Protein AF-0000000087580970 (afdb_homodimer)

Nearest PDB structures (foldseek):
  4c4a-assembly1_A  TM=7.274E-01  e=1.533E-03  Mus musculus
  6ogn-assembly1_A  TM=7.976E-01  e=8.532E-03  Mus musculus
  8g2g-assembly1_A  TM=7.296E-01  e=7.144E-03  Homo sapiens
  6sq4-assembly1_B  TM=6.264E-01  e=2.320E-03  Mus musculus
  3wst-assembly14_Q  TM=4.813E-01  e=7.100E-04  Caenorhabditis elegans

Radius of gyration: 36.09 Å; Cα contacts (8 Å, |Δi|>4): 1342; chains: 2; bounding box: 98×129×129 Å

Structure (mmCIF, N/CA/C/O backbone):
data_AF-0000000087580970-model_v1
#
loop_
_entity.id
_entity.type
_entity.pdbx_description
1 polymer 'Methyltransferase FkbM domain-containing protein'
#
loop_
_atom_site.group_PDB
_atom_site.id
_atom_site.type_symbol
_atom_site.label_atom_id
_atom_site.label_alt_id
_atom_site.label_comp_id
_atom_site.label_asym_id
_atom_site.label_entity_id
_atom_site.label_seq_id
_atom_site.pdbx_PDB_ins_code
_atom_site.Cartn_x
_atom_site.Cartn_y
_atom_site.Cartn_z
_atom_site.occupancy
_atom_site.B_iso_or_equiv
_atom_site.auth_seq_id
_atom_site.auth_comp_id
_atom_site.auth_asym_id
_atom_site.auth_atom_id
_atom_site.pdbx_PDB_model_num
ATOM 1 N N . MET A 1 1 ? 56.75 -85.625 38.75 1 17.84 1 MET A N 1
ATOM 2 C CA . MET A 1 1 ? 58.031 -84.938 38.781 1 17.84 1 MET A CA 1
ATOM 3 C C . MET A 1 1 ? 58.094 -83.875 37.719 1 17.84 1 MET A C 1
ATOM 5 O O . MET A 1 1 ? 57.156 -83.688 36.906 1 17.84 1 MET A O 1
ATOM 9 N N . ASN A 1 2 ? 59.094 -84 36.75 1 17 2 ASN A N 1
ATOM 10 C CA . ASN A 1 2 ? 60.094 -82.938 36.469 1 17 2 ASN A CA 1
ATOM 11 C C . ASN A 1 2 ? 59.562 -81.875 35.562 1 17 2 ASN A C 1
ATOM 13 O O . ASN A 1 2 ? 58.469 -82 35 1 17 2 ASN A O 1
ATOM 17 N N . SER A 1 3 ? 60.375 -81.562 34.5 1 17.58 3 SER A N 1
ATOM 18 C CA . SER A 1 3 ? 61.281 -80.5 34.094 1 17.58 3 SER A CA 1
ATOM 19 C C . SER A 1 3 ? 60.719 -79.75 32.875 1 17.58 3 SER A C 1
ATOM 21 O O . SER A 1 3 ? 61.469 -79.438 31.938 1 17.58 3 SER A O 1
ATOM 23 N N . ALA A 1 4 ? 59.469 -79.688 32.656 1 20.66 4 ALA A N 1
ATOM 24 C CA . ALA A 1 4 ? 59 -79.562 31.281 1 20.66 4 ALA A CA 1
ATOM 25 C C . ALA A 1 4 ? 59.375 -78.188 30.734 1 20.66 4 ALA A C 1
ATOM 27 O O . ALA A 1 4 ? 58.969 -77.188 31.281 1 20.66 4 ALA A O 1
ATOM 28 N N . PRO A 1 5 ? 60.438 -78.188 30 1 18.45 5 PRO A N 1
ATOM 29 C CA . PRO A 1 5 ? 61.344 -77.062 29.734 1 18.45 5 PRO A CA 1
ATOM 30 C C . PRO A 1 5 ? 60.656 -75.812 29.156 1 18.45 5 PRO A C 1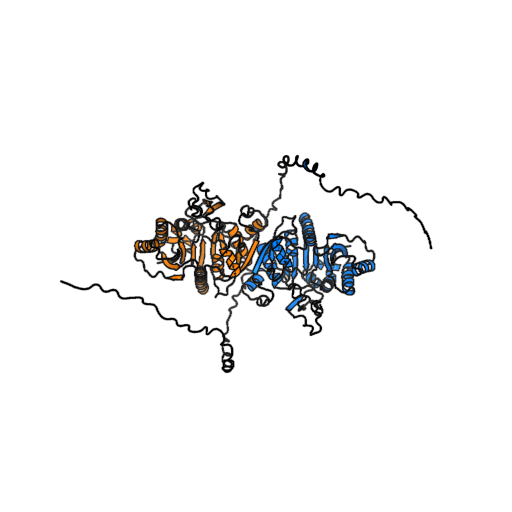
ATOM 32 O O . PRO A 1 5 ? 59.469 -75.875 28.859 1 18.45 5 PRO A O 1
ATOM 35 N N . MET A 1 6 ? 61.375 -75.062 28.234 1 17.38 6 MET A N 1
ATOM 36 C CA . MET A 1 6 ? 62.094 -73.812 28.109 1 17.38 6 MET A CA 1
ATOM 37 C C . MET A 1 6 ? 61.438 -72.938 27.062 1 17.38 6 MET A C 1
ATOM 39 O O . MET A 1 6 ? 61.812 -71.75 26.922 1 17.38 6 MET A O 1
ATOM 43 N N . HIS A 1 7 ? 60.5 -73.562 26.172 1 18.2 7 HIS A N 1
ATOM 44 C CA . HIS A 1 7 ? 60.812 -73.125 24.812 1 18.2 7 HIS A CA 1
ATOM 45 C C . HIS A 1 7 ? 60.5 -71.625 24.656 1 18.2 7 HIS A C 1
ATOM 47 O O . HIS A 1 7 ? 59.594 -71.062 25.281 1 18.2 7 HIS A O 1
ATOM 53 N N . ASN A 1 8 ? 61.406 -70.812 24.094 1 17.53 8 ASN A N 1
ATOM 54 C CA . ASN A 1 8 ? 62.031 -69.5 23.875 1 17.53 8 ASN A CA 1
ATOM 55 C C . ASN A 1 8 ? 61.188 -68.625 23 1 17.53 8 ASN A C 1
ATOM 57 O O . ASN A 1 8 ? 61.625 -67.562 22.594 1 17.53 8 ASN A O 1
ATOM 61 N N . GLY A 1 9 ? 59.875 -69.062 22.641 1 18.45 9 GLY A N 1
ATOM 62 C CA . GLY A 1 9 ? 59.531 -68.625 21.297 1 18.45 9 GLY A CA 1
ATOM 63 C C . GLY A 1 9 ? 59.5 -67.125 21.141 1 18.45 9 GLY A C 1
ATOM 64 O O . GLY A 1 9 ? 59.156 -66.375 22.078 1 18.45 9 GLY A O 1
ATOM 65 N N . PRO A 1 10 ? 60.219 -66.625 20.219 1 19.31 10 PRO A N 1
ATOM 66 C CA . PRO A 1 10 ? 60.812 -65.312 19.938 1 19.31 10 PRO A CA 1
ATOM 67 C C . PRO A 1 10 ? 59.781 -64.188 19.844 1 19.31 10 PRO A C 1
ATOM 69 O O . PRO A 1 10 ? 58.594 -64.438 19.703 1 19.31 10 PRO A O 1
ATOM 72 N N . ALA A 1 11 ? 60.156 -62.938 20.234 1 19.59 11 ALA A N 1
ATOM 73 C CA . ALA A 1 11 ? 59.875 -61.562 20.641 1 19.59 11 ALA A CA 1
ATOM 74 C C . ALA A 1 11 ? 59.281 -60.75 19.484 1 19.59 11 ALA A C 1
ATOM 76 O O . ALA A 1 11 ? 60 -60.469 18.5 1 19.59 11 ALA A O 1
ATOM 77 N N . ASP A 1 12 ? 58.031 -61.281 18.891 1 16.98 12 ASP A N 1
ATOM 78 C CA . ASP A 1 12 ? 57.406 -60.812 17.656 1 16.98 12 ASP A CA 1
ATOM 79 C C . ASP A 1 12 ? 57.375 -59.281 17.594 1 16.98 12 ASP A C 1
ATOM 81 O O . ASP A 1 12 ? 56.844 -58.625 18.5 1 16.98 12 ASP A O 1
ATOM 85 N N . GLN A 1 13 ? 58.25 -58.656 16.906 1 18.7 13 GLN A N 1
ATOM 86 C CA . GLN A 1 13 ? 58.844 -57.344 16.656 1 18.7 13 GLN A CA 1
ATOM 87 C C . GLN A 1 13 ? 57.781 -56.375 16.094 1 18.7 13 GLN A C 1
ATOM 89 O O . GLN A 1 13 ? 57.938 -55.875 14.984 1 18.7 13 GLN A O 1
ATOM 94 N N . ARG A 1 14 ? 56.469 -56.75 16.266 1 17.53 14 ARG A N 1
ATOM 95 C CA . ARG A 1 14 ? 55.531 -56.281 15.242 1 17.53 14 ARG A CA 1
ATOM 96 C C . ARG A 1 14 ? 55.688 -54.75 15.039 1 17.53 14 ARG A C 1
ATOM 98 O O . ARG A 1 14 ? 56.344 -54.094 15.82 1 17.53 14 ARG A O 1
ATOM 105 N N . CYS A 1 15 ? 54.469 -54.094 14.758 1 17.78 15 CYS A N 1
ATOM 106 C CA . CYS A 1 15 ? 53.969 -53.25 13.672 1 17.78 15 CYS A CA 1
ATOM 107 C C . CYS A 1 15 ? 54.25 -51.781 13.961 1 17.78 15 CYS A C 1
ATOM 109 O O . CYS A 1 15 ? 53.906 -51.312 15.047 1 17.78 15 CYS A O 1
ATOM 111 N N . PRO A 1 16 ? 55.156 -51.219 13.297 1 18.72 16 PRO A N 1
ATOM 112 C CA . PRO A 1 16 ? 55.844 -49.906 13.445 1 18.72 16 PRO A CA 1
ATOM 113 C C . PRO A 1 16 ? 54.844 -48.75 13.578 1 18.72 16 PRO A C 1
ATOM 115 O O . PRO A 1 16 ? 53.719 -48.844 13.086 1 18.72 16 PRO A O 1
ATOM 118 N N . ARG A 1 17 ? 54.844 -48.031 14.711 1 19.11 17 ARG A N 1
ATOM 119 C CA . ARG A 1 17 ? 54.188 -46.875 1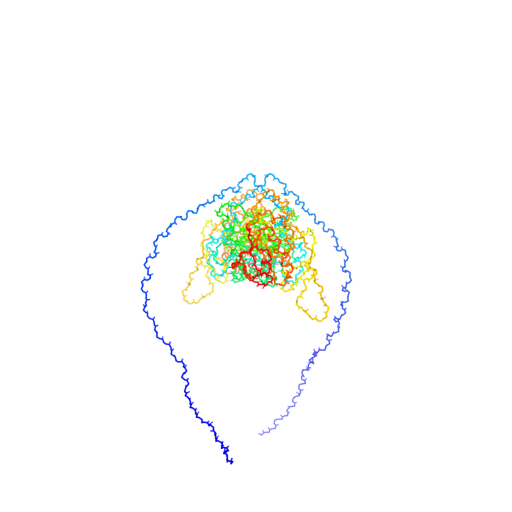5.344 1 19.11 17 ARG A CA 1
ATOM 120 C C . ARG A 1 17 ? 54.219 -45.656 14.414 1 19.11 17 ARG A C 1
ATOM 122 O O . ARG A 1 17 ? 55.25 -45.062 14.219 1 19.11 17 ARG A O 1
ATOM 129 N N . SER A 1 18 ? 53.688 -45.969 13.055 1 18.28 18 SER A N 1
ATOM 130 C CA . SER A 1 18 ? 53.875 -44.906 12.094 1 18.28 18 SER A CA 1
ATOM 131 C C . SER A 1 18 ? 53.5 -43.562 12.688 1 18.28 18 SER A C 1
ATOM 133 O O . SER A 1 18 ? 52.5 -43.438 13.375 1 18.28 18 SER A O 1
ATOM 135 N N . PRO A 1 19 ? 54.438 -42.656 12.719 1 20.12 19 PRO A N 1
ATOM 136 C CA . PRO A 1 19 ? 54.688 -41.375 13.375 1 20.12 19 PRO A CA 1
ATOM 137 C C . PRO A 1 19 ? 53.625 -40.312 13.055 1 20.12 19 PRO A C 1
ATOM 139 O O . PRO A 1 19 ? 53.031 -40.375 11.977 1 20.12 19 PRO A O 1
ATOM 142 N N . PRO A 1 20 ? 52.844 -39.875 14.133 1 21.39 20 PRO A N 1
ATOM 143 C CA . PRO A 1 20 ? 51.719 -38.969 14.148 1 21.39 20 PRO A CA 1
ATOM 144 C C . PRO A 1 20 ? 52 -37.656 13.406 1 21.39 20 PRO A C 1
ATOM 146 O O . PRO A 1 20 ? 52.75 -36.812 13.906 1 21.39 20 PRO A O 1
ATOM 149 N N . ARG A 1 21 ? 52.625 -37.875 12.117 1 19.56 21 ARG A N 1
ATOM 150 C CA . ARG A 1 21 ? 53.156 -36.719 11.367 1 19.56 21 ARG A CA 1
ATOM 151 C C . ARG A 1 21 ? 52.125 -35.594 11.359 1 19.56 21 ARG A C 1
ATOM 153 O O . ARG A 1 21 ? 51.094 -35.656 10.695 1 19.56 21 ARG A O 1
ATOM 160 N N . ALA A 1 22 ? 51.875 -35.031 12.625 1 19.3 22 ALA A N 1
ATOM 161 C CA . ALA A 1 22 ? 50.938 -33.969 13.016 1 19.3 22 ALA A CA 1
ATOM 162 C C . ALA A 1 22 ? 50.969 -32.844 11.992 1 19.3 22 ALA A C 1
ATOM 164 O O . ALA A 1 22 ? 49.938 -32.406 11.492 1 19.3 22 ALA A O 1
ATOM 165 N N . ARG A 1 23 ? 51.875 -31.891 12.367 1 18.88 23 ARG A N 1
ATOM 166 C CA . ARG A 1 23 ? 51.625 -30.484 12.672 1 18.88 23 ARG A CA 1
ATOM 167 C C . ARG A 1 23 ? 51.688 -29.641 11.406 1 18.88 23 ARG A C 1
ATOM 169 O O . ARG A 1 23 ? 50.844 -28.734 11.234 1 18.88 23 ARG A O 1
ATOM 176 N N . VAL A 1 24 ? 52.906 -29.641 10.875 1 18.94 24 VAL A N 1
ATOM 177 C CA . VAL A 1 24 ? 53.625 -28.391 10.602 1 18.94 24 VAL A CA 1
ATOM 178 C C . VAL A 1 24 ? 53.094 -27.781 9.305 1 18.94 24 VAL A C 1
ATOM 180 O O . VAL A 1 24 ? 52.875 -26.562 9.219 1 18.94 24 VAL A O 1
ATOM 183 N N . LEU A 1 25 ? 53.281 -28.594 8.273 1 18.66 25 LEU A N 1
ATOM 184 C CA . LEU A 1 25 ? 53.969 -27.953 7.164 1 18.66 25 LEU A CA 1
ATOM 185 C C . LEU A 1 25 ? 53.031 -27.031 6.402 1 18.66 25 LEU A C 1
ATOM 187 O O . LEU A 1 25 ? 53.469 -26.172 5.645 1 18.66 25 LEU A O 1
ATOM 191 N N . LEU A 1 26 ? 51.781 -27.547 6.23 1 20.33 26 LEU A N 1
ATOM 192 C CA . LEU A 1 26 ? 51.344 -27.156 4.895 1 20.33 26 LEU A CA 1
ATOM 193 C C . LEU A 1 26 ? 51.062 -25.656 4.824 1 20.33 26 LEU A C 1
ATOM 195 O O . LEU A 1 26 ? 50.062 -25.172 5.32 1 20.33 26 LEU A O 1
ATOM 199 N N . PHE A 1 27 ? 52.031 -24.797 5.375 1 21.58 27 PHE A N 1
ATOM 200 C CA . PHE A 1 27 ? 52.281 -23.359 5.504 1 21.58 27 PHE A CA 1
ATOM 201 C C . PHE A 1 27 ? 52.094 -22.656 4.168 1 21.58 27 PHE A C 1
ATOM 203 O O . PHE A 1 27 ? 51.625 -21.531 4.117 1 21.58 27 PHE A O 1
ATOM 210 N N . ALA A 1 28 ? 53.031 -23.109 3.293 1 20.25 28 ALA A N 1
ATOM 211 C CA . ALA A 1 28 ? 53.75 -22.188 2.41 1 20.25 28 ALA A CA 1
ATOM 212 C C . ALA A 1 28 ? 52.781 -21.562 1.401 1 20.25 28 ALA A C 1
ATOM 214 O O . ALA A 1 28 ? 52.875 -20.359 1.124 1 20.25 28 ALA A O 1
ATOM 215 N N . LEU A 1 29 ? 52.375 -22.438 0.47 1 21.42 29 LEU A N 1
ATOM 216 C CA . LEU A 1 29 ? 52.281 -22 -0.917 1 21.42 29 LEU A CA 1
ATOM 217 C C . LEU A 1 29 ? 51.062 -21.078 -1.104 1 21.42 29 LEU A C 1
ATOM 219 O O . LEU A 1 29 ? 50.688 -20.75 -2.234 1 21.42 29 LEU A O 1
ATOM 223 N N . LEU A 1 30 ? 50.312 -20.969 -0.071 1 21.59 30 LEU A N 1
ATOM 224 C CA . LEU A 1 30 ? 48.969 -20.406 -0.309 1 21.59 30 LEU A CA 1
ATOM 225 C C . LEU A 1 30 ? 49.062 -18.922 -0.661 1 21.59 30 LEU A C 1
ATOM 227 O O . LEU A 1 30 ? 48.062 -18.234 -0.717 1 21.59 30 LEU A O 1
ATOM 231 N N . VAL A 1 31 ? 50.312 -18.406 -0.508 1 23.22 31 VAL A N 1
ATOM 232 C CA . VAL A 1 31 ? 50.562 -16.969 -0.443 1 23.22 31 VAL A CA 1
ATOM 233 C C . VAL A 1 31 ? 50.219 -16.328 -1.792 1 23.22 31 VAL A C 1
ATOM 235 O O . VAL A 1 31 ? 49.875 -15.156 -1.86 1 23.22 31 VAL A O 1
ATOM 238 N N . THR A 1 32 ? 50.812 -16.969 -2.816 1 21.12 32 THR A N 1
ATOM 239 C CA . THR A 1 32 ? 51.219 -16.203 -3.982 1 21.12 32 THR A CA 1
ATOM 240 C C . THR A 1 32 ? 50.031 -15.57 -4.66 1 21.12 32 THR A C 1
ATOM 242 O O . THR A 1 32 ? 50.094 -14.438 -5.152 1 21.12 32 THR A O 1
ATOM 245 N N . THR A 1 33 ? 49.062 -16.438 -5.039 1 21.64 33 THR A N 1
ATOM 246 C CA . THR A 1 33 ? 48.344 -15.984 -6.215 1 21.64 33 THR A CA 1
ATOM 247 C C . THR A 1 33 ? 47.469 -14.766 -5.887 1 21.64 33 THR A C 1
ATOM 249 O O . THR A 1 33 ? 46.531 -14.477 -6.594 1 21.64 33 THR A O 1
ATOM 252 N N . LEU A 1 34 ? 47.781 -14.07 -4.891 1 24.5 34 LEU A N 1
ATOM 253 C CA . LEU A 1 34 ? 47.062 -12.938 -4.316 1 24.5 34 LEU A CA 1
ATOM 254 C C . LEU A 1 34 ? 47.031 -11.773 -5.297 1 24.5 34 LEU A C 1
ATOM 256 O O . LEU A 1 34 ? 46.406 -10.742 -5.016 1 24.5 34 LEU A O 1
ATOM 260 N N . ALA A 1 35 ? 48.094 -11.672 -6.09 1 22.09 35 ALA A N 1
ATOM 261 C CA . ALA A 1 35 ? 48.594 -10.43 -6.688 1 22.09 35 ALA A CA 1
ATOM 262 C C . ALA A 1 35 ? 47.531 -9.812 -7.609 1 22.09 35 ALA A C 1
ATOM 264 O O . ALA A 1 35 ? 47.344 -8.594 -7.609 1 22.09 35 ALA A O 1
ATOM 265 N N . ILE A 1 36 ? 47.375 -10.43 -8.797 1 23.11 36 ILE A N 1
ATOM 266 C CA . ILE A 1 36 ? 47.031 -9.711 -10.016 1 23.11 36 ILE A CA 1
ATOM 267 C C . ILE A 1 36 ? 45.594 -9.234 -9.945 1 23.11 36 ILE A C 1
ATOM 269 O O . ILE A 1 36 ? 44.656 -9.977 -10.305 1 23.11 36 ILE A O 1
ATOM 273 N N . ILE A 1 37 ? 45.062 -8.891 -8.781 1 23.23 37 ILE A N 1
ATOM 274 C CA . ILE A 1 37 ? 43.688 -8.539 -8.398 1 23.23 37 ILE A CA 1
ATOM 275 C C . ILE A 1 37 ? 43.281 -7.246 -9.086 1 23.23 37 ILE A C 1
ATOM 277 O O . ILE A 1 37 ? 42.125 -7.086 -9.477 1 23.23 37 ILE A O 1
ATOM 281 N N . ASN A 1 38 ? 44.062 -6.203 -8.961 1 22.39 38 ASN A N 1
ATOM 282 C CA . ASN A 1 38 ? 43.625 -4.832 -8.75 1 22.39 38 ASN A CA 1
ATOM 283 C C . ASN A 1 38 ? 43.094 -4.207 -10.031 1 22.39 38 ASN A C 1
ATOM 285 O O . ASN A 1 38 ? 42.312 -3.24 -9.992 1 22.39 38 ASN A O 1
ATOM 289 N N . ILE A 1 39 ? 43.906 -4.254 -11.039 1 22.98 39 ILE A N 1
ATOM 290 C CA . ILE A 1 39 ? 44.031 -3.148 -11.984 1 22.98 39 ILE A CA 1
ATOM 291 C C . ILE A 1 39 ? 42.781 -3.086 -12.867 1 22.98 39 ILE A C 1
ATOM 293 O O . ILE A 1 39 ? 42.25 -2.006 -13.109 1 22.98 39 ILE A O 1
ATOM 297 N N . ILE A 1 40 ? 42.656 -4.07 -13.742 1 23.64 40 ILE A N 1
ATOM 298 C CA . ILE A 1 40 ? 42.125 -3.791 -15.078 1 23.64 40 ILE A CA 1
ATOM 299 C C . ILE A 1 40 ? 40.625 -3.607 -15.008 1 23.64 40 ILE A C 1
ATOM 301 O O . ILE A 1 40 ? 39.844 -4.57 -15.156 1 23.64 40 ILE A O 1
ATOM 305 N N . ARG A 1 41 ? 40.094 -3.252 -13.852 1 22.62 41 ARG A N 1
ATOM 306 C CA . ARG A 1 41 ? 38.688 -3.268 -13.508 1 22.62 41 ARG A CA 1
ATOM 307 C C . ARG A 1 41 ? 37.906 -2.312 -14.398 1 22.62 41 ARG A C 1
ATOM 309 O O . ARG A 1 41 ? 36.656 -2.305 -14.375 1 22.62 41 ARG A O 1
ATOM 316 N N . SER A 1 42 ? 38.375 -1.124 -14.719 1 24.31 42 SER A N 1
ATOM 317 C CA . SER A 1 42 ? 37.656 0.126 -14.812 1 24.31 42 SER A CA 1
ATOM 318 C C . SER A 1 42 ? 36.875 0.219 -16.125 1 24.31 42 SER A C 1
ATOM 320 O O . SER A 1 42 ? 35.969 1.039 -16.266 1 24.31 42 SER A O 1
ATOM 322 N N . SER A 1 43 ? 37.469 -0.172 -17.156 1 22.3 43 SER A N 1
ATOM 323 C CA . SER A 1 43 ? 37.25 0.609 -18.375 1 22.3 43 SER A CA 1
ATOM 324 C C . SER A 1 43 ? 35.844 0.413 -18.906 1 22.3 43 SER A C 1
ATOM 326 O O . SER A 1 43 ? 35.156 1.386 -19.203 1 22.3 43 SER A O 1
ATOM 328 N N . GLU A 1 44 ? 35.688 -0.564 -19.812 1 23.34 44 GLU A N 1
ATOM 329 C CA . GLU A 1 44 ? 34.906 -0.502 -21.047 1 23.34 44 GLU A CA 1
ATOM 330 C C . GLU A 1 44 ? 33.438 -0.789 -20.797 1 23.34 44 GLU A C 1
ATOM 332 O O . GLU A 1 44 ? 32.656 -0.942 -21.734 1 23.34 44 GLU A O 1
ATOM 337 N N . TRP A 1 45 ? 33.125 -0.999 -19.594 1 21.28 45 TRP A N 1
ATOM 338 C CA . TRP A 1 45 ? 31.797 -1.579 -19.484 1 21.28 45 TRP A CA 1
ATOM 339 C C . TRP A 1 45 ? 30.734 -0.58 -19.938 1 21.28 45 TRP A C 1
ATOM 341 O O . TRP A 1 45 ? 29.547 -0.778 -19.703 1 21.28 45 TRP A O 1
ATOM 351 N N . LYS A 1 46 ? 31.109 0.596 -20.234 1 23.66 46 LYS A N 1
ATOM 352 C CA . LYS A 1 46 ? 30.062 1.615 -20.344 1 23.66 46 LYS A CA 1
ATOM 353 C C . LYS A 1 46 ? 29.141 1.33 -21.516 1 23.66 46 LYS A C 1
ATOM 355 O O . LYS A 1 46 ? 28.984 2.168 -22.406 1 23.66 46 LYS A O 1
ATOM 360 N N . SER A 1 47 ? 29.297 0.15 -22.078 1 20.88 47 SER A N 1
ATOM 361 C CA . SER A 1 47 ? 28.5 0.183 -23.312 1 20.88 47 SER A CA 1
ATOM 362 C C . SER A 1 47 ? 27.078 0.674 -23.047 1 20.88 47 SER A C 1
ATOM 364 O O . SER A 1 47 ? 26.578 0.542 -21.922 1 20.88 47 SER A O 1
ATOM 366 N N . LYS A 1 48 ? 26.391 1.337 -24.156 1 24.64 48 LYS A N 1
ATOM 367 C CA . LYS A 1 48 ? 25.188 2.096 -24.453 1 24.64 48 LYS A CA 1
ATOM 368 C C . LYS A 1 48 ? 23.938 1.294 -24.109 1 24.64 48 LYS A C 1
ATOM 370 O O . LYS A 1 48 ? 23.562 0.376 -24.844 1 24.64 48 LYS A O 1
ATOM 375 N N . CYS A 1 49 ? 23.828 0.766 -22.922 1 21.33 49 CYS A N 1
ATOM 376 C CA . CYS A 1 49 ? 22.5 0.242 -22.609 1 21.33 49 CYS A CA 1
ATOM 377 C C . CYS A 1 49 ? 21.406 1.151 -23.156 1 21.33 49 CYS A C 1
ATOM 379 O O . CYS A 1 49 ? 21.172 2.244 -22.641 1 21.33 49 CYS A O 1
ATOM 381 N N . GLN A 1 50 ? 21.328 1.141 -24.469 1 22.83 50 GLN A N 1
ATOM 382 C CA . GLN A 1 50 ? 20.234 1.748 -25.219 1 22.83 50 GLN A CA 1
ATOM 383 C C . GLN A 1 50 ? 18.875 1.295 -24.688 1 22.83 50 GLN A C 1
ATOM 385 O O . GLN A 1 50 ? 18.438 0.173 -24.953 1 22.83 50 GLN A O 1
ATOM 390 N N . HIS A 1 51 ? 18.703 1.194 -23.453 1 22.17 51 HIS A N 1
ATOM 391 C CA . HIS A 1 51 ? 17.312 0.92 -23.109 1 22.17 51 HIS A CA 1
ATOM 392 C C . HIS A 1 51 ? 16.359 1.858 -23.844 1 22.17 51 HIS A C 1
ATOM 394 O O . HIS A 1 51 ? 16.438 3.078 -23.672 1 22.17 51 HIS A O 1
ATOM 400 N N . LYS A 1 52 ? 16.109 1.594 -25.125 1 24.22 52 LYS A N 1
ATOM 401 C CA . LYS A 1 52 ? 14.969 2.256 -25.75 1 24.22 52 LYS A CA 1
ATOM 402 C C . LYS A 1 52 ? 13.82 2.418 -24.766 1 24.22 52 LYS A C 1
ATOM 404 O O . LYS A 1 52 ? 13.289 1.431 -24.25 1 24.22 52 LYS A O 1
ATOM 409 N N . ALA A 1 53 ? 13.859 3.457 -24 1 26.08 53 ALA A N 1
ATOM 410 C CA . ALA A 1 53 ? 12.695 4.027 -23.328 1 26.08 53 ALA A CA 1
ATOM 411 C C . ALA A 1 53 ? 11.43 3.801 -24.156 1 26.08 53 ALA A C 1
ATOM 413 O O . ALA A 1 53 ? 11.336 4.266 -25.297 1 26.08 53 ALA A O 1
ATOM 414 N N . ILE A 1 54 ? 10.906 2.625 -24.172 1 26.08 54 ILE A N 1
ATOM 415 C CA . ILE A 1 54 ? 9.578 2.514 -24.766 1 26.08 54 ILE A CA 1
ATOM 416 C C . ILE A 1 54 ? 8.773 3.779 -24.484 1 26.08 54 ILE A C 1
ATOM 418 O O . ILE A 1 54 ? 8.648 4.191 -23.328 1 26.08 54 ILE A O 1
ATOM 422 N N . ALA A 1 55 ? 8.727 4.586 -25.469 1 24.95 55 ALA A N 1
ATOM 423 C CA . ALA A 1 55 ? 7.918 5.797 -25.547 1 24.95 55 ALA A CA 1
ATOM 424 C C . ALA A 1 55 ? 6.57 5.602 -24.859 1 24.95 55 ALA A C 1
ATOM 426 O O . ALA A 1 55 ? 5.734 4.82 -25.328 1 24.95 55 ALA A O 1
ATOM 427 N N . HIS A 1 56 ? 6.605 5.566 -23.594 1 26.62 56 HIS A N 1
ATOM 428 C CA . HIS A 1 56 ? 5.363 5.73 -22.844 1 26.62 56 HIS A CA 1
ATOM 429 C C . HIS A 1 56 ? 4.602 6.969 -23.297 1 26.62 56 HIS A C 1
ATOM 431 O O . HIS A 1 56 ? 4.434 7.918 -22.516 1 26.62 56 HIS A O 1
ATOM 437 N N . ASP A 1 57 ? 5.07 7.461 -24.5 1 27.05 57 ASP A N 1
ATOM 438 C CA . ASP A 1 57 ? 4.355 8.648 -24.953 1 27.05 57 ASP A CA 1
ATOM 439 C C . ASP A 1 57 ? 2.848 8.484 -24.781 1 27.05 57 ASP A C 1
ATOM 441 O O . ASP A 1 57 ? 2.143 9.453 -24.484 1 27.05 57 ASP A O 1
ATOM 445 N N . SER A 1 58 ? 2.43 7.289 -25.359 1 27.03 58 SER A N 1
ATOM 446 C CA . SER A 1 58 ? 1.068 7.336 -25.891 1 27.03 58 SER A CA 1
ATOM 447 C C . SER A 1 58 ? 0.046 7.484 -24.766 1 27.03 58 SER A C 1
ATOM 449 O O . SER A 1 58 ? -1.158 7.551 -25.016 1 27.03 58 SER A O 1
ATOM 451 N N . LEU A 1 59 ? 0.444 7.105 -23.594 1 26.59 59 LEU A N 1
ATOM 452 C CA . LEU A 1 59 ? -0.754 6.809 -22.812 1 26.59 59 LEU A CA 1
ATOM 453 C C . LEU A 1 59 ? -1.477 8.094 -22.422 1 26.59 59 LEU A C 1
ATOM 455 O O . LEU A 1 59 ? -2.475 8.055 -21.703 1 26.59 59 LEU A O 1
ATOM 459 N N . LEU A 1 60 ? -0.83 9.18 -22.516 1 26.8 60 LEU A N 1
ATOM 460 C CA . LEU A 1 60 ? -1.488 10.352 -21.938 1 26.8 60 LEU A CA 1
ATOM 461 C C . LEU A 1 60 ? -2.629 10.828 -22.828 1 26.8 60 LEU A C 1
ATOM 463 O O . LEU A 1 60 ? -3.279 11.828 -22.531 1 26.8 60 LEU A O 1
ATOM 467 N N . SER A 1 61 ? -2.496 10.781 -24.141 1 24.84 61 SER A N 1
ATOM 468 C CA . SER A 1 61 ? -3.391 11.797 -24.688 1 24.84 61 SER A CA 1
ATOM 469 C C . SER A 1 61 ? -4.793 11.672 -24.109 1 24.84 61 SER A C 1
ATOM 471 O O . SER A 1 61 ? -5.383 12.672 -23.688 1 24.84 61 SER A O 1
ATOM 473 N N . ARG A 1 62 ? -5.941 10.531 -24.531 1 26.12 62 ARG A N 1
ATOM 474 C CA . ARG A 1 62 ? -7.043 10.484 -25.484 1 26.12 62 ARG A CA 1
ATOM 475 C C . ARG A 1 62 ? -8.391 10.508 -24.766 1 26.12 62 ARG A C 1
ATOM 477 O O . ARG A 1 62 ? -8.508 10.023 -23.641 1 26.12 62 ARG A O 1
ATOM 484 N N . PRO A 1 63 ? -9.719 11.039 -25.297 1 31.48 63 PRO A N 1
ATOM 485 C CA . PRO A 1 63 ? -11.133 11.203 -24.953 1 31.48 63 PRO A CA 1
ATOM 486 C C . PRO A 1 63 ? -11.734 9.938 -24.344 1 31.48 63 PRO A C 1
ATOM 488 O O . PRO A 1 63 ? -12.742 10 -23.641 1 31.48 63 PRO A O 1
ATOM 491 N N . GLY A 1 64 ? -11.258 8.617 -24.672 1 27.39 64 GLY A N 1
ATOM 492 C CA . GLY A 1 64 ? -11.789 7.273 -24.5 1 27.39 64 GLY A CA 1
ATOM 493 C C . GLY A 1 64 ? -11.109 6.512 -23.375 1 27.39 64 GLY A C 1
ATOM 494 O O . GLY A 1 64 ? -10.469 5.484 -23.609 1 27.39 64 GLY A O 1
ATOM 495 N N . ALA A 1 65 ? -10.539 6.977 -22.516 1 30.89 65 ALA A N 1
ATOM 496 C CA . ALA A 1 65 ? -10.008 6.051 -21.531 1 30.89 65 ALA A CA 1
ATOM 497 C C . ALA A 1 65 ? -11.023 4.965 -21.188 1 30.89 65 ALA A C 1
ATOM 499 O O . ALA A 1 65 ? -12.094 5.25 -20.641 1 30.89 65 ALA A O 1
ATOM 500 N N . VAL A 1 66 ? -11.031 3.902 -21.922 1 29.09 66 VAL A N 1
ATOM 501 C CA . VAL A 1 66 ? -11.82 2.699 -21.672 1 29.09 66 VAL A CA 1
ATOM 502 C C . VAL A 1 66 ? -11.656 2.254 -20.219 1 29.09 66 VAL A C 1
ATOM 504 O O . VAL A 1 66 ? -10.539 2.043 -19.75 1 29.09 66 VAL A O 1
ATOM 507 N N . LYS A 1 67 ? -12.406 2.689 -19.266 1 32.16 67 LYS A N 1
ATOM 508 C CA . LYS A 1 67 ? -12.523 1.924 -18.016 1 32.16 67 LYS A CA 1
ATOM 509 C C . LYS A 1 67 ? -12.172 0.456 -18.25 1 32.16 67 LYS A C 1
ATOM 511 O O . LYS A 1 67 ? -12.766 -0.203 -19.109 1 32.16 67 LYS A O 1
ATOM 516 N N . ALA A 1 68 ? -10.914 0.096 -17.891 1 36.06 68 ALA A N 1
ATOM 517 C CA . ALA A 1 68 ? -10.672 -1.343 -17.984 1 36.06 68 ALA A CA 1
ATOM 518 C C . ALA A 1 68 ? -11.945 -2.129 -17.672 1 36.06 68 ALA A C 1
ATOM 520 O O . ALA A 1 68 ? -12.633 -1.835 -16.688 1 36.06 68 ALA A O 1
ATOM 521 N N . THR A 1 69 ? -12.648 -2.469 -18.562 1 39.72 69 THR A N 1
ATOM 522 C CA . THR A 1 69 ? -13.711 -3.451 -18.359 1 39.72 69 THR A CA 1
ATOM 523 C C . THR A 1 69 ? -13.266 -4.551 -17.406 1 39.72 69 THR A C 1
ATOM 525 O O . THR A 1 69 ? -12.375 -5.336 -17.719 1 39.72 69 THR A O 1
ATOM 528 N N . PHE A 1 70 ? -13.148 -4.141 -16.062 1 48.22 70 PHE A N 1
ATOM 529 C CA . PHE A 1 70 ? -12.859 -5.152 -15.055 1 48.22 70 PHE A CA 1
ATOM 530 C C . PHE A 1 70 ? -13.734 -6.387 -15.258 1 48.22 70 PHE A C 1
ATOM 532 O O . PHE A 1 70 ? -14.867 -6.281 -15.734 1 48.22 70 PHE A O 1
ATOM 539 N N . ASP A 1 71 ? -12.984 -7.453 -15.461 1 57.94 71 ASP A N 1
ATOM 540 C CA . ASP A 1 71 ? -13.633 -8.758 -15.383 1 57.94 71 ASP A CA 1
ATOM 541 C C . ASP A 1 71 ? -14.633 -8.797 -14.227 1 57.94 71 ASP A C 1
ATOM 543 O O . ASP A 1 71 ? -14.281 -8.5 -13.086 1 57.94 71 ASP A O 1
ATOM 547 N N . ASP A 1 72 ? -15.82 -8.844 -14.602 1 71.31 72 ASP A N 1
ATOM 548 C CA . ASP A 1 72 ? -16.922 -8.844 -13.641 1 71.31 72 ASP A CA 1
ATOM 549 C C . ASP A 1 72 ? -16.672 -9.836 -12.508 1 71.31 72 ASP A C 1
ATOM 551 O O . ASP A 1 72 ? -17.25 -9.719 -11.43 1 71.31 72 ASP A O 1
ATOM 555 N N . GLU A 1 73 ? -15.695 -10.727 -12.773 1 86.75 73 GLU A N 1
ATOM 556 C CA . GLU A 1 73 ? -15.453 -11.734 -11.742 1 86.75 73 GLU A CA 1
ATOM 557 C C . GLU A 1 73 ? -14.266 -11.359 -10.867 1 86.75 73 GLU A C 1
ATOM 559 O O . GLU A 1 73 ? -14.062 -11.938 -9.797 1 86.75 73 GLU A O 1
ATOM 564 N N . ALA A 1 74 ? -13.531 -10.406 -11.352 1 92.62 74 ALA A N 1
ATOM 565 C CA . ALA A 1 74 ? -12.328 -10.023 -10.617 1 92.62 74 ALA A CA 1
ATOM 566 C C . ALA A 1 74 ? -12.68 -9.188 -9.391 1 92.62 74 ALA A C 1
ATOM 568 O O . ALA A 1 74 ? -13.609 -8.383 -9.422 1 92.62 74 ALA A O 1
ATOM 569 N N . THR A 1 75 ? -11.984 -9.422 -8.336 1 94.25 75 THR A N 1
ATOM 570 C CA . THR A 1 75 ? -12.125 -8.625 -7.121 1 94.25 75 THR A CA 1
ATOM 571 C C . THR A 1 75 ? -11.695 -7.184 -7.363 1 94.25 75 THR A C 1
ATOM 573 O O . THR A 1 75 ? -10.641 -6.934 -7.953 1 94.25 75 THR A O 1
ATOM 576 N N . ASP A 1 76 ? -12.586 -6.25 -7.035 1 94.5 76 ASP A N 1
ATOM 577 C CA . ASP A 1 76 ? -12.188 -4.848 -6.996 1 94.5 76 ASP A CA 1
ATOM 578 C C . ASP A 1 76 ? -11.336 -4.555 -5.766 1 94.5 76 ASP A C 1
ATOM 580 O O . ASP A 1 76 ? -11.859 -4.391 -4.664 1 94.5 76 ASP A O 1
ATOM 584 N N . CYS A 1 77 ? -10.086 -4.43 -6.016 1 96.25 77 CYS A N 1
ATOM 585 C CA . CYS A 1 77 ? -9.156 -4.289 -4.902 1 96.25 77 CYS A CA 1
ATOM 586 C C . CYS A 1 77 ? -9.375 -2.973 -4.168 1 96.25 77 CYS A C 1
ATOM 588 O O . CYS A 1 77 ? -9.211 -2.904 -2.949 1 96.25 77 CYS A O 1
ATOM 590 N N . THR A 1 78 ? -9.664 -1.904 -4.875 1 93.81 78 THR A N 1
ATOM 591 C CA . 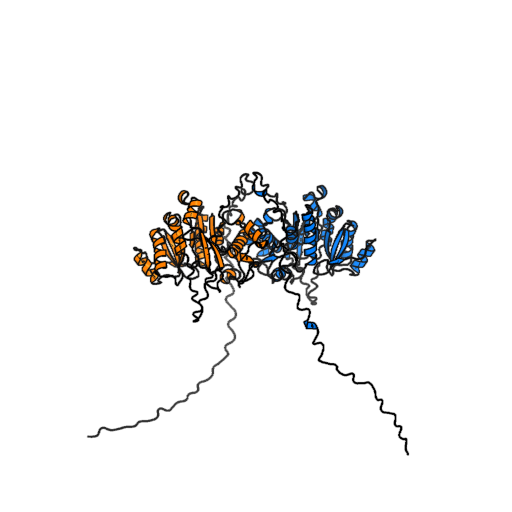THR A 1 78 ? -9.938 -0.628 -4.223 1 93.81 78 THR A CA 1
ATOM 592 C C . THR A 1 78 ? -11.125 -0.753 -3.27 1 93.81 78 THR A C 1
ATOM 594 O O . THR A 1 78 ? -11.055 -0.312 -2.121 1 93.81 78 THR A O 1
ATOM 597 N N . ASP A 1 79 ? -12.156 -1.394 -3.732 1 94.38 79 ASP A N 1
ATOM 598 C CA . ASP A 1 79 ? -13.344 -1.6 -2.912 1 94.38 79 ASP A CA 1
ATOM 599 C C . ASP A 1 79 ? -13.039 -2.521 -1.732 1 94.38 79 ASP A C 1
ATOM 601 O O . ASP A 1 79 ? -13.492 -2.271 -0.612 1 94.38 79 ASP A O 1
ATOM 605 N N . LEU A 1 80 ? -12.375 -3.584 -1.986 1 95.56 80 LEU A N 1
ATOM 606 C CA . LEU A 1 80 ? -12.055 -4.539 -0.93 1 95.56 80 LEU A CA 1
ATOM 607 C C . LEU A 1 80 ? -11.25 -3.869 0.182 1 95.56 80 LEU A C 1
ATOM 609 O O . LEU A 1 80 ? -11.547 -4.059 1.364 1 95.56 80 LEU A O 1
ATOM 613 N N . LEU A 1 81 ? -10.25 -3.105 -0.162 1 96.62 81 LEU A N 1
ATOM 614 C CA . LEU A 1 81 ? -9.422 -2.439 0.835 1 96.62 81 LEU A CA 1
ATOM 615 C C . LEU A 1 81 ? -10.219 -1.393 1.599 1 96.62 81 LEU A C 1
ATOM 617 O O . LEU A 1 81 ? -9.984 -1.172 2.789 1 96.62 81 LEU A O 1
ATOM 621 N N . ASP A 1 82 ? -11.094 -0.709 0.931 1 94.81 82 ASP A N 1
ATOM 622 C CA . ASP A 1 82 ? -11.977 0.241 1.594 1 94.81 82 ASP A CA 1
ATOM 623 C C . ASP A 1 82 ? -12.852 -0.457 2.635 1 94.81 82 ASP A C 1
ATOM 625 O O . ASP A 1 82 ? -12.977 0.016 3.768 1 94.81 82 ASP A O 1
ATOM 629 N N . LYS A 1 83 ? -13.43 -1.614 2.244 1 94.38 83 LYS A N 1
ATOM 630 C CA . LYS A 1 83 ? -14.258 -2.385 3.17 1 94.38 83 LYS A CA 1
ATOM 631 C C . LYS A 1 83 ? -13.43 -2.924 4.328 1 94.38 83 LYS A C 1
ATOM 633 O O . LYS A 1 83 ? -13.906 -2.984 5.465 1 94.38 83 LYS A O 1
ATOM 638 N N . PHE A 1 84 ? -12.242 -3.293 4.023 1 94.31 84 PHE A N 1
ATOM 639 C CA . PHE A 1 84 ? -11.344 -3.803 5.055 1 94.31 84 PHE A CA 1
ATOM 640 C C . PHE A 1 84 ? -11.031 -2.719 6.078 1 94.31 84 PHE A C 1
ATOM 642 O O . PHE A 1 84 ? -11.141 -2.945 7.285 1 94.31 84 PHE A O 1
ATOM 649 N N . ARG A 1 85 ? -10.656 -1.538 5.637 1 92.19 85 ARG A N 1
ATOM 650 C CA . ARG A 1 85 ? -10.312 -0.461 6.559 1 92.19 85 ARG A CA 1
ATOM 651 C C . ARG A 1 85 ? -11.531 -0.003 7.348 1 92.19 85 ARG A C 1
ATOM 653 O O . ARG A 1 85 ? -11.398 0.536 8.453 1 92.19 85 ARG A O 1
ATOM 660 N N . GLY A 1 86 ? -12.695 -0.2 6.781 1 89.94 86 GLY A N 1
ATOM 661 C CA . GLY A 1 86 ? -13.93 0.138 7.473 1 89.94 86 GLY A CA 1
ATOM 662 C C . GLY A 1 86 ? -14.398 -0.949 8.422 1 89.94 86 GLY A C 1
ATOM 663 O O . GLY A 1 86 ? -15.469 -0.833 9.023 1 89.94 86 GLY A O 1
ATOM 664 N N . TYR A 1 87 ? -13.672 -2.074 8.5 1 87.81 87 TYR A N 1
ATOM 665 C CA . TYR A 1 87 ? -13.984 -3.223 9.352 1 87.81 87 TYR A CA 1
ATOM 666 C C . TYR A 1 87 ? -15.32 -3.844 8.953 1 87.81 87 TYR A C 1
ATOM 668 O O . TYR A 1 87 ? -16.109 -4.238 9.82 1 87.81 87 TYR A O 1
ATOM 676 N N . GLU A 1 88 ? -15.555 -3.891 7.707 1 89.25 88 GLU A N 1
ATOM 677 C CA . GLU A 1 88 ? -16.828 -4.398 7.191 1 89.25 88 GLU A CA 1
ATOM 678 C C . GLU A 1 88 ? -16.703 -5.859 6.77 1 89.25 88 GLU A C 1
ATOM 680 O O . GLU A 1 88 ? -17.672 -6.453 6.281 1 89.25 88 GLU A O 1
ATOM 685 N N . ILE A 1 89 ? -15.523 -6.449 6.887 1 87.56 89 ILE A N 1
ATOM 686 C CA . ILE A 1 89 ? -15.281 -7.832 6.488 1 87.56 89 ILE A CA 1
ATOM 687 C C . ILE A 1 89 ? -15.25 -8.727 7.727 1 87.56 89 ILE A C 1
ATOM 689 O O . ILE A 1 89 ? -14.266 -8.734 8.469 1 87.56 89 ILE A O 1
ATOM 693 N N . ASP A 1 90 ? -16.172 -9.492 7.945 1 78.31 90 ASP A N 1
ATOM 694 C CA . ASP A 1 90 ? -16.375 -10.258 9.164 1 78.31 90 ASP A CA 1
ATOM 695 C C . ASP A 1 90 ? -15.234 -11.242 9.398 1 78.31 90 ASP A C 1
ATOM 697 O O . ASP A 1 90 ? -14.781 -11.422 10.531 1 78.31 90 ASP A O 1
ATOM 701 N N . GLU A 1 91 ? -14.766 -11.781 8.367 1 72.62 91 GLU A N 1
ATOM 702 C CA . GLU A 1 91 ? -13.734 -12.812 8.453 1 72.62 91 GLU A CA 1
ATOM 703 C C . GLU A 1 91 ? -12.438 -12.242 9.023 1 72.62 91 GLU A C 1
ATOM 705 O O . GLU A 1 91 ? -11.562 -12.992 9.461 1 72.62 91 GLU A O 1
ATOM 710 N N . THR A 1 92 ? -12.352 -10.938 9.016 1 70.62 92 THR A N 1
ATOM 711 C CA . THR A 1 92 ? -11.117 -10.305 9.469 1 70.62 92 THR A CA 1
ATOM 712 C C . THR A 1 92 ? -11.25 -9.836 10.914 1 70.62 92 THR A C 1
ATOM 714 O O . THR A 1 92 ? -10.266 -9.406 11.523 1 70.62 92 THR A O 1
ATOM 717 N N . LYS A 1 93 ? -12.453 -9.789 11.445 1 62.28 93 LYS A N 1
ATOM 718 C CA . LYS A 1 93 ? -12.703 -9.273 12.789 1 62.28 93 LYS A CA 1
ATOM 719 C C . LYS A 1 93 ? -12.164 -10.227 13.852 1 62.28 93 LYS A C 1
ATOM 721 O O . LYS A 1 93 ? -11.734 -9.797 14.922 1 62.28 93 LYS A O 1
ATOM 726 N N . HIS A 1 94 ? -12.359 -11.555 13.648 1 56.56 94 HIS A N 1
ATOM 727 C CA . HIS A 1 94 ? -12.039 -12.531 14.68 1 56.56 94 HIS A CA 1
ATOM 728 C C . HIS A 1 94 ? -10.906 -13.445 14.242 1 56.56 94 HIS A C 1
ATOM 730 O O . HIS A 1 94 ? -10.93 -13.992 13.133 1 56.56 94 HIS A O 1
ATOM 736 N N . ASN A 1 95 ? -9.68 -13.023 14.391 1 56.03 95 ASN A N 1
ATOM 737 C CA . ASN A 1 95 ? -8.719 -14.023 13.945 1 56.03 95 ASN A CA 1
ATOM 738 C C . ASN A 1 95 ? -7.91 -14.594 15.102 1 56.03 95 ASN A C 1
ATOM 740 O O . ASN A 1 95 ? -7.18 -13.859 15.773 1 56.03 95 ASN A O 1
ATOM 744 N N . LYS A 1 96 ? -8.242 -15.688 15.602 1 57.53 96 LYS A N 1
ATOM 745 C CA . LYS A 1 96 ? -7.449 -16.375 16.609 1 57.53 96 LYS A CA 1
ATOM 746 C C . LYS A 1 96 ? -5.969 -16.375 16.25 1 57.53 96 LYS A C 1
ATOM 748 O O . LYS A 1 96 ? -5.105 -16.469 17.125 1 57.53 96 LYS A O 1
ATOM 753 N N . LYS A 1 97 ? -5.684 -16.188 14.938 1 59.97 97 LYS A N 1
ATOM 754 C CA . LYS A 1 97 ? -4.324 -16.391 14.445 1 59.97 97 LYS A CA 1
ATOM 755 C C . LYS A 1 97 ? -3.5 -15.109 14.578 1 59.97 97 LYS A C 1
ATOM 757 O O . LYS A 1 97 ? -2.27 -15.148 14.508 1 59.97 97 LYS A O 1
ATOM 762 N N . GLY A 1 98 ? -4.195 -14.016 14.812 1 74.06 98 GLY A N 1
ATOM 763 C CA . GLY A 1 98 ? -3.408 -12.805 14.906 1 74.06 98 GLY A CA 1
ATOM 764 C C . GLY A 1 98 ? -4.117 -11.586 14.336 1 74.06 98 GLY A C 1
ATOM 765 O O . GLY A 1 98 ? -5.309 -11.648 14.023 1 74.06 98 GLY A O 1
ATOM 766 N N . ASP A 1 99 ? -3.359 -10.547 14.328 1 81.5 99 ASP A N 1
ATOM 767 C CA . ASP A 1 99 ? -3.875 -9.25 13.898 1 81.5 99 ASP A CA 1
ATOM 768 C C . ASP A 1 99 ? -3.703 -9.062 12.398 1 81.5 99 ASP A C 1
ATOM 770 O O . ASP A 1 99 ? -2.596 -8.812 11.922 1 81.5 99 ASP A O 1
ATOM 774 N N . PHE A 1 100 ? -4.785 -9.102 11.625 1 86.12 100 PHE A N 1
ATOM 775 C CA . PHE A 1 100 ? -4.734 -9.023 10.172 1 86.12 100 PHE A CA 1
ATOM 776 C C . PHE A 1 100 ? -4.66 -7.578 9.703 1 86.12 100 PHE A C 1
ATOM 778 O O . PHE A 1 100 ? -4.441 -7.309 8.523 1 86.12 100 PHE A O 1
ATOM 785 N N . THR A 1 101 ? -4.801 -6.68 10.68 1 87.69 101 THR A N 1
ATOM 786 C CA . THR A 1 101 ? -4.77 -5.273 10.297 1 87.69 101 THR A CA 1
ATOM 787 C C . THR A 1 101 ? -3.328 -4.77 10.203 1 87.69 101 THR A C 1
ATOM 789 O O . THR A 1 101 ? -3.088 -3.627 9.812 1 87.69 101 THR A O 1
ATOM 792 N N . ARG A 1 102 ? -2.445 -5.668 10.547 1 89.62 102 ARG A N 1
ATOM 793 C CA . ARG A 1 102 ? -1.017 -5.379 10.453 1 89.62 102 ARG A CA 1
ATOM 794 C C . ARG A 1 102 ? -0.373 -6.18 9.328 1 89.62 102 ARG A C 1
ATOM 796 O O . ARG A 1 102 ? -0.687 -7.359 9.133 1 89.62 102 ARG A O 1
ATOM 803 N N . ALA A 1 103 ? 0.454 -5.516 8.602 1 93.38 103 ALA A N 1
ATOM 804 C CA . ALA A 1 103 ? 1.185 -6.199 7.539 1 93.38 103 ALA A CA 1
ATOM 805 C C . ALA A 1 103 ? 2.576 -5.598 7.359 1 93.38 103 ALA A C 1
ATOM 807 O O . ALA A 1 103 ? 2.881 -4.539 7.914 1 93.38 103 ALA A O 1
ATOM 808 N N . HIS A 1 104 ? 3.404 -6.348 6.75 1 93.31 104 HIS A N 1
ATOM 809 C CA . HIS A 1 104 ? 4.711 -5.879 6.301 1 93.31 104 HIS A CA 1
ATOM 810 C C . HIS A 1 104 ? 4.754 -5.742 4.781 1 93.31 104 HIS A C 1
ATOM 812 O O . HIS A 1 104 ? 4.176 -6.559 4.062 1 93.31 104 HIS A O 1
ATOM 818 N N . ILE A 1 105 ? 5.355 -4.707 4.363 1 96 105 ILE A N 1
ATOM 819 C CA . ILE A 1 105 ? 5.582 -4.562 2.928 1 96 105 ILE A CA 1
ATOM 820 C C . ILE A 1 105 ? 7.078 -4.473 2.648 1 96 105 ILE A C 1
ATOM 822 O O . ILE A 1 105 ? 7.828 -3.883 3.434 1 96 105 ILE A O 1
ATOM 826 N N . ILE A 1 106 ? 7.496 -5.016 1.547 1 95.12 106 ILE A N 1
ATOM 827 C CA . ILE A 1 106 ? 8.906 -5.016 1.183 1 95.12 106 ILE A CA 1
ATOM 828 C C . ILE A 1 106 ? 9.047 -5.094 -0.336 1 95.12 106 ILE A C 1
ATOM 830 O O . ILE A 1 106 ? 8.125 -5.527 -1.03 1 95.12 106 ILE A O 1
ATOM 834 N N . LEU A 1 107 ? 10.148 -4.57 -0.856 1 95.69 107 LEU A N 1
ATOM 835 C CA . LEU A 1 107 ? 10.531 -4.824 -2.24 1 95.69 107 LEU A CA 1
ATOM 836 C C . LEU A 1 107 ? 11.25 -6.164 -2.371 1 95.69 107 LEU A C 1
ATOM 838 O O . LEU A 1 107 ? 12.219 -6.426 -1.662 1 95.69 107 LEU A O 1
ATOM 842 N N . ALA A 1 108 ? 10.703 -6.996 -3.213 1 96.62 108 ALA A N 1
ATOM 843 C CA . ALA A 1 108 ? 11.258 -8.328 -3.436 1 96.62 108 ALA A CA 1
ATOM 844 C C . ALA A 1 108 ? 11.508 -8.578 -4.922 1 96.62 108 ALA A C 1
ATOM 846 O O . ALA A 1 108 ? 11.031 -7.82 -5.77 1 96.62 108 ALA A O 1
ATOM 847 N N . THR A 1 109 ? 12.328 -9.57 -5.184 1 97.19 109 THR A N 1
ATOM 848 C CA . THR A 1 109 ? 12.609 -10.023 -6.539 1 97.19 109 THR A CA 1
ATOM 849 C C . THR A 1 109 ? 12.32 -11.516 -6.684 1 97.19 109 THR A C 1
ATOM 851 O O . THR A 1 109 ? 12.211 -12.227 -5.684 1 97.19 109 THR A O 1
ATOM 854 N N . ALA A 1 110 ? 12.133 -11.953 -7.922 1 96.62 110 ALA A N 1
ATOM 855 C CA . ALA A 1 110 ? 11.82 -13.359 -8.172 1 96.62 110 ALA A CA 1
ATOM 856 C C . ALA A 1 110 ? 12.891 -14.273 -7.582 1 96.62 110 ALA A C 1
ATOM 858 O O . ALA A 1 110 ? 12.578 -15.336 -7.035 1 96.62 110 ALA A O 1
ATOM 859 N N . ASP A 1 111 ? 14.039 -13.891 -7.727 1 91.38 111 ASP A N 1
ATOM 860 C CA . ASP A 1 111 ? 15.164 -14.586 -7.109 1 91.38 111 ASP A CA 1
ATOM 861 C C . ASP A 1 111 ? 16.297 -13.617 -6.789 1 91.38 111 ASP A C 1
ATOM 863 O O . ASP A 1 111 ? 16.219 -12.438 -7.125 1 91.38 111 ASP A O 1
ATOM 867 N N . GLN A 1 112 ? 17.344 -14.086 -6.125 1 89.19 112 GLN A N 1
ATOM 868 C CA . GLN A 1 112 ? 18.391 -13.234 -5.562 1 89.19 112 GLN A CA 1
ATOM 869 C C . GLN A 1 112 ? 19.25 -12.625 -6.664 1 89.19 112 GLN A C 1
ATOM 871 O O . GLN A 1 112 ? 19.938 -11.625 -6.438 1 89.19 112 GLN A O 1
ATOM 876 N N . ASN A 1 113 ? 19.188 -13.203 -7.852 1 90.69 113 ASN A N 1
ATOM 877 C CA . ASN A 1 113 ? 20.047 -12.742 -8.938 1 90.69 113 ASN A CA 1
ATOM 878 C C . ASN A 1 113 ? 19.297 -11.781 -9.859 1 90.69 113 ASN A C 1
ATOM 880 O O . ASN A 1 113 ? 19.844 -11.328 -10.867 1 90.69 113 ASN A O 1
ATOM 884 N N . ARG A 1 114 ? 18.125 -11.508 -9.539 1 93.38 114 ARG A N 1
ATOM 885 C CA . ARG A 1 114 ? 17.312 -10.625 -10.375 1 93.38 114 ARG A CA 1
ATOM 886 C C . ARG A 1 114 ? 17.172 -9.25 -9.734 1 93.38 114 ARG A C 1
ATOM 888 O O . ARG A 1 114 ? 17.359 -9.094 -8.523 1 93.38 114 ARG A O 1
ATOM 895 N N . THR A 1 115 ? 16.828 -8.188 -10.578 1 92.62 115 THR A N 1
ATOM 896 C CA . THR A 1 115 ? 16.75 -6.824 -10.07 1 92.62 115 THR A CA 1
ATOM 897 C C . THR A 1 115 ? 15.336 -6.273 -10.219 1 92.62 115 THR A C 1
ATOM 899 O O . THR A 1 115 ? 15.023 -5.215 -9.672 1 92.62 115 THR A O 1
ATOM 902 N N . GLU A 1 116 ? 14.5 -6.984 -11.008 1 96.12 116 GLU A N 1
ATOM 903 C CA . GLU A 1 116 ? 13.125 -6.523 -11.188 1 96.12 116 GLU A CA 1
ATOM 904 C C . GLU A 1 116 ? 12.328 -6.637 -9.883 1 96.12 116 GLU A C 1
ATOM 906 O O . GLU A 1 116 ? 11.727 -7.676 -9.617 1 96.12 116 GLU A O 1
ATOM 911 N N . ALA A 1 117 ? 12.336 -5.566 -9.18 1 96.44 117 ALA A N 1
ATOM 912 C CA . ALA A 1 117 ? 11.719 -5.609 -7.855 1 96.44 117 ALA A CA 1
ATOM 913 C C . ALA A 1 117 ? 10.242 -5.223 -7.93 1 96.44 117 ALA A C 1
ATOM 915 O O . ALA A 1 117 ? 9.82 -4.535 -8.859 1 96.44 117 ALA A O 1
ATOM 916 N N . PHE A 1 118 ? 9.445 -5.703 -7.039 1 97.75 118 PHE A N 1
ATOM 917 C CA . PHE A 1 118 ? 8.039 -5.344 -6.859 1 97.75 118 PHE A CA 1
ATOM 918 C C . PHE A 1 118 ? 7.672 -5.328 -5.379 1 97.75 118 PHE A C 1
ATOM 920 O O . PHE A 1 118 ? 8.344 -5.957 -4.562 1 97.75 118 PHE A O 1
ATOM 927 N N . TYR A 1 119 ? 6.613 -4.547 -5.023 1 97.81 119 TYR A N 1
ATOM 928 C CA . TYR A 1 119 ? 6.066 -4.523 -3.672 1 97.81 119 TYR A CA 1
ATOM 929 C C . TYR A 1 119 ? 5.312 -5.812 -3.361 1 97.81 119 TYR A C 1
ATOM 931 O O . TYR A 1 119 ? 4.566 -6.316 -4.203 1 97.81 119 TYR A O 1
ATOM 939 N N . ILE A 1 120 ? 5.551 -6.336 -2.176 1 98.06 120 ILE A N 1
ATOM 940 C CA . ILE A 1 120 ? 4.723 -7.43 -1.688 1 98.06 120 ILE A CA 1
ATOM 941 C C . ILE A 1 120 ? 4.34 -7.176 -0.23 1 98.06 120 ILE A C 1
ATOM 943 O O . ILE A 1 120 ? 5.164 -6.719 0.564 1 98.06 120 ILE A O 1
ATOM 947 N N . SER A 1 121 ? 3.109 -7.371 0.08 1 97.88 121 SER A N 1
ATOM 948 C CA . SER A 1 121 ? 2.568 -7.312 1.434 1 97.88 121 SER A CA 1
ATOM 949 C C . SER A 1 121 ? 2.432 -8.703 2.037 1 97.88 121 SER A C 1
ATOM 951 O O . SER A 1 121 ? 1.941 -9.625 1.38 1 97.88 121 SER A O 1
ATOM 953 N N . THR A 1 122 ? 2.889 -8.906 3.268 1 96.44 122 THR A N 1
ATOM 954 C CA . THR A 1 122 ? 2.811 -10.203 3.934 1 96.44 122 THR A CA 1
ATOM 955 C C . THR A 1 122 ? 2.096 -10.078 5.277 1 96.44 122 THR A C 1
ATOM 957 O O . THR A 1 122 ? 2.078 -9 5.879 1 96.44 122 THR A O 1
ATOM 960 N N . HIS A 1 123 ? 1.549 -11.195 5.656 1 92.75 123 HIS A N 1
ATOM 961 C CA . HIS A 1 123 ? 1.086 -11.297 7.035 1 92.75 123 HIS A CA 1
ATOM 962 C C . HIS A 1 123 ? 2.256 -11.281 8.016 1 92.75 123 HIS A C 1
ATOM 964 O O . HIS A 1 123 ? 3.408 -11.461 7.613 1 92.75 123 HIS A O 1
ATOM 970 N N . GLU A 1 124 ? 1.895 -11.016 9.258 1 89 124 GLU A N 1
ATOM 971 C CA . GLU A 1 124 ? 2.896 -11.172 10.312 1 89 124 GLU A CA 1
ATOM 972 C C . GLU A 1 124 ? 3.365 -12.617 10.414 1 89 124 GLU A C 1
ATOM 974 O O . GLU A 1 124 ? 2.631 -13.547 10.062 1 89 124 GLU A O 1
ATOM 979 N N . LYS A 1 125 ? 4.516 -12.805 10.984 1 88.19 125 LYS A N 1
ATOM 980 C CA . LYS A 1 125 ? 5.133 -14.117 11.102 1 88.19 125 LYS A CA 1
ATOM 981 C C . LYS A 1 125 ? 4.254 -15.07 11.914 1 88.19 125 LYS A C 1
ATOM 983 O O . LYS A 1 125 ? 4.215 -16.266 11.633 1 88.19 125 LYS A O 1
ATOM 988 N N . THR A 1 126 ? 3.568 -14.531 12.891 1 85.62 126 THR A N 1
ATOM 989 C CA . THR A 1 126 ? 2.729 -15.352 13.758 1 85.62 126 THR A CA 1
ATOM 990 C C . THR A 1 126 ? 1.541 -15.914 12.977 1 85.62 126 THR A C 1
ATOM 992 O O . THR A 1 126 ? 0.957 -16.922 13.375 1 85.62 126 THR A O 1
ATOM 995 N N . ILE A 1 127 ? 1.174 -15.242 11.883 1 85.31 127 ILE A N 1
ATOM 996 C CA . ILE A 1 127 ? 0.032 -15.656 11.07 1 85.31 127 ILE A CA 1
ATOM 997 C C . ILE A 1 127 ? 0.503 -16.562 9.938 1 85.31 127 ILE A C 1
ATOM 999 O O . ILE A 1 127 ? -0.114 -17.594 9.664 1 85.31 127 ILE A O 1
ATOM 1003 N N . ASP A 1 128 ? 1.53 -16.25 9.336 1 88.12 128 ASP A N 1
ATOM 1004 C CA . ASP A 1 128 ? 2.043 -16.953 8.156 1 88.12 128 ASP A CA 1
ATOM 1005 C C . ASP A 1 128 ? 3.564 -16.844 8.078 1 88.12 128 ASP A C 1
ATOM 1007 O O . ASP A 1 128 ? 4.102 -15.992 7.371 1 88.12 128 ASP A O 1
ATOM 1011 N N . SER A 1 129 ? 4.203 -17.734 8.688 1 87.31 129 SER A N 1
ATOM 1012 C CA . SER A 1 129 ? 5.656 -17.672 8.836 1 87.31 129 SER A CA 1
ATOM 1013 C C . SER A 1 129 ? 6.359 -17.875 7.504 1 87.31 129 SER A C 1
ATOM 1015 O O . SER A 1 129 ? 7.281 -17.125 7.164 1 87.31 129 SER A O 1
ATOM 1017 N N . PRO A 1 130 ? 5.934 -18.875 6.672 1 86.44 130 PRO A N 1
ATOM 1018 C CA . PRO A 1 130 ? 6.648 -19.094 5.414 1 86.44 130 PRO A CA 1
ATOM 1019 C C . PRO A 1 130 ? 6.66 -17.859 4.516 1 86.44 130 PRO A C 1
ATOM 1021 O O . PRO A 1 130 ? 7.703 -17.5 3.961 1 86.44 130 PRO A O 1
ATOM 1024 N N . ARG A 1 131 ? 5.531 -17.219 4.414 1 90.12 131 ARG A N 1
ATOM 1025 C CA . ARG A 1 131 ? 5.496 -16.062 3.529 1 90.12 131 ARG A CA 1
ATOM 1026 C C . ARG A 1 131 ? 6.125 -14.844 4.199 1 90.12 131 ARG A C 1
ATOM 1028 O O . ARG A 1 131 ? 6.742 -14.016 3.529 1 90.12 131 ARG A O 1
ATOM 1035 N N . ALA A 1 132 ? 5.984 -14.781 5.555 1 90.94 132 ALA A N 1
ATOM 1036 C CA . ALA A 1 132 ? 6.598 -13.664 6.281 1 90.94 132 ALA A CA 1
ATOM 1037 C C . ALA A 1 132 ? 8.117 -13.672 6.113 1 90.94 132 ALA A C 1
ATOM 1039 O O . ALA A 1 132 ? 8.766 -12.633 6.25 1 90.94 132 ALA A O 1
ATOM 1040 N N . ALA A 1 133 ? 8.656 -14.836 5.766 1 91.5 133 ALA A N 1
ATOM 1041 C CA . ALA A 1 133 ? 10.102 -14.961 5.594 1 91.5 133 ALA A CA 1
ATOM 1042 C C . ALA A 1 133 ? 10.594 -14.133 4.41 1 91.5 133 ALA A C 1
ATOM 1044 O O . ALA A 1 133 ? 11.781 -13.836 4.301 1 91.5 133 ALA A O 1
ATOM 1045 N N . ILE A 1 134 ? 9.711 -13.805 3.547 1 91.94 134 ILE A N 1
ATOM 1046 C CA . ILE A 1 134 ? 10.047 -12.93 2.43 1 91.94 134 ILE A CA 1
ATOM 1047 C C . ILE A 1 134 ? 10.641 -11.625 2.957 1 91.94 134 ILE A C 1
ATOM 1049 O O . ILE A 1 134 ? 11.539 -11.055 2.34 1 91.94 134 ILE A O 1
ATOM 1053 N N . MET A 1 135 ? 10.203 -11.164 4.102 1 88.94 135 MET A N 1
ATOM 1054 C CA . MET A 1 135 ? 10.672 -9.922 4.707 1 88.94 135 MET A CA 1
ATOM 1055 C C . MET A 1 135 ? 12.164 -10.008 5.039 1 88.94 135 MET A C 1
ATOM 1057 O O . MET A 1 135 ? 12.867 -8.992 5.016 1 88.94 135 MET A O 1
ATOM 1061 N N . ASP A 1 136 ? 12.609 -11.195 5.289 1 88.44 136 ASP A N 1
ATOM 1062 C CA . ASP A 1 136 ? 13.992 -11.391 5.691 1 88.44 136 ASP A CA 1
ATOM 1063 C C . ASP A 1 136 ? 14.898 -11.586 4.477 1 88.44 136 ASP A C 1
ATOM 1065 O O . ASP A 1 136 ? 16.016 -11.086 4.445 1 88.44 136 ASP A O 1
ATOM 1069 N N . TYR A 1 137 ? 14.367 -12.188 3.42 1 91.12 137 TYR A N 1
ATOM 1070 C CA . TYR A 1 137 ? 15.242 -12.641 2.346 1 91.12 137 TYR A CA 1
ATOM 1071 C C . TYR A 1 137 ? 14.961 -11.875 1.057 1 91.12 137 TYR A C 1
ATOM 1073 O O . TYR A 1 137 ? 15.742 -11.945 0.107 1 91.12 137 TYR A O 1
ATOM 1081 N N . ARG A 1 138 ? 13.812 -11.242 0.946 1 93.06 138 ARG A N 1
ATOM 1082 C CA . ARG A 1 138 ? 13.391 -10.453 -0.207 1 93.06 138 ARG A CA 1
ATOM 1083 C C . ARG A 1 138 ? 13.117 -11.344 -1.412 1 93.06 138 ARG A C 1
ATOM 1085 O O . ARG A 1 138 ? 13.125 -10.883 -2.553 1 93.06 138 ARG A O 1
ATOM 1092 N N . VAL A 1 139 ? 13.094 -12.625 -1.112 1 95.5 139 VAL A N 1
ATOM 1093 C CA . VAL A 1 139 ? 12.68 -13.648 -2.068 1 95.5 139 VAL A CA 1
ATOM 1094 C C . VAL A 1 139 ? 11.789 -14.68 -1.373 1 95.5 139 VAL A C 1
ATOM 1096 O O . VAL A 1 139 ? 11.758 -14.75 -0.142 1 95.5 139 VAL A O 1
ATOM 1099 N N . TYR A 1 140 ? 11.078 -15.352 -2.191 1 95.62 140 TYR A N 1
ATOM 1100 C CA . TYR A 1 140 ? 10.273 -16.453 -1.681 1 95.62 140 TYR A CA 1
ATOM 1101 C C . TYR A 1 140 ? 11.086 -17.734 -1.615 1 95.62 140 TYR A C 1
ATOM 1103 O O . TYR A 1 140 ? 12.086 -17.891 -2.328 1 95.62 140 TYR A O 1
ATOM 1111 N N . TYR A 1 141 ? 10.75 -18.625 -0.745 1 94 141 TYR A N 1
ATOM 1112 C CA . TYR A 1 141 ? 11.539 -19.844 -0.546 1 94 141 TYR A CA 1
ATOM 1113 C C . TYR A 1 141 ? 11.469 -20.75 -1.769 1 94 141 TYR A C 1
ATOM 1115 O O . TYR A 1 141 ? 12.398 -21.5 -2.043 1 94 141 TYR A O 1
ATOM 1123 N N . GLU A 1 142 ? 10.367 -20.672 -2.51 1 96 142 GLU A N 1
ATOM 1124 C CA . GLU A 1 142 ? 10.25 -21.453 -3.736 1 96 142 GLU A CA 1
ATOM 1125 C C . GLU A 1 142 ? 10.969 -20.781 -4.898 1 96 142 GLU A C 1
ATOM 1127 O O . GLU A 1 142 ? 10.344 -20.453 -5.91 1 96 142 GLU A O 1
ATOM 1132 N N . GLN A 1 143 ? 12.227 -20.766 -4.844 1 95.94 143 GLN A N 1
ATOM 1133 C CA . GLN A 1 143 ? 13.047 -19.969 -5.742 1 95.94 143 GLN A CA 1
ATOM 1134 C C . GLN A 1 143 ? 13.078 -20.562 -7.145 1 95.94 143 GLN A C 1
ATOM 1136 O O . GLN A 1 143 ? 13.062 -19.828 -8.141 1 95.94 143 GLN A O 1
ATOM 1141 N N . ASP A 1 144 ? 13.133 -21.891 -7.219 1 97.19 144 ASP A N 1
ATOM 1142 C CA . ASP A 1 144 ? 13.203 -22.531 -8.531 1 97.19 144 ASP A CA 1
ATOM 1143 C C . ASP A 1 144 ? 11.906 -22.312 -9.312 1 97.19 144 ASP A C 1
ATOM 1145 O O . ASP A 1 144 ? 11.945 -22.031 -10.516 1 97.19 144 ASP A O 1
ATOM 1149 N N . LEU A 1 145 ? 10.797 -22.453 -8.641 1 98.06 145 LEU A N 1
ATOM 1150 C CA . LEU A 1 145 ? 9.523 -22.203 -9.305 1 98.06 145 LEU A CA 1
ATOM 1151 C C . LEU A 1 145 ? 9.398 -20.719 -9.68 1 98.06 145 LEU A C 1
ATOM 1153 O O . LEU A 1 145 ? 8.922 -20.391 -10.766 1 98.06 145 LEU A O 1
ATOM 1157 N N . SER A 1 146 ? 9.812 -19.844 -8.773 1 98.44 146 SER A N 1
ATOM 1158 C CA . SER A 1 146 ? 9.789 -18.406 -9.055 1 98.44 146 SER A CA 1
ATOM 1159 C C . SER A 1 146 ? 10.586 -18.078 -10.305 1 98.44 146 SER A C 1
ATOM 1161 O O . SER A 1 146 ? 10.133 -17.312 -11.156 1 98.44 146 SER A O 1
ATOM 1163 N N . ASN A 1 147 ? 11.711 -18.688 -10.406 1 97.81 147 ASN A N 1
ATOM 1164 C CA . ASN A 1 147 ? 12.578 -18.453 -11.562 1 97.81 147 ASN A CA 1
ATOM 1165 C C . ASN A 1 147 ? 11.945 -18.969 -12.852 1 97.81 147 ASN A C 1
ATOM 1167 O O . ASN A 1 147 ? 12.07 -18.359 -13.906 1 97.81 147 ASN A O 1
ATOM 1171 N N . LEU A 1 148 ? 11.336 -20.109 -12.773 1 98.06 148 LEU A N 1
ATOM 1172 C CA . LEU A 1 148 ? 10.664 -20.688 -13.938 1 98.06 148 LEU A CA 1
ATOM 1173 C C . LEU A 1 148 ? 9.562 -19.75 -14.438 1 98.06 148 LEU A C 1
ATOM 1175 O O . LEU A 1 148 ? 9.453 -19.5 -15.641 1 98.06 148 LEU A O 1
ATOM 1179 N N . VAL A 1 149 ? 8.773 -19.25 -13.5 1 98.75 149 VAL A N 1
ATOM 1180 C CA . VAL A 1 149 ? 7.699 -18.344 -13.859 1 98.75 149 VAL A CA 1
ATOM 1181 C C . VAL A 1 149 ? 8.289 -17.062 -14.469 1 98.75 149 VAL A C 1
ATOM 1183 O O . VAL A 1 149 ? 7.871 -16.641 -15.547 1 98.75 149 VAL A O 1
ATOM 1186 N N . ALA A 1 150 ? 9.266 -16.484 -13.82 1 98.69 150 ALA A N 1
ATOM 1187 C CA . ALA A 1 150 ? 9.898 -15.258 -14.312 1 98.69 150 ALA A CA 1
ATOM 1188 C C . ALA A 1 150 ? 10.461 -15.453 -15.711 1 98.69 150 ALA A C 1
ATOM 1190 O O . ALA A 1 150 ? 10.18 -14.664 -16.609 1 98.69 150 ALA A O 1
ATOM 1191 N N . ARG A 1 151 ? 11.195 -16.516 -15.922 1 98.25 151 ARG A N 1
ATOM 1192 C CA . ARG A 1 151 ? 11.852 -16.781 -17.203 1 98.25 151 ARG A CA 1
ATOM 1193 C C . ARG A 1 151 ? 10.828 -16.969 -18.312 1 98.25 151 ARG A C 1
ATOM 1195 O O . ARG A 1 151 ? 11.031 -16.5 -19.438 1 98.25 151 ARG A O 1
ATOM 1202 N N . THR A 1 152 ? 9.797 -17.672 -18 1 98.5 152 THR A N 1
ATOM 1203 C CA . THR A 1 152 ? 8.742 -17.906 -19 1 98.5 152 THR A CA 1
ATOM 1204 C C . THR A 1 152 ? 8.219 -16.578 -19.547 1 98.5 152 THR A C 1
ATOM 1206 O O . THR A 1 152 ? 8.148 -16.391 -20.75 1 98.5 152 THR A O 1
ATOM 1209 N N . PHE A 1 153 ? 7.984 -15.664 -18.688 1 98.69 153 PHE A N 1
ATOM 1210 C CA . PHE A 1 153 ? 7.328 -14.438 -19.125 1 98.69 153 PHE A CA 1
ATOM 1211 C C . PHE A 1 153 ? 8.352 -13.414 -19.609 1 98.69 153 PHE A C 1
ATOM 1213 O O . PHE A 1 153 ? 8.047 -12.562 -20.453 1 98.69 153 PHE A O 1
ATOM 1220 N N . ASP A 1 154 ? 9.609 -13.523 -19.156 1 98.44 154 ASP A N 1
ATOM 1221 C CA . ASP A 1 154 ? 10.672 -12.75 -19.781 1 98.44 154 ASP A CA 1
ATOM 1222 C C . ASP A 1 154 ? 10.773 -13.062 -21.266 1 98.44 154 ASP A C 1
ATOM 1224 O O . ASP A 1 154 ? 10.891 -12.148 -22.094 1 98.44 154 ASP A O 1
ATOM 1228 N N . ILE A 1 155 ? 10.75 -14.32 -21.547 1 98.38 155 ILE A N 1
ATOM 1229 C CA . ILE A 1 155 ? 10.906 -14.773 -22.922 1 98.38 155 ILE A CA 1
ATOM 1230 C C . ILE A 1 155 ? 9.719 -14.312 -23.766 1 98.38 155 ILE A C 1
ATOM 1232 O O . ILE A 1 155 ? 9.891 -13.805 -24.875 1 98.38 155 ILE A O 1
ATOM 1236 N N . LYS A 1 156 ? 8.516 -14.484 -23.219 1 98.38 156 LYS A N 1
ATOM 1237 C CA . LYS A 1 156 ? 7.324 -14.031 -23.922 1 98.38 156 LYS A CA 1
ATOM 1238 C C . LYS A 1 156 ? 7.383 -12.531 -24.203 1 98.38 156 LYS A C 1
ATOM 1240 O O . LYS A 1 156 ? 7.078 -12.086 -25.312 1 98.38 156 LYS A O 1
ATOM 1245 N N . ALA A 1 157 ? 7.758 -11.797 -23.172 1 97.81 157 ALA A N 1
ATOM 1246 C CA . ALA A 1 157 ? 7.848 -10.344 -23.297 1 97.81 157 ALA A CA 1
ATOM 1247 C C . ALA A 1 157 ? 8.891 -9.953 -24.344 1 97.81 157 ALA A C 1
ATOM 1249 O O . ALA A 1 157 ? 8.656 -9.055 -25.156 1 97.81 157 ALA A O 1
ATOM 1250 N N . ALA A 1 158 ? 10.016 -10.594 -24.312 1 97.75 158 ALA A N 1
ATOM 1251 C CA . ALA A 1 158 ? 11.094 -10.297 -25.266 1 97.75 158 ALA A CA 1
ATOM 1252 C C . ALA A 1 158 ? 10.641 -10.555 -26.703 1 97.75 158 ALA A C 1
ATOM 1254 O O . ALA A 1 158 ? 11.078 -9.859 -27.625 1 97.75 158 ALA A O 1
ATOM 1255 N N . LYS A 1 159 ? 9.703 -11.445 -26.859 1 97.88 159 LYS A N 1
ATOM 1256 C CA . LYS A 1 159 ? 9.211 -11.797 -28.188 1 97.88 159 LYS A CA 1
ATOM 1257 C C . LYS A 1 159 ? 7.992 -10.953 -28.562 1 97.88 159 LYS A C 1
ATOM 1259 O O . LYS A 1 159 ? 7.441 -11.102 -29.656 1 97.88 159 LYS A O 1
ATOM 1264 N N . GLY A 1 160 ? 7.539 -10.172 -27.641 1 97.31 160 GLY A N 1
ATOM 1265 C CA . GLY A 1 160 ? 6.359 -9.352 -27.891 1 97.31 160 GLY A CA 1
ATOM 1266 C C . GLY A 1 160 ? 5.074 -10.156 -27.906 1 97.31 160 GLY A C 1
ATOM 1267 O O . GLY A 1 160 ? 4.098 -9.766 -28.547 1 97.31 160 GLY A O 1
ATOM 1268 N N . GLU A 1 161 ? 5.062 -11.281 -27.219 1 97.62 161 GLU A N 1
ATOM 1269 C CA . GLU A 1 161 ? 3.902 -12.172 -27.203 1 97.62 161 GLU A CA 1
ATOM 1270 C C . GLU A 1 161 ? 3.021 -11.906 -25.984 1 97.62 161 GLU A C 1
ATOM 1272 O O . GLU A 1 161 ? 3.523 -11.758 -24.875 1 97.62 161 GLU A O 1
ATOM 1277 N N . SER A 1 162 ? 1.795 -11.828 -26.266 1 98 162 SER A N 1
ATOM 1278 C CA . SER A 1 162 ? 0.852 -11.828 -25.156 1 98 162 SER A CA 1
ATOM 1279 C C . SER A 1 162 ? 0.711 -13.219 -24.547 1 98 162 SER A C 1
ATOM 1281 O O . SER A 1 162 ? 0.633 -14.211 -25.266 1 98 162 SER A O 1
ATOM 1283 N N . SER A 1 163 ? 0.714 -13.25 -23.234 1 98.62 163 SER A N 1
ATOM 1284 C CA . SER A 1 163 ? 0.614 -14.547 -22.562 1 98.62 163 SER A CA 1
ATOM 1285 C C . SER A 1 163 ? 0.013 -14.406 -21.172 1 98.62 163 SER A C 1
ATOM 1287 O O . SER A 1 163 ? 0.317 -13.453 -20.453 1 98.62 163 SER A O 1
ATOM 1289 N N . ILE A 1 164 ? -0.794 -15.422 -20.828 1 98.69 164 ILE A N 1
ATOM 1290 C CA . ILE A 1 164 ? -1.551 -15.414 -19.578 1 98.69 164 ILE A CA 1
ATOM 1291 C C . ILE A 1 164 ? -0.831 -16.266 -18.547 1 98.69 164 ILE A C 1
ATOM 1293 O O . ILE A 1 164 ? -0.271 -17.312 -18.859 1 98.69 164 ILE A O 1
ATOM 1297 N N . PHE A 1 165 ? -0.799 -15.758 -17.312 1 98.88 165 PHE A N 1
ATOM 1298 C CA . PHE A 1 165 ? -0.456 -16.578 -16.156 1 98.88 165 PHE A CA 1
ATOM 1299 C C . PHE A 1 165 ? -1.707 -16.969 -15.375 1 98.88 165 PHE A C 1
ATOM 1301 O O . PHE A 1 165 ? -2.482 -16.109 -14.961 1 98.88 165 PHE A O 1
ATOM 1308 N N . LEU A 1 166 ? -1.916 -18.219 -15.203 1 98.75 166 LEU A N 1
ATOM 1309 C CA . LEU A 1 166 ? -3.008 -18.766 -14.398 1 98.75 166 LEU A CA 1
ATOM 1310 C C . LEU A 1 166 ? -2.494 -19.281 -13.062 1 98.75 166 LEU A C 1
ATOM 1312 O O . LEU A 1 166 ? -1.788 -20.281 -13.008 1 98.75 166 LEU A O 1
ATOM 1316 N N . ASP A 1 167 ? -2.889 -18.562 -11.977 1 98.69 167 ASP A N 1
ATOM 1317 C CA . ASP A 1 167 ? -2.398 -18.828 -10.625 1 98.69 167 ASP A CA 1
ATOM 1318 C C . ASP A 1 167 ? -3.514 -19.375 -9.734 1 98.69 167 ASP A C 1
ATOM 1320 O O . ASP A 1 167 ? -4.25 -18.594 -9.117 1 98.69 167 ASP A O 1
ATOM 1324 N N . VAL A 1 168 ? -3.633 -20.719 -9.609 1 98.06 168 VAL A N 1
ATOM 1325 C CA . VAL A 1 168 ? -4.668 -21.344 -8.797 1 98.06 168 VAL A CA 1
ATOM 1326 C C . VAL A 1 168 ? -4.105 -21.688 -7.418 1 98.06 168 VAL A C 1
ATOM 1328 O O . VAL A 1 168 ? -3.227 -22.547 -7.293 1 98.06 168 VAL A O 1
ATOM 1331 N N . GLY A 1 169 ? -4.66 -21.094 -6.414 1 95.94 169 GLY A N 1
ATOM 1332 C CA . GLY A 1 169 ? -4.055 -21.078 -5.094 1 95.94 169 GLY A CA 1
ATOM 1333 C C . GLY A 1 169 ? -2.992 -20.016 -4.938 1 95.94 169 GLY A C 1
ATOM 1334 O O . GLY A 1 169 ? -1.866 -20.297 -4.527 1 95.94 169 GLY A O 1
ATOM 1335 N N . SER A 1 170 ? -3.41 -18.75 -5.207 1 97.31 170 SER A N 1
ATOM 1336 C CA . SER A 1 170 ? -2.441 -17.656 -5.332 1 97.31 170 SER A CA 1
ATOM 1337 C C . SER A 1 170 ? -1.979 -17.172 -3.961 1 97.31 170 SER A C 1
ATOM 1339 O O . SER A 1 170 ? -0.98 -16.453 -3.855 1 97.31 170 SER A O 1
ATOM 1341 N N . ASN A 1 171 ? -2.717 -17.547 -2.877 1 95.31 171 ASN A N 1
ATOM 1342 C CA . ASN A 1 171 ? -2.365 -17.094 -1.533 1 95.31 171 ASN A CA 1
ATOM 1343 C C . ASN A 1 171 ? -2.215 -15.586 -1.466 1 95.31 171 ASN A C 1
ATOM 1345 O O . ASN A 1 171 ? -3.137 -14.844 -1.82 1 95.31 171 ASN A O 1
ATOM 1349 N N . ILE A 1 172 ? -1.023 -15.07 -1.206 1 97.31 172 ILE A N 1
ATOM 1350 C CA . ILE A 1 172 ? -0.848 -13.633 -1.094 1 97.31 172 ILE A CA 1
ATOM 1351 C C . ILE A 1 172 ? -0.361 -13.062 -2.426 1 97.31 172 ILE A C 1
ATOM 1353 O O . ILE A 1 172 ? 0.055 -11.906 -2.5 1 97.31 172 ILE A O 1
ATOM 1357 N N . GLY A 1 173 ? -0.296 -13.805 -3.48 1 98.44 173 GLY A N 1
ATOM 1358 C CA . GLY A 1 173 ? -0.117 -13.312 -4.836 1 98.44 173 GLY A CA 1
ATOM 1359 C C . GLY A 1 173 ? 1.335 -13.289 -5.273 1 98.44 173 GLY A C 1
ATOM 1360 O O . GLY A 1 173 ? 1.684 -12.625 -6.25 1 98.44 173 GLY A O 1
ATOM 1361 N N . TRP A 1 174 ? 2.26 -14.031 -4.594 1 98.44 174 TRP A N 1
ATOM 1362 C CA . TRP A 1 174 ? 3.686 -14 -4.906 1 98.44 174 TRP A CA 1
ATOM 1363 C C . TRP A 1 174 ? 3.926 -14.281 -6.387 1 98.44 174 TRP A C 1
ATOM 1365 O O . TRP A 1 174 ? 4.496 -13.461 -7.102 1 98.44 174 TRP A O 1
ATOM 1375 N N . PHE A 1 175 ? 3.455 -15.398 -6.875 1 98.75 175 PHE A N 1
ATOM 1376 C CA . PHE A 1 175 ? 3.766 -15.812 -8.234 1 98.75 175 PHE A CA 1
ATOM 1377 C C . PHE A 1 175 ? 3.043 -14.938 -9.25 1 98.75 175 PHE A C 1
ATOM 1379 O O . PHE A 1 175 ? 3.561 -14.688 -10.344 1 98.75 175 PHE A O 1
ATOM 1386 N N . SER A 1 176 ? 1.874 -14.523 -8.883 1 98.88 176 SER A N 1
ATOM 1387 C CA . SER A 1 176 ? 1.146 -13.586 -9.727 1 98.88 176 SER A CA 1
ATOM 1388 C C . SER A 1 176 ? 1.946 -12.305 -9.945 1 98.88 176 SER A C 1
ATOM 1390 O O . SER A 1 176 ? 2.035 -11.812 -11.07 1 98.88 176 SER A O 1
ATOM 1392 N N . LEU A 1 177 ? 2.508 -11.812 -8.867 1 98.69 177 LEU A N 1
ATOM 1393 C CA . LEU A 1 177 ? 3.312 -10.594 -8.945 1 98.69 177 LEU A CA 1
ATOM 1394 C C . LEU A 1 177 ? 4.582 -10.836 -9.758 1 98.69 177 LEU A C 1
ATOM 1396 O O . LEU A 1 177 ? 4.988 -9.984 -10.547 1 98.69 177 LEU A O 1
ATOM 1400 N N . VAL A 1 178 ? 5.219 -11.984 -9.562 1 98.75 178 VAL A N 1
ATOM 1401 C CA . VAL A 1 178 ? 6.398 -12.344 -10.344 1 98.75 178 VAL A CA 1
ATOM 1402 C C . VAL A 1 178 ? 6.051 -12.359 -11.828 1 98.75 178 VAL A C 1
ATOM 1404 O O . VAL A 1 178 ? 6.754 -11.75 -12.641 1 98.75 178 VAL A O 1
ATOM 1407 N N . ALA A 1 179 ? 4.98 -13.016 -12.164 1 98.88 179 ALA A N 1
ATOM 1408 C CA . ALA A 1 179 ? 4.594 -13.133 -13.57 1 98.88 179 ALA A CA 1
ATOM 1409 C C . ALA A 1 179 ? 4.344 -11.766 -14.188 1 98.88 179 ALA A C 1
ATOM 1411 O O . ALA A 1 179 ? 4.848 -11.461 -15.273 1 98.88 179 ALA A O 1
ATOM 1412 N N . ARG A 1 180 ? 3.586 -10.945 -13.477 1 98.62 180 ARG A N 1
ATOM 1413 C CA . ARG A 1 180 ? 3.271 -9.617 -13.984 1 98.62 180 ARG A CA 1
ATOM 1414 C C . ARG A 1 180 ? 4.539 -8.789 -14.172 1 98.62 180 ARG A C 1
ATOM 1416 O O . ARG A 1 180 ? 4.699 -8.102 -15.18 1 98.62 180 ARG A O 1
ATOM 1423 N N . ARG A 1 181 ? 5.391 -8.805 -13.195 1 98.19 181 ARG A N 1
ATOM 1424 C CA . ARG A 1 181 ? 6.605 -7.996 -13.219 1 98.19 181 ARG A CA 1
ATOM 1425 C C . ARG A 1 181 ? 7.508 -8.398 -14.383 1 98.19 181 ARG A C 1
ATOM 1427 O O . ARG A 1 181 ? 8.242 -7.574 -14.914 1 98.19 181 ARG A O 1
ATOM 1434 N N . HIS A 1 182 ? 7.41 -9.633 -14.828 1 98.44 182 HIS A N 1
ATOM 1435 C CA . HIS A 1 182 ? 8.32 -10.148 -15.836 1 98.44 182 HIS A CA 1
ATOM 1436 C C . HIS A 1 182 ? 7.641 -10.242 -17.203 1 98.44 182 HIS A C 1
ATOM 1438 O O . HIS A 1 182 ? 8.203 -10.797 -18.141 1 98.44 182 HIS A O 1
ATOM 1444 N N . GLY A 1 183 ? 6.383 -9.812 -17.281 1 98 183 GLY A N 1
ATOM 1445 C CA . GLY A 1 183 ? 5.906 -9.57 -18.625 1 98 183 GLY A CA 1
ATOM 1446 C C . GLY A 1 183 ? 4.594 -10.273 -18.938 1 98 183 GLY A C 1
ATOM 1447 O O . GLY A 1 183 ? 4.074 -10.164 -20.047 1 98 183 GLY A O 1
ATOM 1448 N N . ALA A 1 184 ? 4.039 -11 -17.984 1 98.69 184 ALA A N 1
ATOM 1449 C CA . ALA A 1 184 ? 2.707 -11.547 -18.25 1 98.69 184 ALA A CA 1
ATOM 1450 C C . ALA A 1 184 ? 1.724 -10.438 -18.609 1 98.69 184 ALA A C 1
ATOM 1452 O O . ALA A 1 184 ? 1.678 -9.398 -17.953 1 98.69 184 ALA A O 1
ATOM 1453 N N . THR A 1 185 ? 0.961 -10.656 -19.672 1 98.12 185 THR A N 1
ATOM 1454 C CA . THR A 1 185 ? 0.049 -9.625 -20.156 1 98.12 185 THR A CA 1
ATOM 1455 C C . THR A 1 185 ? -1.264 -9.664 -19.375 1 98.12 185 THR A C 1
ATOM 1457 O O . THR A 1 185 ? -1.956 -8.648 -19.266 1 98.12 185 THR A O 1
ATOM 1460 N N . GLU A 1 186 ? -1.646 -10.852 -18.938 1 98 186 GLU A N 1
ATOM 1461 C CA . GLU A 1 186 ? -2.791 -11.047 -18.047 1 98 186 GLU A CA 1
ATOM 1462 C C . GLU A 1 186 ? -2.498 -12.102 -16.984 1 98 186 GLU A C 1
ATOM 1464 O O . GLU A 1 186 ? -1.853 -13.109 -17.266 1 98 186 GLU A O 1
ATOM 1469 N N . VAL A 1 187 ? -2.932 -11.781 -15.797 1 98.62 187 VAL A N 1
ATOM 1470 C CA . VAL A 1 187 ? -2.752 -12.711 -14.68 1 98.62 187 VAL A CA 1
ATOM 1471 C C . VAL A 1 187 ? -4.094 -12.953 -13.992 1 98.62 187 VAL A C 1
ATOM 1473 O O . VAL A 1 187 ? -4.758 -12.008 -13.562 1 98.62 187 VAL A O 1
ATOM 1476 N N . TYR A 1 188 ? -4.555 -14.172 -13.969 1 98.5 188 TYR A N 1
ATOM 1477 C CA . TYR A 1 188 ? -5.727 -14.578 -13.211 1 98.5 188 TYR A CA 1
ATOM 1478 C C . TYR A 1 188 ? -5.324 -15.367 -11.969 1 98.5 188 TYR A C 1
ATOM 1480 O O . TYR A 1 188 ? -4.707 -16.422 -12.07 1 98.5 188 TYR A O 1
ATOM 1488 N N . SER A 1 189 ? -5.641 -14.852 -10.805 1 98.5 189 SER A N 1
ATOM 1489 C CA . SER A 1 189 ? -5.199 -15.414 -9.531 1 98.5 189 SER A CA 1
ATOM 1490 C C . SER A 1 189 ? -6.387 -15.867 -8.695 1 98.5 189 SER A C 1
ATOM 1492 O O . SER A 1 189 ? -7.137 -15.047 -8.172 1 98.5 189 SER A O 1
ATOM 1494 N N . PHE A 1 190 ? -6.508 -17.141 -8.477 1 97.25 190 PHE A N 1
ATOM 1495 C CA . PHE A 1 190 ? -7.617 -17.719 -7.73 1 97.25 190 PHE A CA 1
ATOM 1496 C C . PHE A 1 190 ? -7.215 -17.984 -6.285 1 97.25 190 PHE A C 1
ATOM 1498 O O . PHE A 1 190 ? -6.273 -18.734 -6.023 1 97.25 190 PHE A O 1
ATOM 1505 N N . GLU A 1 191 ? -7.859 -17.391 -5.336 1 94.62 191 GLU A N 1
ATOM 1506 C CA . GLU A 1 191 ? -7.66 -17.547 -3.898 1 94.62 191 GLU A CA 1
ATOM 1507 C C . GLU A 1 191 ? -8.945 -17.266 -3.131 1 94.62 191 GLU A C 1
ATOM 1509 O O . GLU A 1 191 ? -9.43 -16.125 -3.113 1 94.62 191 GLU A O 1
ATOM 1514 N N . PRO A 1 192 ? -9.477 -18.234 -2.471 1 90.25 192 PRO A N 1
ATOM 1515 C CA . PRO A 1 192 ? -10.766 -18.031 -1.813 1 90.25 192 PRO A CA 1
ATOM 1516 C C . PRO A 1 192 ? -10.641 -17.312 -0.469 1 90.25 192 PRO A C 1
ATOM 1518 O O . PRO A 1 192 ? -11.633 -16.797 0.058 1 90.25 192 PRO A O 1
ATOM 1521 N N . ASN A 1 193 ? -9.516 -17.344 0.199 1 87.62 193 ASN A N 1
ATOM 1522 C CA . ASN A 1 193 ? -9.328 -16.703 1.501 1 87.62 193 ASN A CA 1
ATOM 1523 C C . ASN A 1 193 ? -9.242 -15.188 1.381 1 87.62 193 ASN A C 1
ATOM 1525 O O . ASN A 1 193 ? -8.297 -14.656 0.808 1 87.62 193 ASN A O 1
ATOM 1529 N N . VAL A 1 194 ? -10.172 -14.516 1.994 1 90.25 194 VAL A N 1
ATOM 1530 C CA . VAL A 1 194 ? -10.281 -13.062 1.86 1 90.25 194 VAL A CA 1
ATOM 1531 C C . VAL A 1 194 ? -9.07 -12.391 2.502 1 90.25 194 VAL A C 1
ATOM 1533 O O . VAL A 1 194 ? -8.602 -11.359 2.025 1 90.25 194 VAL A O 1
ATOM 1536 N N . GLN A 1 195 ? -8.508 -12.945 3.574 1 90.25 195 GLN A N 1
ATOM 1537 C CA . GLN A 1 195 ? -7.352 -12.359 4.25 1 90.25 195 GLN A CA 1
ATOM 1538 C C . GLN A 1 195 ? -6.125 -12.352 3.342 1 90.25 195 GLN A C 1
ATOM 1540 O O . GLN A 1 195 ? -5.379 -11.375 3.307 1 90.25 195 GLN A O 1
ATOM 1545 N N . ASN A 1 196 ? -5.949 -13.43 2.584 1 93.25 196 ASN A N 1
ATOM 1546 C CA . ASN A 1 196 ? -4.863 -13.484 1.613 1 93.25 196 ASN A CA 1
ATOM 1547 C C . ASN A 1 196 ? -5.098 -12.516 0.455 1 93.25 196 ASN A C 1
ATOM 1549 O O . ASN A 1 196 ? -4.164 -11.859 -0.008 1 93.25 196 ASN A O 1
ATOM 1553 N N . THR A 1 197 ? -6.34 -12.453 0.061 1 95 197 THR A N 1
ATOM 1554 C CA . THR A 1 197 ? -6.68 -11.57 -1.047 1 95 197 THR A CA 1
ATOM 1555 C C . THR A 1 197 ? -6.441 -10.109 -0.664 1 95 197 THR A C 1
ATOM 1557 O O . THR A 1 197 ? -6.027 -9.305 -1.498 1 95 197 THR A O 1
ATOM 1560 N N . ILE A 1 198 ? -6.672 -9.781 0.619 1 96.06 198 ILE A N 1
ATOM 1561 C CA . ILE A 1 198 ? -6.406 -8.43 1.108 1 96.06 198 ILE A CA 1
ATOM 1562 C C . ILE A 1 198 ? -4.918 -8.117 0.971 1 96.06 198 ILE A C 1
ATOM 1564 O O . ILE A 1 198 ? -4.547 -7.055 0.458 1 96.06 198 ILE A O 1
ATOM 1568 N N . ARG A 1 199 ? -4.043 -9.055 1.38 1 97.19 199 ARG A N 1
ATOM 1569 C CA . ARG A 1 199 ? -2.604 -8.859 1.222 1 97.19 199 ARG A CA 1
ATOM 1570 C C . ARG A 1 199 ? -2.23 -8.711 -0.249 1 97.19 199 ARG A C 1
ATOM 1572 O O . ARG A 1 199 ? -1.416 -7.852 -0.603 1 97.19 199 ARG A O 1
ATOM 1579 N N . PHE A 1 200 ? -2.824 -9.531 -1.072 1 98.31 200 PHE A N 1
ATOM 1580 C CA . PHE A 1 200 ? -2.568 -9.469 -2.506 1 98.31 200 PHE A CA 1
ATOM 1581 C C . PHE A 1 200 ? -2.996 -8.117 -3.068 1 98.31 200 PHE A C 1
ATOM 1583 O O . PHE A 1 200 ? -2.244 -7.48 -3.811 1 98.31 200 PHE A O 1
ATOM 1590 N N . CYS A 1 201 ? -4.168 -7.637 -2.693 1 98.25 201 CYS A N 1
ATOM 1591 C CA . CYS A 1 201 ? -4.684 -6.352 -3.15 1 98.25 201 CYS A CA 1
ATOM 1592 C C . CYS A 1 201 ? -3.803 -5.207 -2.668 1 98.25 201 CYS A C 1
ATOM 1594 O O . CYS A 1 201 ? -3.604 -4.223 -3.387 1 98.25 201 CYS A O 1
ATOM 1596 N N . GLU A 1 202 ? -3.346 -5.277 -1.446 1 98.38 202 GLU A N 1
ATOM 1597 C CA . GLU A 1 202 ? -2.395 -4.281 -0.966 1 98.38 202 GLU A CA 1
ATOM 1598 C C . GLU A 1 202 ? -1.169 -4.203 -1.872 1 98.38 202 GLU A C 1
ATOM 1600 O O . GLU A 1 202 ? -0.737 -3.113 -2.252 1 98.38 202 GLU A O 1
ATOM 1605 N N . SER A 1 203 ? -0.623 -5.375 -2.236 1 98.56 203 SER A N 1
ATOM 1606 C CA . SER A 1 203 ? 0.526 -5.426 -3.133 1 98.56 203 SER A CA 1
ATOM 1607 C C . SER A 1 203 ? 0.193 -4.82 -4.492 1 98.56 203 SER A C 1
ATOM 1609 O O . SER A 1 203 ? 0.997 -4.078 -5.059 1 98.56 203 SER A O 1
ATOM 1611 N N . LEU A 1 204 ? -0.979 -5.141 -5.012 1 98.31 204 LEU A N 1
ATOM 1612 C CA . LEU A 1 204 ? -1.38 -4.621 -6.316 1 98.31 204 LEU A CA 1
ATOM 1613 C C . LEU A 1 204 ? -1.492 -3.1 -6.281 1 98.31 204 LEU A C 1
ATOM 1615 O O . LEU A 1 204 ? -1.068 -2.42 -7.219 1 98.31 204 LEU A O 1
ATOM 1619 N N . ALA A 1 205 ? -2.053 -2.576 -5.215 1 97.56 205 ALA A N 1
ATOM 1620 C CA . ALA A 1 205 ? -2.186 -1.129 -5.07 1 97.56 205 ALA A CA 1
ATOM 1621 C C . ALA A 1 205 ? -0.819 -0.45 -5.055 1 97.56 205 ALA A C 1
ATOM 1623 O O . ALA A 1 205 ? -0.606 0.546 -5.75 1 97.56 205 ALA A O 1
ATOM 1624 N N . LEU A 1 206 ? 0.07 -0.969 -4.348 1 97.94 206 LEU A N 1
ATOM 1625 C CA . LEU A 1 206 ? 1.396 -0.386 -4.184 1 97.94 206 LEU A CA 1
ATOM 1626 C C . LEU A 1 206 ? 2.178 -0.432 -5.492 1 97.94 206 LEU A C 1
ATOM 1628 O O . LEU A 1 206 ? 3.002 0.446 -5.758 1 97.94 206 LEU A O 1
ATOM 1632 N N . ASN A 1 207 ? 1.921 -1.429 -6.293 1 97.75 207 ASN A N 1
ATOM 1633 C CA . ASN A 1 207 ? 2.611 -1.568 -7.574 1 97.75 207 ASN A CA 1
ATOM 1634 C C . ASN A 1 207 ? 1.874 -0.837 -8.688 1 97.75 207 ASN A C 1
ATOM 1636 O O . ASN A 1 207 ? 2.363 -0.764 -9.82 1 97.75 207 ASN A O 1
ATOM 1640 N N . GLY A 1 208 ? 0.699 -0.365 -8.422 1 95.44 208 GLY A N 1
ATOM 1641 C CA . GLY A 1 208 ? -0.13 0.267 -9.438 1 95.44 208 GLY A CA 1
ATOM 1642 C C . GLY A 1 208 ? -0.772 -0.726 -10.383 1 95.44 208 GLY A C 1
ATOM 1643 O O . GLY A 1 208 ? -1.26 -0.347 -11.453 1 95.44 208 GLY A O 1
ATOM 1644 N N . TYR A 1 209 ? -0.799 -1.985 -10.055 1 95.62 209 TYR A N 1
ATOM 1645 C CA . TYR A 1 209 ? -1.256 -3.037 -10.953 1 95.62 209 TYR A CA 1
ATOM 1646 C C . TYR A 1 209 ? -2.775 -3.156 -10.93 1 95.62 209 TYR A C 1
ATOM 1648 O O . TYR A 1 209 ? -3.371 -3.756 -11.828 1 95.62 209 TYR A O 1
ATOM 1656 N N . HIS A 1 210 ? -3.408 -2.666 -9.883 1 92.31 210 HIS A N 1
ATOM 1657 C CA . HIS A 1 210 ? -4.863 -2.73 -9.812 1 92.31 210 HIS A CA 1
ATOM 1658 C C . HIS A 1 210 ? -5.508 -1.733 -10.766 1 92.31 210 HIS A C 1
ATOM 1660 O O . HIS A 1 210 ? -6.723 -1.778 -10.992 1 92.31 210 HIS A O 1
ATOM 1666 N N . LEU A 1 211 ? -4.738 -0.901 -11.406 1 89.5 211 LEU A N 1
ATOM 1667 C CA . LEU A 1 211 ? -5.262 0.207 -12.195 1 89.5 211 LEU A CA 1
ATOM 1668 C C . LEU A 1 211 ? -5.375 -0.178 -13.672 1 89.5 211 LEU A C 1
ATOM 1670 O O . LEU A 1 211 ? -6.102 0.462 -14.43 1 89.5 211 LEU A O 1
ATOM 1674 N N . ASP A 1 212 ? -4.668 -1.247 -14.086 1 88.5 212 ASP A N 1
ATOM 1675 C CA . ASP A 1 212 ? -4.586 -1.463 -15.523 1 88.5 212 ASP A CA 1
ATOM 1676 C C . ASP A 1 212 ? -5.41 -2.678 -15.945 1 88.5 212 ASP A C 1
ATOM 1678 O O . ASP A 1 212 ? -5.477 -3.01 -17.141 1 88.5 212 ASP A O 1
ATOM 1682 N N . GLY A 1 213 ? -5.922 -3.395 -15.031 1 90.56 213 GLY A N 1
ATOM 1683 C CA . GLY A 1 213 ? -6.816 -4.496 -15.352 1 90.56 213 GLY A CA 1
ATOM 1684 C C . GLY A 1 213 ? -6.094 -5.727 -15.859 1 90.56 213 GLY A C 1
ATOM 1685 O O . GLY A 1 213 ? -6.707 -6.605 -16.469 1 90.56 213 GLY A O 1
ATOM 1686 N N . ARG A 1 214 ? -4.852 -5.855 -15.609 1 95.56 214 ARG A N 1
ATOM 1687 C CA . ARG A 1 214 ? -4.062 -6.957 -16.156 1 95.56 214 ARG A CA 1
ATOM 1688 C C . ARG A 1 214 ? -3.791 -8.016 -15.102 1 95.56 214 ARG A C 1
ATOM 1690 O O . ARG A 1 214 ? -3.398 -9.141 -15.43 1 95.56 214 ARG A O 1
ATOM 1697 N N . VAL A 1 215 ? -3.896 -7.656 -13.906 1 97.69 215 VAL A N 1
ATOM 1698 C CA . VAL A 1 215 ? -3.818 -8.617 -12.812 1 97.69 215 VAL A CA 1
ATOM 1699 C C . VAL A 1 215 ? -5.168 -8.703 -12.102 1 97.69 215 VAL A C 1
ATOM 1701 O O . VAL A 1 215 ? -5.629 -7.719 -11.516 1 97.69 215 VAL A O 1
ATOM 1704 N N . LEU A 1 216 ? -5.742 -9.844 -12.164 1 97.06 216 LEU A N 1
ATOM 1705 C CA . LEU A 1 216 ? -7.137 -10 -11.758 1 97.06 216 LEU A CA 1
ATOM 1706 C C . LEU A 1 216 ? -7.262 -11.023 -10.633 1 97.06 216 LEU A C 1
ATOM 1708 O O . LEU A 1 216 ? -7.27 -12.234 -10.891 1 97.06 216 LEU A O 1
ATOM 1712 N N . PRO A 1 217 ? -7.367 -10.539 -9.375 1 97.62 217 PRO A N 1
ATOM 1713 C CA . PRO A 1 217 ? -7.664 -11.461 -8.281 1 97.62 217 PRO A CA 1
ATOM 1714 C C . PRO A 1 217 ? -9.094 -12.008 -8.336 1 97.62 217 PRO A C 1
ATOM 1716 O O . PRO A 1 217 ? -10.047 -11.227 -8.438 1 97.62 217 PRO A O 1
ATOM 1719 N N . ILE A 1 218 ? -9.211 -13.266 -8.375 1 96.88 218 ILE A N 1
ATOM 1720 C CA . ILE A 1 218 ? -10.5 -13.945 -8.32 1 96.88 218 ILE A CA 1
ATOM 1721 C C . ILE A 1 218 ? -10.688 -14.594 -6.949 1 96.88 218 ILE A C 1
ATOM 1723 O O . ILE A 1 218 ? -10.078 -15.625 -6.652 1 96.88 218 ILE A O 1
ATOM 1727 N N . MET A 1 219 ? -11.547 -14.023 -6.102 1 93.56 219 MET A N 1
ATOM 1728 C CA . MET A 1 219 ? -11.719 -14.492 -4.73 1 93.56 219 MET A CA 1
ATOM 1729 C C . MET A 1 219 ? -12.578 -15.75 -4.691 1 93.56 219 MET A C 1
ATOM 1731 O O . MET A 1 219 ? -13.609 -15.781 -4.02 1 93.56 219 MET A O 1
ATOM 1735 N N . LYS A 1 220 ? -12.195 -16.75 -5.375 1 93.38 220 LYS A N 1
ATOM 1736 C CA . LYS A 1 220 ? -12.789 -18.078 -5.477 1 93.38 220 LYS A CA 1
ATOM 1737 C C . LYS A 1 220 ? -11.719 -19.172 -5.531 1 93.38 220 LYS A C 1
ATOM 1739 O O . LYS A 1 220 ? -10.578 -18.891 -5.918 1 93.38 220 LYS A O 1
ATOM 1744 N N . GLY A 1 221 ? -12.094 -20.328 -5.059 1 93.25 221 GLY A N 1
ATOM 1745 C CA . GLY A 1 221 ? -11.32 -21.5 -5.398 1 93.25 221 GLY A CA 1
ATOM 1746 C C . GLY A 1 221 ? -11.68 -22.094 -6.75 1 93.25 221 GLY A C 1
ATOM 1747 O O . GLY A 1 221 ? -12.688 -21.688 -7.352 1 93.25 221 GLY A O 1
ATOM 1748 N N . ALA A 1 222 ? -10.812 -22.906 -7.25 1 95 222 ALA A N 1
ATOM 1749 C CA . ALA A 1 222 ? -11.109 -23.703 -8.445 1 95 222 ALA A CA 1
ATOM 1750 C C . ALA A 1 222 ? -11.336 -25.172 -8.094 1 95 222 ALA A C 1
ATOM 1752 O O . ALA A 1 222 ? -10.617 -25.719 -7.254 1 95 222 ALA A O 1
ATOM 1753 N N . GLY A 1 223 ? -12.359 -25.719 -8.617 1 94.19 223 GLY A N 1
ATOM 1754 C CA . GLY A 1 223 ? -12.68 -27.125 -8.352 1 94.19 223 GLY A CA 1
ATOM 1755 C C . GLY A 1 223 ? -13.453 -27.781 -9.477 1 94.19 223 GLY A C 1
ATOM 1756 O O . GLY A 1 223 ? -13.367 -27.359 -10.633 1 94.19 223 GLY A O 1
ATOM 1757 N N . GLU A 1 224 ? -14.07 -28.891 -9.133 1 94.38 224 GLU A N 1
ATOM 1758 C CA . GLU A 1 224 ? -14.727 -29.734 -10.125 1 94.38 224 GLU A CA 1
ATOM 1759 C C . GLU A 1 224 ? -16.141 -29.234 -10.422 1 94.38 224 GLU A C 1
ATOM 1761 O O . GLU A 1 224 ? -16.656 -29.422 -11.523 1 94.38 224 GLU A O 1
ATOM 1766 N N . THR A 1 225 ? -16.734 -28.625 -9.414 1 92.19 225 THR A N 1
ATOM 1767 C CA . THR A 1 225 ? -18.094 -28.125 -9.547 1 92.19 225 THR A CA 1
ATOM 1768 C C . THR A 1 225 ? -18.219 -26.719 -8.992 1 92.19 225 THR A C 1
ATOM 1770 O O . THR A 1 225 ? -17.625 -26.391 -7.961 1 92.19 225 THR A O 1
ATOM 1773 N N . GLU A 1 226 ? -18.984 -25.953 -9.75 1 91.19 226 GLU A N 1
ATOM 1774 C CA . GLU A 1 226 ? -19.25 -24.609 -9.266 1 91.19 226 GLU A CA 1
ATOM 1775 C C . GLU A 1 226 ? -20.156 -24.625 -8.039 1 91.19 226 GLU A C 1
ATOM 1777 O O . GLU A 1 226 ? -21.094 -25.422 -7.965 1 91.19 226 GLU A O 1
ATOM 1782 N N . GLY A 1 227 ? -19.828 -23.766 -7.086 1 86.88 227 GLY A N 1
ATOM 1783 C CA . GLY A 1 227 ? -20.672 -23.703 -5.902 1 86.88 227 GLY A CA 1
ATOM 1784 C C . GLY A 1 227 ? -19.938 -23.203 -4.672 1 86.88 227 GLY A C 1
ATOM 1785 O O . GLY A 1 227 ? -18.984 -22.422 -4.785 1 86.88 227 GLY A O 1
ATOM 1786 N N . GLU A 1 228 ? -20.578 -23.469 -3.539 1 83.31 228 GLU A N 1
ATOM 1787 C CA . GLU A 1 228 ? -20 -23.109 -2.252 1 83.31 228 GLU A CA 1
ATOM 1788 C C . GLU A 1 228 ? -19.578 -24.359 -1.476 1 83.31 228 GLU A C 1
ATOM 1790 O O . GLU A 1 228 ? -20.281 -25.359 -1.482 1 83.31 228 GLU A O 1
ATOM 1795 N N . GLU A 1 229 ? -18.328 -24.297 -1.156 1 74.25 229 GLU A N 1
ATOM 1796 C CA . GLU A 1 229 ? -17.828 -25.406 -0.351 1 74.25 229 GLU A CA 1
ATOM 1797 C C . GLU A 1 229 ? -17.391 -24.938 1.028 1 74.25 229 GLU A C 1
ATOM 1799 O O . GLU A 1 229 ? -16.953 -23.797 1.188 1 74.25 229 GLU A O 1
ATOM 1804 N N . LYS A 1 230 ? -17.656 -25.828 1.99 1 65.69 230 LYS A N 1
ATOM 1805 C CA . LYS A 1 230 ? -17.203 -25.5 3.34 1 65.69 230 LYS A CA 1
ATOM 1806 C C . LYS A 1 230 ? -15.695 -25.734 3.477 1 65.69 230 LYS A C 1
ATOM 1808 O O . LYS A 1 230 ? -15.148 -26.688 2.895 1 65.69 230 LYS A O 1
ATOM 1813 N N . LEU A 1 231 ? -14.969 -24.75 3.994 1 60.62 231 LEU A N 1
ATOM 1814 C CA . LEU A 1 231 ? -13.531 -24.828 4.227 1 60.62 231 LEU A CA 1
ATOM 1815 C C . LEU A 1 231 ? -13.234 -25.328 5.637 1 60.62 231 LEU A C 1
ATOM 1817 O O . LEU A 1 231 ? -13.859 -24.875 6.602 1 60.62 231 LEU A O 1
ATOM 1821 N N . TYR A 1 232 ? -12.438 -26.469 5.668 1 58.59 232 TYR A N 1
ATOM 1822 C CA . TYR A 1 232 ? -11.992 -27 6.953 1 58.59 232 TYR A CA 1
ATOM 1823 C C . TYR A 1 232 ? -10.523 -26.688 7.207 1 58.59 232 TYR A C 1
ATOM 1825 O O . TYR A 1 232 ? -9.734 -26.609 6.266 1 58.59 232 TYR A O 1
ATOM 1833 N N . ALA A 1 233 ? -10.203 -26.188 8.383 1 55.91 233 ALA A N 1
ATOM 1834 C CA . ALA A 1 233 ? -8.812 -25.953 8.75 1 55.91 233 ALA A CA 1
ATOM 1835 C C . ALA A 1 233 ? -8.016 -27.25 8.766 1 55.91 233 ALA A C 1
ATOM 1837 O O . ALA A 1 233 ? -8.469 -28.25 9.312 1 55.91 233 ALA A O 1
ATOM 1838 N N . VAL A 1 234 ? -6.945 -27.438 7.836 1 52.47 234 VAL A N 1
ATOM 1839 C CA . VAL A 1 234 ? -6.156 -28.656 7.801 1 52.47 234 VAL A CA 1
ATOM 1840 C C . VAL A 1 234 ? -5.211 -28.703 9 1 52.47 234 VAL A C 1
ATOM 1842 O O . VAL A 1 234 ? -5.074 -29.734 9.656 1 52.47 234 VAL A O 1
ATOM 1845 N N . ASP A 1 235 ? -4.273 -27.672 9.125 1 49.09 235 ASP A N 1
ATOM 1846 C CA . ASP A 1 235 ? -3.232 -27.641 10.148 1 49.09 235 ASP A CA 1
ATOM 1847 C C . ASP A 1 235 ? -3.309 -26.344 10.953 1 49.09 235 ASP A C 1
ATOM 1849 O O . ASP A 1 235 ? -3.309 -25.25 10.383 1 49.09 235 ASP A O 1
ATOM 1853 N N . GLU A 1 236 ? -3.77 -26.5 12.188 1 47.91 236 GLU A N 1
ATOM 1854 C CA . GLU A 1 236 ? -3.844 -25.359 13.094 1 47.91 236 GLU A CA 1
ATOM 1855 C C . GLU A 1 236 ? -2.572 -24.516 13.031 1 47.91 236 GLU A C 1
ATOM 1857 O O . GLU A 1 236 ? -2.596 -23.328 13.328 1 47.91 236 GLU A O 1
ATOM 1862 N N . SER A 1 237 ? -1.565 -25.188 12.688 1 43.5 237 SER A N 1
ATOM 1863 C CA . SER A 1 237 ? -0.283 -24.5 12.758 1 43.5 237 SER A CA 1
ATOM 1864 C C . SER A 1 237 ? 0.006 -23.734 11.461 1 43.5 237 SER A C 1
ATOM 1866 O O . SER A 1 237 ? 0.921 -22.906 11.414 1 43.5 237 SER A O 1
ATOM 1868 N N . ASN A 1 238 ? -0.711 -24.125 10.445 1 43.91 238 ASN A N 1
ATOM 1869 C CA . ASN A 1 238 ? -0.545 -23.406 9.188 1 43.91 238 ASN A CA 1
ATOM 1870 C C . ASN A 1 238 ? -1.855 -22.766 8.734 1 43.91 238 ASN A C 1
ATOM 1872 O O . ASN A 1 238 ? -2.6 -23.375 7.953 1 43.91 238 ASN A O 1
ATOM 1876 N N . PRO A 1 239 ? -2.215 -21.734 9.32 1 43.34 239 PRO A N 1
ATOM 1877 C CA . PRO A 1 239 ? -3.521 -21.125 9.07 1 43.34 239 PRO A CA 1
ATOM 1878 C C . PRO A 1 239 ? -3.809 -20.922 7.582 1 43.34 239 PRO A C 1
ATOM 1880 O O . PRO A 1 239 ? -4.961 -20.734 7.191 1 43.34 239 PRO A O 1
ATOM 1883 N N . GLY A 1 240 ? -2.906 -20.969 6.762 1 46.56 240 GLY A N 1
ATOM 1884 C CA . GLY A 1 240 ? -3.16 -20.797 5.34 1 46.56 240 GLY A CA 1
ATOM 1885 C C . GLY A 1 240 ? -3.512 -22.109 4.645 1 46.56 240 GLY A C 1
ATOM 1886 O O . GLY A 1 240 ? -3.771 -22.125 3.439 1 46.56 240 GLY A O 1
ATOM 1887 N N . SER A 1 241 ? -3.436 -23.156 5.512 1 49.44 241 SER A N 1
ATOM 1888 C CA . SER A 1 241 ? -3.691 -24.453 4.902 1 49.44 241 SER A CA 1
ATOM 1889 C C . SER A 1 241 ? -5.145 -24.875 5.098 1 49.44 241 SER A C 1
ATOM 1891 O O . SER A 1 241 ? -5.594 -25.078 6.23 1 49.44 241 SER A O 1
ATOM 1893 N N . PHE A 1 242 ? -5.953 -24.625 4.207 1 52.59 242 PHE A N 1
ATOM 1894 C CA . PHE A 1 242 ? -7.348 -25.062 4.227 1 52.59 242 PHE A CA 1
ATOM 1895 C C . PHE A 1 242 ? -7.602 -26.125 3.176 1 52.59 242 PHE A C 1
ATOM 1897 O O . PHE A 1 242 ? -6.883 -26.219 2.178 1 52.59 242 PHE A O 1
ATOM 1904 N N . THR A 1 243 ? -8.227 -27.219 3.682 1 51.38 243 THR A N 1
ATOM 1905 C CA . THR A 1 243 ? -8.617 -28.219 2.697 1 51.38 243 THR A CA 1
ATOM 1906 C C . THR A 1 243 ? -10.141 -28.344 2.617 1 51.38 243 THR A C 1
ATOM 1908 O O . THR A 1 243 ? -10.844 -28.031 3.584 1 51.38 243 THR A O 1
ATOM 1911 N N . PHE A 1 244 ? -10.617 -28.516 1.434 1 50.12 244 PHE A N 1
ATOM 1912 C CA . PHE A 1 244 ? -12.039 -28.781 1.207 1 50.12 244 PHE A CA 1
ATOM 1913 C C . PHE A 1 244 ? -12.406 -30.188 1.643 1 50.12 244 PHE A C 1
ATOM 1915 O O . PHE A 1 244 ? -13.586 -30.531 1.702 1 50.12 244 PHE A O 1
ATOM 1922 N N . GLU A 1 245 ? -11.398 -31.031 1.774 1 48.16 245 GLU A N 1
ATOM 1923 C CA . GLU A 1 245 ? -11.742 -32.406 2.113 1 48.16 245 GLU A CA 1
ATOM 1924 C C . GLU A 1 245 ? -12.086 -32.531 3.592 1 48.16 245 GLU A C 1
ATOM 1926 O O . GLU A 1 245 ? -11.32 -32.094 4.457 1 48.16 245 GLU A O 1
ATOM 1931 N N . LYS A 1 246 ? -13.312 -32.688 3.846 1 45.72 246 LYS A N 1
ATOM 1932 C CA . LYS A 1 246 ? -13.727 -33 5.203 1 45.72 246 LYS A CA 1
ATOM 1933 C C . LYS A 1 246 ? -12.758 -34 5.848 1 45.72 246 LYS A C 1
ATOM 1935 O O . LYS A 1 246 ? -12.547 -33.969 7.062 1 45.72 246 LYS A O 1
ATOM 1940 N N . LEU A 1 247 ? -12.305 -34.938 5.109 1 41.47 247 LEU A N 1
ATOM 1941 C CA . LEU A 1 247 ? -11.625 -36.094 5.648 1 41.47 247 LEU A CA 1
ATOM 1942 C C . LEU A 1 247 ? -10.148 -35.812 5.918 1 41.47 247 LEU A C 1
ATOM 1944 O O . LEU A 1 247 ? -9.398 -36.688 6.352 1 41.47 247 LEU A O 1
ATOM 1948 N N . ALA A 1 248 ? -9.633 -34.719 5.465 1 42.75 248 ALA A N 1
ATOM 1949 C CA . ALA A 1 248 ? -8.188 -34.625 5.68 1 42.75 248 ALA A CA 1
ATOM 1950 C C . ALA A 1 248 ? -7.848 -34.75 7.16 1 42.75 248 ALA A C 1
ATOM 1952 O O . ALA A 1 248 ? -8.195 -33.844 7.949 1 42.75 248 ALA A O 1
ATOM 1953 N N . ARG A 1 249 ? -7.727 -35.906 7.688 1 38.12 249 ARG A N 1
ATOM 1954 C CA . ARG A 1 249 ? -7.352 -36.344 9.031 1 38.12 249 ARG A CA 1
ATOM 1955 C C . ARG A 1 249 ? -6.148 -35.562 9.547 1 38.12 249 ARG A C 1
ATOM 1957 O O . ARG A 1 249 ? -5.125 -35.469 8.859 1 38.12 249 ARG A O 1
ATOM 1964 N N . SER A 1 250 ? -6.27 -34.562 10.227 1 38.84 250 SER A N 1
ATOM 1965 C CA . SER A 1 250 ? -5.133 -34.031 10.984 1 38.84 250 SER A CA 1
ATOM 1966 C C . SER A 1 250 ? -4.211 -35.156 11.445 1 38.84 250 SER A C 1
ATOM 1968 O O . SER A 1 250 ? -4.656 -36.094 12.102 1 38.84 250 SER A O 1
ATOM 1970 N N . LYS A 1 251 ? -3.275 -35.656 10.648 1 37.12 251 LYS A N 1
ATOM 1971 C CA . LYS A 1 251 ? -2.264 -36.5 11.273 1 37.12 251 LYS A CA 1
ATOM 1972 C C . LYS A 1 251 ? -1.92 -36 12.672 1 37.12 251 LYS A C 1
ATOM 1974 O O . LYS A 1 251 ? -0.998 -36.5 13.312 1 37.12 251 LYS A O 1
ATOM 1979 N N . VAL A 1 252 ? -2.094 -34.812 13.125 1 34.03 252 VAL A N 1
ATOM 1980 C CA . VAL A 1 252 ? -1.449 -34.625 14.422 1 34.03 252 VAL A CA 1
ATOM 1981 C C . VAL A 1 252 ? -2.016 -35.656 15.414 1 34.03 252 VAL A C 1
ATOM 1983 O O . VAL A 1 252 ? -1.264 -36.375 16.062 1 34.03 252 VAL A O 1
ATOM 1986 N N . GLY A 1 253 ? -2.801 -35.25 16.578 1 33.34 253 GLY A N 1
ATOM 1987 C CA . GLY A 1 253 ? -2.877 -36 17.828 1 33.34 253 GLY A CA 1
ATOM 1988 C C . GLY A 1 253 ? -3.676 -37.281 17.703 1 33.34 253 GLY A C 1
ATOM 1989 O O . GLY A 1 253 ? -4.871 -37.25 17.391 1 33.34 253 GLY A O 1
ATOM 1990 N N . ARG A 1 254 ? -3.178 -38.344 17.188 1 32.81 254 ARG A N 1
ATOM 1991 C CA . ARG A 1 254 ? -3.596 -39.656 17.688 1 32.81 254 ARG A CA 1
ATOM 1992 C C . ARG A 1 254 ? -3.994 -39.562 19.156 1 32.81 254 ARG A C 1
ATOM 1994 O O . ARG A 1 254 ? -3.932 -40.562 19.891 1 32.81 254 ARG A O 1
ATOM 2001 N N . ASN A 1 255 ? -3.994 -38.625 20.109 1 30.98 255 ASN A N 1
ATOM 2002 C CA . ASN A 1 255 ? -4.422 -39.344 21.312 1 30.98 255 ASN A CA 1
ATOM 2003 C C . ASN A 1 255 ? -5.645 -40.219 21.047 1 30.98 255 ASN A C 1
ATOM 2005 O O . ASN A 1 255 ? -6.367 -39.969 20.078 1 30.98 255 ASN A O 1
ATOM 2009 N N . SER A 1 256 ? -5.953 -41.438 21.781 1 34.06 256 SER A N 1
ATOM 2010 C CA . SER A 1 256 ? -7.098 -42.281 22.109 1 34.06 256 SER A CA 1
ATOM 2011 C C . SER A 1 256 ? -8.414 -41.562 21.906 1 34.06 256 SER A C 1
ATOM 2013 O O . SER A 1 256 ? -9.461 -42.188 21.75 1 34.06 256 SER A O 1
ATOM 2015 N N . THR A 1 257 ? -8.594 -40.469 22.719 1 36.16 257 THR A N 1
ATOM 2016 C CA . THR A 1 257 ? -9.945 -39.938 22.922 1 36.16 257 THR A CA 1
ATOM 2017 C C . THR A 1 257 ? -10.484 -39.312 21.641 1 36.16 257 THR A C 1
ATOM 2019 O O . THR A 1 257 ? -9.734 -39.094 20.703 1 36.16 257 THR A O 1
ATOM 2022 N N . GLY A 1 258 ? -11.516 -38.312 21.719 1 34.62 258 GLY A N 1
ATOM 2023 C CA . GLY A 1 258 ? -12.531 -37.688 20.906 1 34.62 258 GLY A CA 1
ATOM 2024 C C . GLY A 1 258 ? -11.953 -36.906 19.734 1 34.62 258 GLY A C 1
ATOM 2025 O O . GLY A 1 258 ? -11 -36.125 19.891 1 34.62 258 GLY A O 1
ATOM 2026 N N . LEU A 1 259 ? -11.797 -37.469 18.609 1 37.19 259 LEU A N 1
ATOM 2027 C CA . LEU A 1 259 ? -11.539 -36.906 17.266 1 37.19 259 LEU A CA 1
ATOM 2028 C C . LEU A 1 259 ? -12.172 -35.531 17.125 1 37.19 259 LEU A C 1
ATOM 2030 O O . LEU A 1 259 ? -13.398 -35.406 17.156 1 37.19 259 LEU A O 1
ATOM 2034 N N . LYS A 1 260 ? -11.508 -34.5 17.594 1 43.38 260 LYS A N 1
ATOM 2035 C CA . LYS A 1 260 ? -12.148 -33.219 17.344 1 43.38 260 LYS A CA 1
ATOM 2036 C C . LYS A 1 260 ? -12.406 -33 15.859 1 43.38 260 LYS A C 1
ATOM 2038 O O . LYS A 1 260 ? -11.516 -33.219 15.031 1 43.38 260 LYS A O 1
ATOM 2043 N N . ALA A 1 261 ? -13.633 -33 15.344 1 46.31 261 ALA A N 1
ATOM 2044 C CA . ALA A 1 261 ? -14.141 -32.656 14.016 1 46.31 261 ALA A CA 1
ATOM 2045 C C . ALA A 1 261 ? -13.438 -31.438 13.438 1 46.31 261 ALA A C 1
ATOM 2047 O O . ALA A 1 261 ? -13.094 -30.516 14.172 1 46.31 261 ALA A O 1
ATOM 2048 N N . PRO A 1 262 ? -12.859 -31.578 12.164 1 50.31 262 PRO A N 1
ATOM 2049 C CA . PRO A 1 262 ? -12.281 -30.375 11.547 1 50.31 262 PRO A CA 1
ATOM 2050 C C . PRO A 1 262 ? -13.18 -29.156 11.664 1 50.31 262 PRO A C 1
ATOM 2052 O O . PRO A 1 262 ? -14.406 -29.281 11.664 1 50.31 262 PRO A O 1
ATOM 2055 N N . LYS A 1 263 ? -12.703 -28.156 12.367 1 52.69 263 LYS A N 1
ATOM 2056 C CA . LYS A 1 263 ? -13.484 -26.938 12.57 1 52.69 263 LYS A CA 1
ATOM 2057 C C . LYS A 1 263 ? -13.766 -26.234 11.242 1 52.69 263 LYS A C 1
ATOM 2059 O O . LYS A 1 263 ? -12.852 -26.016 10.445 1 52.69 263 LYS A O 1
ATOM 2064 N N . GLU A 1 264 ? -15.023 -26.203 10.898 1 57.19 264 GLU A N 1
ATOM 2065 C CA . GLU A 1 264 ? -15.508 -25.406 9.781 1 57.19 264 GLU A CA 1
ATOM 2066 C C . GLU A 1 264 ? -15.078 -23.938 9.906 1 57.19 264 GLU A C 1
ATOM 2068 O O . GLU A 1 264 ? -15.25 -23.328 10.961 1 57.19 264 GLU A O 1
ATOM 2073 N N . ILE A 1 265 ? -14.203 -23.469 9.039 1 55.97 265 ILE A N 1
ATOM 2074 C CA . ILE A 1 265 ? -13.711 -22.109 9.195 1 55.97 265 ILE A CA 1
ATOM 2075 C C . ILE A 1 265 ? -14.445 -21.188 8.234 1 55.97 265 ILE A C 1
ATOM 2077 O O . ILE A 1 265 ? -14.359 -19.953 8.352 1 55.97 265 ILE A O 1
ATOM 2081 N N . GLY A 1 266 ? -15.195 -21.656 7.328 1 63.41 266 GLY A N 1
ATOM 2082 C CA . GLY A 1 266 ? -15.945 -20.734 6.492 1 63.41 266 GLY A CA 1
ATOM 2083 C C . GLY A 1 266 ? -16.406 -21.359 5.188 1 63.41 266 GLY A C 1
ATOM 2084 O O . GLY A 1 266 ? -16.203 -22.547 4.957 1 63.41 266 GLY A O 1
ATOM 2085 N N . THR A 1 267 ? -17.328 -20.609 4.562 1 69.44 267 THR A N 1
ATOM 2086 C CA . THR A 1 267 ? -17.812 -21 3.242 1 69.44 267 THR A CA 1
ATOM 2087 C C . THR A 1 267 ? -17.031 -20.281 2.145 1 69.44 267 THR A C 1
ATOM 2089 O O . THR A 1 267 ? -16.797 -19.078 2.236 1 69.44 267 THR A O 1
ATOM 2092 N N . LEU A 1 268 ? -16.438 -21.156 1.277 1 77 268 LEU A N 1
ATOM 2093 C CA . LEU A 1 268 ? -15.68 -20.562 0.174 1 77 268 LEU A CA 1
ATOM 2094 C C . LEU A 1 268 ? -16.406 -20.781 -1.15 1 77 268 LEU A C 1
ATOM 2096 O O . LEU A 1 268 ? -17.047 -21.812 -1.351 1 77 268 LEU A O 1
ATOM 2100 N N . ARG A 1 269 ? -16.375 -19.797 -2 1 88 269 ARG A N 1
ATOM 2101 C CA . ARG A 1 269 ? -16.922 -19.875 -3.352 1 88 269 ARG A CA 1
ATOM 2102 C C . ARG A 1 269 ? -15.945 -20.594 -4.289 1 88 269 ARG A C 1
ATOM 2104 O O . ARG A 1 269 ? -14.734 -20.375 -4.219 1 88 269 ARG A O 1
ATOM 2111 N N . ILE A 1 270 ? -16.5 -21.562 -5.121 1 91.81 270 ILE A N 1
ATOM 2112 C CA . ILE A 1 270 ? -15.695 -22.359 -6.039 1 91.81 270 ILE A CA 1
ATOM 2113 C C . ILE A 1 270 ? -16.188 -22.141 -7.469 1 91.81 270 ILE A C 1
ATOM 2115 O O . ILE A 1 270 ? -17.391 -22.109 -7.715 1 91.81 270 ILE A O 1
ATOM 2119 N N . THR A 1 271 ? -15.328 -21.969 -8.367 1 94.94 271 THR A N 1
ATOM 2120 C CA . THR A 1 271 ? -15.609 -22.016 -9.797 1 94.94 271 THR A CA 1
ATOM 2121 C C . THR A 1 271 ? -14.859 -23.172 -10.453 1 94.94 271 THR A C 1
ATOM 2123 O O . THR A 1 271 ? -14.047 -23.828 -9.812 1 94.94 271 THR A O 1
ATOM 2126 N N . THR A 1 272 ? -15.242 -23.531 -11.688 1 97.06 272 THR A N 1
ATOM 2127 C CA . THR A 1 272 ? -14.445 -24.453 -12.492 1 97.06 272 THR A CA 1
ATOM 2128 C C . THR A 1 272 ? -13.648 -23.703 -13.547 1 97.06 272 THR A C 1
ATOM 2130 O O . THR A 1 272 ? -14.133 -22.703 -14.109 1 97.06 272 THR A O 1
ATOM 2133 N N . LEU A 1 273 ? -12.461 -24.172 -13.836 1 98.38 273 LEU A N 1
ATOM 2134 C CA . LEU A 1 273 ? -11.641 -23.484 -14.82 1 98.38 273 LEU A CA 1
ATOM 2135 C C . LEU A 1 273 ? -12.25 -23.594 -16.219 1 98.38 273 LEU A C 1
ATOM 2137 O O . LEU A 1 273 ? -12.094 -22.688 -17.047 1 98.38 273 LEU A O 1
ATOM 2141 N N . ASP A 1 274 ? -13.031 -24.656 -16.5 1 98.44 274 ASP A N 1
ATOM 2142 C CA . ASP A 1 274 ? -13.75 -24.781 -17.781 1 98.44 274 ASP A CA 1
ATOM 2143 C C . ASP A 1 274 ? -14.812 -23.703 -17.922 1 98.44 274 ASP A C 1
ATOM 2145 O O . ASP A 1 274 ? -14.898 -23.031 -18.953 1 98.44 274 ASP A O 1
ATOM 2149 N N . ASP A 1 275 ? -15.57 -23.547 -16.828 1 96.62 275 ASP A N 1
ATOM 2150 C CA . ASP A 1 275 ? -16.594 -22.516 -16.859 1 96.62 275 ASP A CA 1
ATOM 2151 C C . ASP A 1 275 ? -15.969 -21.125 -16.969 1 96.62 275 ASP A C 1
ATOM 2153 O O . ASP A 1 275 ? -16.469 -20.266 -17.703 1 96.62 275 ASP A O 1
ATOM 2157 N N . PHE A 1 276 ? -14.938 -20.938 -16.25 1 97.19 276 PHE A N 1
ATOM 2158 C CA . PHE A 1 276 ? -14.242 -19.656 -16.312 1 97.19 276 PHE A CA 1
ATOM 2159 C C . PHE A 1 276 ? -13.727 -19.375 -17.719 1 97.19 276 PHE A C 1
ATOM 2161 O O . PHE A 1 276 ? -13.914 -18.281 -18.234 1 97.19 276 PHE A O 1
ATOM 2168 N N . ALA A 1 277 ? -13.102 -20.344 -18.359 1 97.81 277 ALA A N 1
ATOM 2169 C CA . ALA A 1 277 ? -12.586 -20.219 -19.719 1 97.81 277 ALA A CA 1
ATOM 2170 C C . ALA A 1 277 ? -13.711 -19.922 -20.719 1 97.81 277 ALA A C 1
ATOM 2172 O O . ALA A 1 277 ? -13.531 -19.141 -21.641 1 97.81 277 ALA A O 1
ATOM 2173 N N . GLU A 1 278 ? -14.812 -20.531 -20.5 1 96.81 278 GLU A N 1
ATOM 2174 C CA . GLU A 1 278 ? -15.961 -20.312 -21.359 1 96.81 278 GLU A CA 1
ATOM 2175 C C . GLU A 1 278 ? -16.453 -18.859 -21.25 1 96.81 278 GLU A C 1
ATOM 2177 O O . GLU A 1 278 ? -16.672 -18.203 -22.266 1 96.81 278 GLU A O 1
ATOM 2182 N N . ARG A 1 279 ? -16.578 -18.422 -20.016 1 95.25 279 ARG A N 1
ATOM 2183 C CA . ARG A 1 279 ? -17.078 -17.078 -19.766 1 95.25 279 ARG A CA 1
ATOM 2184 C C . ARG A 1 279 ? -16.109 -16.031 -20.344 1 95.25 279 ARG A C 1
ATOM 2186 O O . ARG A 1 279 ? -16.531 -14.945 -20.75 1 95.25 279 ARG A O 1
ATOM 2193 N N . HIS A 1 280 ? -14.867 -16.422 -20.422 1 95.12 280 HIS A N 1
ATOM 2194 C CA . HIS A 1 280 ? -13.867 -15.5 -20.953 1 95.12 280 HIS A CA 1
ATOM 2195 C C . HIS A 1 280 ? -13.594 -15.766 -22.422 1 95.12 280 HIS A C 1
ATOM 2197 O O . HIS A 1 280 ? -12.688 -15.172 -23.016 1 95.12 280 HIS A O 1
ATOM 2203 N N . ARG A 1 281 ? -14.281 -16.719 -23.031 1 96.75 281 ARG A N 1
ATOM 2204 C CA . ARG A 1 281 ? -14.266 -17.047 -24.453 1 96.75 281 ARG A CA 1
ATOM 2205 C C . ARG A 1 281 ? -12.898 -17.562 -24.875 1 96.75 281 ARG A C 1
ATOM 2207 O O . ARG A 1 281 ? -12.453 -17.297 -26 1 96.75 281 ARG A O 1
ATOM 2214 N N . TRP A 1 282 ? -12.227 -18.25 -24 1 97.75 282 TRP A N 1
ATOM 2215 C CA . TRP A 1 282 ? -10.891 -18.75 -24.297 1 97.75 282 TRP A CA 1
ATOM 2216 C C . TRP A 1 282 ? -10.938 -19.859 -25.344 1 97.75 282 TRP A C 1
ATOM 2218 O O . TRP A 1 282 ? -9.984 -20.062 -26.094 1 97.75 282 TRP A O 1
ATOM 2228 N N . PHE A 1 283 ? -12.078 -20.578 -25.422 1 97.62 283 PHE A N 1
ATOM 2229 C CA . PHE A 1 283 ? -12.188 -21.688 -26.375 1 97.62 283 PHE A CA 1
ATOM 2230 C C . PHE A 1 283 ? -12.344 -21.156 -27.797 1 97.62 283 PHE A C 1
ATOM 2232 O O . PHE A 1 283 ? -12.039 -21.875 -28.75 1 97.62 283 PHE A O 1
ATOM 2239 N N . GLU A 1 284 ? -12.75 -19.922 -27.859 1 97.38 284 GLU A N 1
ATOM 2240 C CA . GLU A 1 284 ? -12.883 -19.281 -29.156 1 97.38 284 GLU A CA 1
ATOM 2241 C C . GLU A 1 284 ? -11.633 -18.484 -29.516 1 97.38 284 GLU A C 1
ATOM 2243 O O . GLU A 1 284 ? -11.086 -18.641 -30.609 1 97.38 284 GLU A O 1
ATOM 2248 N N . THR A 1 285 ? -11.125 -17.688 -28.578 1 97.5 285 THR A N 1
ATOM 2249 C CA . THR A 1 285 ? -10.031 -16.766 -28.859 1 97.5 285 THR A CA 1
ATOM 2250 C C . THR A 1 285 ? -8.688 -17.469 -28.75 1 97.5 285 THR A C 1
ATOM 2252 O O . THR A 1 285 ? -7.68 -16.984 -29.266 1 97.5 285 THR A O 1
ATOM 2255 N N . LYS A 1 286 ? -8.625 -18.562 -28.016 1 97.44 286 LYS A N 1
ATOM 2256 C CA . LYS A 1 286 ? -7.453 -19.406 -27.844 1 97.44 286 LYS A CA 1
ATOM 2257 C C . LYS A 1 286 ? -6.227 -18.594 -27.453 1 97.44 286 LYS A C 1
ATOM 2259 O O . LYS A 1 286 ? -5.176 -18.688 -28.078 1 97.44 286 LYS A O 1
ATOM 2264 N N . PRO A 1 287 ? -6.395 -17.828 -26.344 1 97.81 287 PRO A N 1
ATOM 2265 C CA . PRO A 1 287 ? -5.219 -17.094 -25.875 1 97.81 287 PRO A CA 1
ATOM 2266 C C . PRO A 1 287 ? -4.078 -18 -25.438 1 97.81 287 PRO A C 1
ATOM 2268 O O . PRO A 1 287 ? -4.309 -19.172 -25.125 1 97.81 287 PRO A O 1
ATOM 2271 N N . SER A 1 288 ? -2.871 -17.484 -25.422 1 97.94 288 SER A N 1
ATOM 2272 C CA . SER A 1 288 ? -1.73 -18.219 -24.891 1 97.94 288 SER A CA 1
ATOM 2273 C C . SER A 1 288 ? -1.698 -18.172 -23.375 1 97.94 288 SER A C 1
ATOM 2275 O O . SER A 1 288 ? -1.674 -17.094 -22.781 1 97.94 288 SER A O 1
ATOM 2277 N N . ILE A 1 289 ? -1.748 -19.312 -22.812 1 98.62 289 ILE A N 1
ATOM 2278 C CA . ILE A 1 289 ? -1.465 -19.438 -21.375 1 98.62 289 ILE A CA 1
ATOM 2279 C C . ILE A 1 289 ? -0.061 -20.016 -21.188 1 98.62 289 ILE A C 1
ATOM 2281 O O . ILE A 1 289 ? 0.16 -21.219 -21.344 1 98.62 289 ILE A O 1
ATOM 2285 N N . GLY A 1 290 ? 0.819 -19.125 -20.844 1 98.56 290 GLY A N 1
ATOM 2286 C CA . GLY A 1 290 ? 2.219 -19.516 -20.766 1 98.56 290 GLY A CA 1
ATOM 2287 C C . GLY A 1 290 ? 2.541 -20.375 -19.562 1 98.56 290 GLY A C 1
ATOM 2288 O O . GLY A 1 290 ? 3.479 -21.172 -19.594 1 98.56 290 GLY A O 1
ATOM 2289 N N . PHE A 1 291 ? 1.804 -20.141 -18.531 1 98.81 291 PHE A N 1
ATOM 2290 C CA . PHE A 1 291 ? 2.102 -20.859 -17.297 1 98.81 291 PHE A CA 1
ATOM 2291 C C . PHE A 1 291 ? 0.845 -21.016 -16.453 1 98.81 291 PHE A C 1
ATOM 2293 O O . PHE A 1 291 ? 0.096 -20.062 -16.25 1 98.81 291 PHE A O 1
ATOM 2300 N N . PHE A 1 292 ? 0.588 -22.25 -15.992 1 98.81 292 PHE A N 1
ATOM 2301 C CA . PHE A 1 292 ? -0.529 -22.641 -15.141 1 98.81 292 PHE A CA 1
ATOM 2302 C C . PHE A 1 292 ? -0.029 -23.281 -13.852 1 98.81 292 PHE A C 1
ATOM 2304 O O . PHE A 1 292 ? 0.492 -24.391 -13.867 1 98.81 292 PHE A O 1
ATOM 2311 N N . LYS A 1 293 ? -0.133 -22.516 -12.734 1 98.75 293 LYS A N 1
ATOM 2312 C CA . LYS A 1 293 ? 0.292 -23.016 -11.43 1 98.75 293 LYS A CA 1
ATOM 2313 C C . LYS A 1 293 ? -0.898 -23.531 -10.625 1 98.75 293 LYS A C 1
ATOM 2315 O O . LYS A 1 293 ? -1.921 -22.859 -10.516 1 98.75 293 LYS A O 1
ATOM 2320 N N . ILE A 1 294 ? -0.772 -24.719 -10.133 1 97.56 294 ILE A N 1
ATOM 2321 C CA . ILE A 1 294 ? -1.784 -25.312 -9.266 1 97.56 294 ILE A CA 1
ATOM 2322 C C . ILE A 1 294 ? -1.154 -25.703 -7.93 1 97.56 294 ILE A C 1
ATOM 2324 O O . ILE A 1 294 ? -0.388 -26.656 -7.852 1 97.56 294 ILE A O 1
ATOM 2328 N N . ASP A 1 295 ? -1.41 -24.984 -6.945 1 93.69 295 ASP A N 1
ATOM 2329 C CA . ASP A 1 295 ? -0.975 -25.25 -5.578 1 93.69 295 ASP A CA 1
ATOM 2330 C C . ASP A 1 295 ? -2.09 -24.953 -4.578 1 93.69 295 ASP A C 1
ATOM 2332 O O . ASP A 1 295 ? -2.113 -23.891 -3.967 1 93.69 295 ASP A O 1
ATOM 2336 N N . VAL A 1 296 ? -3.09 -25.953 -4.355 1 89.94 296 VAL A N 1
ATOM 2337 C CA . VAL A 1 296 ? -4.301 -25.75 -3.572 1 89.94 296 VAL A CA 1
ATOM 2338 C C . VAL A 1 296 ? -4.348 -26.75 -2.42 1 89.94 296 VAL A C 1
ATOM 2340 O O . VAL A 1 296 ? -5.418 -27.047 -1.886 1 89.94 296 VAL A O 1
ATOM 2343 N N . GLU A 1 297 ? -3.387 -27.172 -1.912 1 80.44 297 GLU A N 1
ATOM 2344 C CA . GLU A 1 297 ? -3.252 -28.016 -0.729 1 80.44 297 GLU A CA 1
ATOM 2345 C C . GLU A 1 297 ? -4.152 -29.25 -0.824 1 80.44 297 GLU A C 1
ATOM 2347 O O . GLU A 1 297 ? -5.121 -29.375 -0.073 1 80.44 297 GLU A O 1
ATOM 2352 N N . ARG A 1 298 ? -4.004 -30.219 -1.622 1 78.69 298 ARG A N 1
ATOM 2353 C CA . ARG A 1 298 ? -4.562 -31.562 -1.734 1 78.69 298 ARG A CA 1
ATOM 2354 C C . ARG A 1 298 ? -5.863 -31.547 -2.533 1 78.69 298 ARG A C 1
ATOM 2356 O O . ARG A 1 298 ? -6.676 -32.469 -2.426 1 78.69 298 ARG A O 1
ATOM 2363 N N . TYR A 1 299 ? -6.156 -30.516 -3.197 1 85.69 299 TYR A N 1
ATOM 2364 C CA . TYR A 1 299 ? -7.371 -30.375 -3.992 1 85.69 299 TYR A CA 1
ATOM 2365 C C . TYR A 1 299 ? -7.047 -30.328 -5.48 1 85.69 299 TYR A C 1
ATOM 2367 O O . TYR A 1 299 ? -7.891 -29.953 -6.293 1 85.69 299 TYR A O 1
ATOM 2375 N N . GLU A 1 300 ? -5.875 -30.734 -5.84 1 92.19 300 GLU A N 1
ATOM 2376 C CA . GLU A 1 300 ? -5.371 -30.594 -7.203 1 92.19 300 GLU A CA 1
ATOM 2377 C C . GLU A 1 300 ? -6.215 -31.391 -8.188 1 92.19 300 GLU A C 1
ATOM 2379 O O . GLU A 1 300 ? -6.52 -30.922 -9.289 1 92.19 300 GLU A O 1
ATOM 2384 N N . LEU A 1 301 ? -6.598 -32.656 -7.758 1 93.88 301 LEU A N 1
ATOM 2385 C CA . LEU A 1 301 ? -7.379 -33.5 -8.648 1 93.88 301 LEU A CA 1
ATOM 2386 C C . LEU A 1 301 ? -8.703 -32.844 -9.008 1 93.88 301 LEU A C 1
ATOM 2388 O O . LEU A 1 301 ? -9.117 -32.844 -10.172 1 93.88 301 LEU A O 1
ATOM 2392 N N . HIS A 1 302 ? -9.328 -32.219 -8.023 1 93.06 302 HIS A N 1
ATOM 2393 C CA . HIS A 1 302 ? -10.609 -31.562 -8.258 1 93.06 302 HIS A CA 1
ATOM 2394 C C . HIS A 1 302 ? -10.453 -30.359 -9.188 1 93.06 302 HIS A C 1
ATOM 2396 O O . HIS A 1 302 ? -11.328 -30.094 -10.016 1 93.06 302 HIS A O 1
ATOM 2402 N N . VAL A 1 303 ? -9.367 -29.656 -9.047 1 96.5 303 VAL A N 1
ATOM 2403 C CA . VAL A 1 303 ? -9.078 -28.547 -9.938 1 96.5 303 VAL A CA 1
ATOM 2404 C C . VAL A 1 303 ? -8.938 -29.047 -11.375 1 96.5 303 VAL A C 1
ATOM 2406 O O . VAL A 1 303 ? -9.523 -28.469 -12.297 1 96.5 303 VAL A O 1
ATOM 2409 N N . LEU A 1 304 ? -8.234 -30.141 -11.562 1 97.94 304 LEU A N 1
ATOM 2410 C CA . LEU A 1 304 ? -7.977 -30.688 -12.891 1 97.94 304 LEU A CA 1
ATOM 2411 C C . LEU A 1 304 ? -9.25 -31.25 -13.508 1 97.94 304 LEU A C 1
ATOM 2413 O O . LEU A 1 304 ? -9.477 -31.125 -14.711 1 97.94 304 LEU A O 1
ATOM 2417 N N . ARG A 1 305 ? -10.078 -31.859 -12.648 1 97.56 305 ARG A N 1
ATOM 2418 C CA . ARG A 1 305 ? -11.359 -32.344 -13.133 1 97.56 305 ARG A CA 1
ATOM 2419 C C . ARG A 1 305 ? -12.219 -31.219 -13.664 1 97.56 305 ARG A C 1
ATOM 2421 O O . ARG A 1 305 ? -12.945 -31.375 -14.641 1 97.56 305 ARG A O 1
ATOM 2428 N N . GLY A 1 306 ? -12.102 -30.078 -13.031 1 97.94 306 GLY A N 1
ATOM 2429 C CA . GLY A 1 306 ? -12.859 -28.906 -13.461 1 97.94 306 GLY A CA 1
ATOM 2430 C C . GLY A 1 306 ? -12.188 -28.141 -14.594 1 97.94 306 GLY A C 1
ATOM 2431 O O . GLY A 1 306 ? -12.703 -27.125 -15.047 1 97.94 306 GLY A O 1
ATOM 2432 N N . ALA A 1 307 ? -11.094 -28.672 -15.117 1 98.56 307 ALA A N 1
ATOM 2433 C CA . ALA A 1 307 ? -10.32 -27.984 -16.156 1 98.56 307 ALA A CA 1
ATOM 2434 C C . ALA A 1 307 ? -10.117 -28.891 -17.359 1 98.56 307 ALA A C 1
ATOM 2436 O O . ALA A 1 307 ? -9.234 -28.641 -18.188 1 98.56 307 ALA A O 1
ATOM 2437 N N . ARG A 1 308 ? -10.859 -29.969 -17.547 1 98 308 ARG A N 1
ATOM 2438 C CA . ARG A 1 308 ? -10.633 -30.984 -18.562 1 98 308 ARG A CA 1
ATOM 2439 C C . ARG A 1 308 ? -10.68 -30.375 -19.953 1 98 308 ARG A C 1
ATOM 2441 O O . ARG A 1 308 ? -9.789 -30.625 -20.781 1 98 308 ARG A O 1
ATOM 2448 N N . ARG A 1 309 ? -11.695 -29.609 -20.234 1 98.25 309 ARG A N 1
ATOM 2449 C CA . ARG A 1 309 ? -11.812 -28.984 -21.547 1 98.25 309 ARG A CA 1
ATOM 2450 C C . ARG A 1 309 ? -10.672 -28 -21.797 1 98.25 309 ARG A C 1
ATOM 2452 O O . ARG A 1 309 ? -10.117 -27.953 -22.906 1 98.25 309 ARG A O 1
ATOM 2459 N N . LEU A 1 310 ? -10.336 -27.266 -20.781 1 98.62 310 LEU A N 1
ATOM 2460 C CA . LEU A 1 310 ? -9.25 -26.297 -20.891 1 98.62 310 LEU A CA 1
ATOM 2461 C C . LEU A 1 310 ? -7.93 -27 -21.203 1 98.62 310 LEU A C 1
ATOM 2463 O O . LEU A 1 310 ? -7.191 -26.562 -22.078 1 98.62 310 LEU A O 1
ATOM 2467 N N . LEU A 1 311 ? -7.664 -28.047 -20.531 1 98.56 311 LEU A N 1
ATOM 2468 C CA . LEU A 1 311 ? -6.445 -28.812 -20.75 1 98.56 311 LEU A CA 1
ATOM 2469 C C . LEU A 1 311 ? -6.41 -29.391 -22.156 1 98.56 311 LEU A C 1
ATOM 2471 O O . LEU A 1 311 ? -5.371 -29.344 -22.828 1 98.56 311 LEU A O 1
ATOM 2475 N N . GLN A 1 312 ? -7.516 -29.828 -22.625 1 97.56 312 GLN A N 1
ATOM 2476 C CA . GLN A 1 312 ? -7.602 -30.469 -23.938 1 97.56 312 GLN A CA 1
ATOM 2477 C C . GLN A 1 312 ? -7.473 -29.438 -25.062 1 97.56 312 GLN A C 1
ATOM 2479 O O . GLN A 1 312 ? -7.137 -29.797 -26.203 1 97.56 312 GLN A O 1
ATOM 2484 N N . SER A 1 313 ? -7.742 -28.203 -24.75 1 97.38 313 SER A N 1
ATOM 2485 C CA . SER A 1 313 ? -7.641 -27.141 -25.734 1 97.38 313 SER A CA 1
ATOM 2486 C C . SER A 1 313 ? -6.188 -26.891 -26.125 1 97.38 313 SER A C 1
ATOM 2488 O O . SER A 1 313 ? -5.914 -26.25 -27.141 1 97.38 313 SER A O 1
ATOM 2490 N N . LYS A 1 314 ? -5.254 -27.266 -25.359 1 95.62 314 LYS A N 1
ATOM 2491 C CA . LYS A 1 314 ? -3.812 -27.219 -25.594 1 95.62 314 LYS A CA 1
ATOM 2492 C C . LYS A 1 314 ? -3.314 -25.781 -25.672 1 95.62 314 LYS A C 1
ATOM 2494 O O . LYS A 1 314 ? -2.297 -25.5 -26.312 1 95.62 314 LYS A O 1
ATOM 2499 N N . ILE A 1 315 ? -4.043 -24.828 -25.047 1 97.75 315 ILE A N 1
ATOM 2500 C CA . ILE A 1 315 ? -3.611 -23.438 -25.062 1 97.75 315 ILE A CA 1
ATOM 2501 C C . ILE A 1 315 ? -2.703 -23.156 -23.875 1 97.75 315 ILE A C 1
ATOM 2503 O O . ILE A 1 315 ? -2.129 -22.062 -23.75 1 97.75 315 ILE A O 1
ATOM 2507 N N . ILE A 1 316 ? -2.516 -24.141 -22.969 1 98.56 316 ILE A N 1
ATOM 2508 C CA . ILE A 1 316 ? -1.612 -24.031 -21.828 1 98.56 316 ILE A CA 1
ATOM 2509 C C . ILE A 1 316 ? -0.251 -24.625 -22.188 1 98.56 316 ILE A C 1
ATOM 2511 O O . ILE A 1 316 ? -0.155 -25.797 -22.562 1 98.56 316 ILE A O 1
ATOM 2515 N N . GLU A 1 317 ? 0.766 -23.859 -21.984 1 98.12 317 GLU A N 1
ATOM 2516 C CA . GLU A 1 317 ? 2.088 -24.328 -22.391 1 98.12 317 GLU A CA 1
ATOM 2517 C C . GLU A 1 317 ? 2.764 -25.109 -21.281 1 98.12 317 GLU A C 1
ATOM 2519 O O . GLU A 1 317 ? 3.348 -26.172 -21.531 1 98.12 317 GLU A O 1
ATOM 2524 N N . ARG A 1 318 ? 2.74 -24.594 -20.094 1 98.44 318 ARG A N 1
ATOM 2525 C CA . ARG A 1 318 ? 3.404 -25.203 -18.953 1 98.44 318 ARG A CA 1
ATOM 2526 C C . ARG A 1 318 ? 2.465 -25.281 -17.75 1 98.44 318 ARG A C 1
ATOM 2528 O O . ARG A 1 318 ? 1.672 -24.359 -17.516 1 98.44 318 ARG A O 1
ATOM 2535 N N . ILE A 1 319 ? 2.557 -26.391 -16.984 1 98.69 319 ILE A N 1
ATOM 2536 C CA . ILE A 1 319 ? 1.75 -26.594 -15.789 1 98.69 319 ILE A CA 1
ATOM 2537 C C . ILE A 1 319 ? 2.652 -26.984 -14.625 1 98.69 319 ILE A C 1
ATOM 2539 O O . ILE A 1 319 ? 3.381 -27.984 -14.703 1 98.69 319 ILE A O 1
ATOM 2543 N N . ALA A 1 320 ? 2.682 -26.203 -13.578 1 98.5 320 ALA A N 1
ATOM 2544 C CA . ALA A 1 320 ? 3.338 -26.594 -12.328 1 98.5 320 ALA A CA 1
ATOM 2545 C C . ALA A 1 320 ? 2.324 -27.109 -11.312 1 98.5 320 ALA A C 1
ATOM 2547 O O . ALA A 1 320 ? 1.334 -26.438 -11.023 1 98.5 320 ALA A O 1
ATOM 2548 N N . LEU A 1 321 ? 2.605 -28.281 -10.82 1 95.94 321 LEU A N 1
ATOM 2549 C CA . LEU A 1 321 ? 1.682 -28.953 -9.914 1 95.94 321 LEU A CA 1
ATOM 2550 C C . LEU A 1 321 ? 2.422 -29.547 -8.719 1 95.94 321 LEU A C 1
ATOM 2552 O O . LEU A 1 321 ? 3.504 -30.109 -8.867 1 95.94 321 LEU A O 1
ATOM 2556 N N . GLU A 1 322 ? 1.812 -29.312 -7.531 1 91.5 322 GLU A N 1
ATOM 2557 C CA . GLU A 1 322 ? 2.346 -29.969 -6.336 1 91.5 322 GLU A CA 1
ATOM 2558 C C . GLU A 1 322 ? 1.57 -31.234 -6.008 1 91.5 322 GLU A C 1
ATOM 2560 O O . GLU A 1 322 ? 0.375 -31.188 -5.711 1 91.5 322 GLU A O 1
ATOM 2565 N N . LEU A 1 323 ? 2.195 -32.406 -6.121 1 87.25 323 LEU A N 1
ATOM 2566 C CA . LEU A 1 323 ? 1.636 -33.656 -5.691 1 87.25 323 LEU A CA 1
ATOM 2567 C C . LEU A 1 323 ? 2.105 -34.031 -4.285 1 87.25 323 LEU A C 1
ATOM 2569 O O . LEU A 1 323 ? 3.174 -34.625 -4.113 1 87.25 323 LEU A O 1
ATOM 2573 N N . GLN A 1 324 ? 1.342 -33.5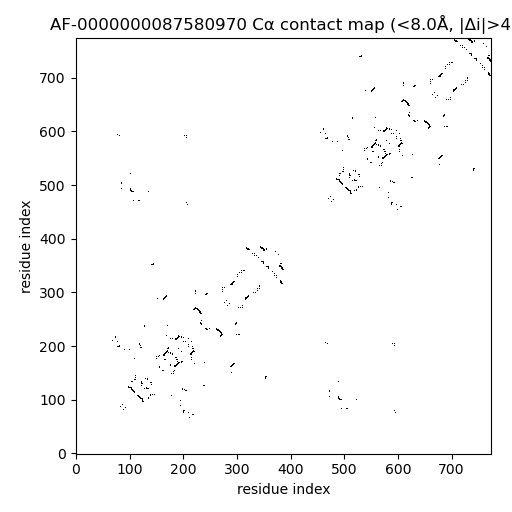62 -3.355 1 77.38 324 GLN A N 1
ATOM 2574 C CA . GLN A 1 324 ? 1.747 -33.688 -1.958 1 77.38 324 GLN A CA 1
ATOM 2575 C C . GLN A 1 324 ? 1.97 -35.156 -1.572 1 77.38 324 GLN A C 1
ATOM 2577 O O . GLN A 1 324 ? 1.313 -36.031 -2.107 1 77.38 324 GLN A O 1
ATOM 2582 N N . LYS A 1 325 ? 2.771 -35.125 -0.515 1 74 325 LYS A N 1
ATOM 2583 C CA . LYS A 1 325 ? 3.008 -36.438 0.073 1 74 325 LYS A CA 1
ATOM 2584 C C . LYS A 1 325 ? 1.773 -36.938 0.816 1 74 325 LYS A C 1
ATOM 2586 O O . LYS A 1 325 ? 1.055 -36.156 1.438 1 74 325 LYS A O 1
ATOM 2591 N N . GLY A 1 326 ? 1.405 -38.094 0.655 1 74.06 326 GLY A N 1
ATOM 2592 C CA . GLY A 1 326 ? 0.306 -38.656 1.423 1 74.06 326 GLY A CA 1
ATOM 2593 C C . GLY A 1 326 ? -0.961 -38.844 0.608 1 74.06 326 GLY A C 1
ATOM 2594 O O . GLY A 1 326 ? -1.926 -39.438 1.075 1 74.06 326 GLY A O 1
ATOM 2595 N N . VAL A 1 327 ? -0.895 -38.156 -0.427 1 79.5 327 VAL A N 1
ATOM 2596 C CA . VAL A 1 327 ? -2.039 -38.375 -1.306 1 79.5 327 VAL A CA 1
ATOM 2597 C C . VAL A 1 327 ? -2.09 -39.844 -1.731 1 79.5 327 VAL A C 1
ATOM 2599 O O . VAL A 1 327 ? -1.051 -40.469 -1.977 1 79.5 327 VAL A O 1
ATOM 2602 N N . ARG A 1 328 ? -3.291 -40.344 -1.814 1 86.56 328 ARG A N 1
ATOM 2603 C CA . ARG A 1 328 ? -3.475 -41.75 -2.205 1 86.56 328 ARG A CA 1
ATOM 2604 C C . ARG A 1 328 ? -2.92 -42 -3.602 1 86.56 328 ARG A C 1
ATOM 2606 O O . ARG A 1 328 ? -3.01 -41.125 -4.477 1 86.56 328 ARG A O 1
ATOM 2613 N N . ASN A 1 329 ? -2.426 -43.219 -3.74 1 90.56 329 ASN A N 1
ATOM 2614 C CA . ASN A 1 329 ? -1.883 -43.594 -5.039 1 90.56 329 ASN A CA 1
ATOM 2615 C C . ASN A 1 329 ? -2.936 -43.5 -6.137 1 90.56 329 ASN A C 1
ATOM 2617 O O . ASN A 1 329 ? -2.629 -43.125 -7.266 1 90.56 329 ASN A O 1
ATOM 2621 N N . SER A 1 330 ? -4.137 -43.844 -5.766 1 91.88 330 SER A N 1
ATOM 2622 C CA . SER A 1 330 ? -5.211 -43.75 -6.754 1 91.88 330 SER A CA 1
ATOM 2623 C C . SER A 1 330 ? -5.438 -42.312 -7.203 1 91.88 330 SER A C 1
ATOM 2625 O O . SER A 1 330 ? -5.66 -42.062 -8.391 1 91.88 330 SER A O 1
ATOM 2627 N N . THR A 1 331 ? -5.355 -41.438 -6.25 1 91.69 331 THR A N 1
ATOM 2628 C CA . THR A 1 331 ? -5.531 -40.031 -6.555 1 91.69 331 THR A CA 1
ATOM 2629 C C . THR A 1 331 ? -4.375 -39.5 -7.406 1 91.69 331 THR A C 1
ATOM 2631 O O . THR A 1 331 ? -4.59 -38.75 -8.359 1 91.69 331 THR A O 1
ATOM 2634 N N . LYS A 1 332 ? -3.219 -39.906 -7.062 1 92.62 332 LYS A N 1
ATOM 2635 C CA . LYS A 1 332 ? -2.037 -39.531 -7.832 1 92.62 332 LYS A CA 1
ATOM 2636 C C . LYS A 1 332 ? -2.143 -40 -9.273 1 92.62 332 LYS A C 1
ATOM 2638 O O . LYS A 1 332 ? -1.895 -39.25 -10.211 1 92.62 332 LYS A O 1
ATOM 2643 N N . THR A 1 333 ? -2.504 -41.25 -9.398 1 95.62 333 THR A N 1
ATOM 2644 C CA . THR A 1 333 ? -2.6 -41.875 -10.719 1 95.62 333 THR A CA 1
ATOM 2645 C C . THR A 1 333 ? -3.656 -41.188 -11.57 1 95.62 333 THR A C 1
ATOM 2647 O O . THR A 1 333 ? -3.434 -40.906 -12.75 1 95.62 333 THR A O 1
ATOM 2650 N N . GLU A 1 334 ? -4.789 -40.906 -10.992 1 95.88 334 GLU A N 1
ATOM 2651 C CA . GLU A 1 334 ? -5.848 -40.219 -11.727 1 95.88 334 GLU A CA 1
ATOM 2652 C C . GLU A 1 334 ? -5.418 -38.812 -12.156 1 95.88 334 GLU A C 1
ATOM 2654 O O . GLU A 1 334 ? -5.723 -38.375 -13.266 1 95.88 334 GLU A O 1
ATOM 2659 N N . THR A 1 335 ? -4.758 -38.156 -11.266 1 96.12 335 THR A N 1
ATOM 2660 C CA . THR A 1 335 ? -4.234 -36.812 -11.57 1 96.12 335 THR A CA 1
ATOM 2661 C C . THR A 1 335 ? -3.318 -36.844 -12.789 1 96.12 335 THR A C 1
ATOM 2663 O O . THR A 1 335 ? -3.482 -36.062 -13.727 1 96.12 335 THR A O 1
ATOM 2666 N N . LEU A 1 336 ? -2.436 -37.812 -12.805 1 96.88 336 LEU A N 1
ATOM 2667 C CA . LEU A 1 336 ? -1.495 -37.969 -13.906 1 96.88 336 LEU A CA 1
ATOM 2668 C C . LEU A 1 336 ? -2.223 -38.375 -15.195 1 96.88 336 LEU A C 1
ATOM 2670 O O . LEU A 1 336 ? -1.829 -37.938 -16.281 1 96.88 336 LEU A O 1
ATOM 2674 N N . GLN A 1 337 ? -3.229 -39.125 -15.023 1 97.94 337 GLN A N 1
ATOM 2675 C CA . GLN A 1 337 ? -3.98 -39.594 -16.188 1 97.94 337 GLN A CA 1
ATOM 2676 C C . GLN A 1 337 ? -4.664 -38.438 -16.906 1 97.94 337 GLN A C 1
ATOM 2678 O O . GLN A 1 337 ? -4.691 -38.375 -18.141 1 97.94 337 GLN A O 1
ATOM 2683 N N . ILE A 1 338 ? -5.238 -37.531 -16.141 1 97.88 338 ILE A N 1
ATOM 2684 C CA . ILE A 1 338 ? -5.902 -36.375 -16.734 1 97.88 338 ILE A CA 1
ATOM 2685 C C . ILE A 1 338 ? -4.902 -35.562 -17.547 1 97.88 338 ILE A C 1
ATOM 2687 O O . ILE A 1 338 ? -5.184 -35.188 -18.688 1 97.88 338 ILE A O 1
ATOM 2691 N N . LEU A 1 339 ? -3.723 -35.375 -17.031 1 98.12 339 LEU A N 1
ATOM 2692 C CA . LEU A 1 339 ? -2.699 -34.562 -17.719 1 98.12 339 LEU A CA 1
ATOM 2693 C C . LEU A 1 339 ? -2.17 -35.312 -18.938 1 98.12 339 LEU A C 1
ATOM 2695 O O . LEU A 1 339 ? -2.021 -34.719 -20 1 98.12 339 LEU A O 1
ATOM 2699 N N . TRP A 1 340 ? -1.96 -36.625 -18.75 1 97.88 340 TRP A N 1
ATOM 2700 C CA . TRP A 1 340 ? -1.442 -37.438 -19.828 1 97.88 340 TRP A CA 1
ATOM 2701 C C . TRP A 1 340 ? -2.412 -37.469 -21.016 1 97.88 340 TRP A C 1
ATOM 2703 O O . TRP A 1 340 ? -2.004 -37.281 -22.156 1 97.88 340 TRP A O 1
ATOM 2713 N N . THR A 1 341 ? -3.648 -37.688 -20.734 1 97.5 341 THR A N 1
ATOM 2714 C CA . THR A 1 341 ? -4.68 -37.781 -21.75 1 97.5 341 THR A CA 1
ATOM 2715 C C . THR A 1 341 ? -4.844 -36.438 -22.484 1 97.5 341 THR A C 1
ATOM 2717 O O . THR A 1 341 ? -5.137 -36.406 -23.672 1 97.5 341 THR A O 1
ATOM 2720 N N . ALA A 1 342 ? -4.59 -35.344 -21.781 1 98 342 ALA A N 1
ATOM 2721 C CA . ALA A 1 342 ? -4.707 -34 -22.359 1 98 342 ALA A CA 1
ATOM 2722 C C . ALA A 1 342 ? -3.465 -33.656 -23.188 1 98 342 ALA A C 1
ATOM 2724 O O . ALA A 1 342 ? -3.42 -32.625 -23.828 1 98 342 ALA A O 1
ATOM 2725 N N . GLY A 1 343 ? -2.406 -34.469 -23.109 1 97.25 343 GLY A N 1
ATOM 2726 C CA . GLY A 1 343 ? -1.241 -34.281 -23.969 1 97.25 343 GLY A CA 1
ATOM 2727 C C . GLY A 1 343 ? -0.059 -33.688 -23.234 1 97.25 343 GLY A C 1
ATOM 2728 O O . GLY A 1 343 ? 0.85 -33.125 -23.859 1 97.25 343 GLY A O 1
ATOM 2729 N N . TYR A 1 344 ? -0.041 -33.75 -21.891 1 97.94 344 TYR A N 1
ATOM 2730 C CA . TYR A 1 344 ? 1.061 -33.188 -21.109 1 97.94 344 TYR A CA 1
ATOM 2731 C C . TYR A 1 344 ? 1.981 -34.312 -20.594 1 97.94 344 TYR A C 1
ATOM 2733 O O . TYR A 1 344 ? 1.531 -35.406 -20.312 1 97.94 344 TYR A O 1
ATOM 2741 N N . LYS A 1 345 ? 3.238 -34.031 -20.5 1 97.06 345 LYS A N 1
ATOM 2742 C CA . LYS A 1 345 ? 4.238 -34.906 -19.922 1 97.06 345 LYS A CA 1
ATOM 2743 C C . LYS A 1 345 ? 5.074 -34.188 -18.859 1 97.06 345 LYS A C 1
ATOM 2745 O O . LYS A 1 345 ? 5.316 -33 -18.969 1 97.06 345 LYS A O 1
ATOM 2750 N N . PRO A 1 346 ? 5.52 -34.906 -17.859 1 97.62 346 PRO A N 1
ATOM 2751 C CA . PRO A 1 346 ? 6.41 -34.281 -16.875 1 97.62 346 PRO A CA 1
ATOM 2752 C C . PRO A 1 346 ? 7.809 -34 -17.438 1 97.62 346 PRO A C 1
ATOM 2754 O O . PRO A 1 346 ? 8.359 -34.844 -18.156 1 97.62 346 PRO A O 1
ATOM 2757 N N . VAL A 1 347 ? 8.422 -32.875 -17.109 1 97.94 347 VAL A N 1
ATOM 2758 C CA . VAL A 1 347 ? 9.727 -32.531 -17.672 1 97.94 347 VAL A CA 1
ATOM 2759 C C . VAL A 1 347 ? 10.703 -32.219 -16.547 1 97.94 347 VAL A C 1
ATOM 2761 O O . VAL A 1 347 ? 11.914 -32.438 -16.688 1 97.94 347 VAL A O 1
ATOM 2764 N N . LEU A 1 348 ? 10.203 -31.609 -15.453 1 98.25 348 LEU A N 1
ATOM 2765 C CA . LEU A 1 348 ? 11.016 -31.328 -14.273 1 98.25 348 LEU A CA 1
ATOM 2766 C C . LEU A 1 348 ? 10.305 -31.766 -13.008 1 98.25 348 LEU A C 1
ATOM 2768 O O . LEU A 1 348 ? 9.078 -31.828 -12.961 1 98.25 348 LEU A O 1
ATOM 2772 N N . HIS A 1 349 ? 11.047 -32.125 -12.016 1 97.5 349 HIS A N 1
ATOM 2773 C CA . HIS A 1 349 ? 10.555 -32.375 -10.664 1 97.5 349 HIS A CA 1
ATOM 2774 C C . HIS A 1 349 ? 11.484 -31.781 -9.617 1 97.5 349 HIS A C 1
ATOM 2776 O O . HIS A 1 349 ? 12.609 -31.391 -9.93 1 97.5 349 HIS A O 1
ATOM 2782 N N . GLY A 1 350 ? 11.016 -31.547 -8.445 1 96.81 350 GLY A N 1
ATOM 2783 C CA . GLY A 1 350 ? 11.844 -31 -7.387 1 96.81 350 GLY A CA 1
ATOM 2784 C C . GLY A 1 350 ? 11.148 -30.969 -6.039 1 96.81 350 GLY A C 1
ATOM 2785 O O . GLY A 1 350 ? 10.016 -31.438 -5.906 1 96.81 350 GLY A O 1
ATOM 2786 N N . GLY A 1 351 ? 11.891 -30.484 -5.031 1 94.12 351 GLY A N 1
ATOM 2787 C CA . GLY A 1 351 ? 11.383 -30.375 -3.674 1 94.12 351 GLY A CA 1
ATOM 2788 C C . GLY A 1 351 ? 10.734 -29.047 -3.375 1 94.12 351 GLY A C 1
ATOM 2789 O O . GLY A 1 351 ? 10.039 -28.469 -4.223 1 94.12 351 GLY A O 1
ATOM 2790 N N . TYR A 1 352 ? 10.938 -28.562 -2.162 1 90.81 352 TYR A N 1
ATOM 2791 C CA . TYR A 1 352 ? 10.211 -27.406 -1.632 1 90.81 352 TYR A CA 1
ATOM 2792 C C . TYR A 1 352 ? 10.547 -26.141 -2.404 1 90.81 352 TYR A C 1
ATOM 2794 O O . TYR A 1 352 ? 9.758 -25.203 -2.434 1 90.81 352 TYR A O 1
ATOM 2802 N N . ARG A 1 353 ? 11.641 -26.109 -3.129 1 94.44 353 ARG A N 1
ATOM 2803 C CA . ARG A 1 353 ? 12.023 -24.906 -3.855 1 94.44 353 ARG A CA 1
ATOM 2804 C C . ARG A 1 353 ? 11.32 -24.844 -5.211 1 94.44 353 ARG A C 1
ATOM 2806 O O . ARG A 1 353 ? 11.336 -23.797 -5.871 1 94.44 353 ARG A O 1
ATOM 2813 N N . GLY A 1 354 ? 10.773 -25.969 -5.656 1 96.06 354 GLY A N 1
ATOM 2814 C CA . GLY A 1 354 ? 10.18 -26.078 -6.98 1 96.06 354 GLY A CA 1
ATOM 2815 C C . GLY A 1 354 ? 10.93 -27.031 -7.887 1 96.06 354 GLY A C 1
ATOM 2816 O O . GLY A 1 354 ? 11.922 -27.641 -7.48 1 96.06 354 GLY A O 1
ATOM 2817 N N . PRO A 1 355 ? 10.391 -27.219 -9.062 1 97.88 355 PRO A N 1
ATOM 2818 C CA . PRO A 1 355 ? 11.039 -28.156 -9.992 1 97.88 355 PRO A CA 1
ATOM 2819 C C . PRO A 1 355 ? 12.375 -27.625 -10.516 1 97.88 355 PRO A C 1
ATOM 2821 O O . PRO A 1 355 ? 12.453 -26.5 -11.008 1 97.88 355 PRO A O 1
ATOM 2824 N N . ASN A 1 356 ? 13.414 -28.453 -10.359 1 96.94 356 ASN A N 1
ATOM 2825 C CA . ASN A 1 356 ? 14.734 -28.016 -10.812 1 96.94 356 ASN A CA 1
ATOM 2826 C C . ASN A 1 356 ? 15.547 -29.188 -11.359 1 96.94 356 ASN A C 1
ATOM 2828 O O . ASN A 1 356 ? 16.719 -29.016 -11.734 1 96.94 356 ASN A O 1
ATOM 2832 N N . ARG A 1 357 ? 14.938 -30.438 -11.383 1 97.62 357 ARG A N 1
ATOM 2833 C CA . ARG A 1 357 ? 15.594 -31.625 -11.914 1 97.62 357 ARG A CA 1
ATOM 2834 C C . ARG A 1 357 ? 14.844 -32.188 -13.117 1 97.62 357 ARG A C 1
ATOM 2836 O O . ARG A 1 357 ? 13.609 -32.219 -13.117 1 97.62 357 ARG A O 1
ATOM 2843 N N . PRO A 1 358 ? 15.562 -32.688 -14.016 1 97.25 358 PRO A N 1
ATOM 2844 C CA . PRO A 1 358 ? 14.883 -33.219 -15.203 1 97.25 358 PRO A CA 1
ATOM 2845 C C . PRO A 1 358 ? 14.234 -34.594 -14.945 1 97.25 358 PRO A C 1
ATOM 2847 O O . PRO A 1 358 ? 14.758 -35.406 -14.172 1 97.25 358 PRO A O 1
ATOM 2850 N N . VAL A 1 359 ? 13.117 -34.812 -15.516 1 96.88 359 VAL A N 1
ATOM 2851 C CA . VAL A 1 359 ? 12.586 -36.156 -15.711 1 96.88 359 VAL A CA 1
ATOM 2852 C C . VAL A 1 359 ? 13.312 -36.812 -16.859 1 96.88 359 VAL A C 1
ATOM 2854 O O . VAL A 1 359 ? 13.125 -36.469 -18.031 1 96.88 359 VAL A O 1
ATOM 2857 N N . ASP A 1 360 ? 14.016 -37.781 -16.578 1 91.94 360 ASP A N 1
ATOM 2858 C CA . ASP A 1 360 ? 14.984 -38.281 -17.531 1 91.94 360 ASP A CA 1
ATOM 2859 C C . ASP A 1 360 ? 14.414 -39.469 -18.297 1 91.94 360 ASP A C 1
ATOM 2861 O O . ASP A 1 360 ? 15.133 -40.156 -19.031 1 91.94 360 ASP A O 1
ATOM 2865 N N . VAL A 1 361 ? 13.25 -39.812 -18.062 1 93.81 361 VAL A N 1
ATOM 2866 C CA . VAL A 1 361 ? 12.609 -40.938 -18.766 1 93.81 361 VAL A CA 1
ATOM 2867 C C . VAL A 1 361 ? 11.602 -40.375 -19.781 1 93.81 361 VAL A C 1
ATOM 2869 O O . VAL A 1 361 ? 10.805 -39.5 -19.453 1 93.81 361 VAL A O 1
ATOM 2872 N N . ASN A 1 362 ? 11.734 -40.844 -20.969 1 93.31 362 ASN A N 1
ATOM 2873 C CA . ASN A 1 362 ? 10.688 -40.594 -21.953 1 93.31 362 ASN A CA 1
ATOM 2874 C C . ASN A 1 362 ? 9.625 -41.719 -21.938 1 93.31 362 ASN A C 1
ATOM 2876 O O . ASN A 1 362 ? 9.805 -42.75 -22.562 1 93.31 362 ASN A O 1
ATOM 2880 N N . TYR A 1 363 ? 8.562 -41.438 -21.344 1 95.75 363 TYR A N 1
ATOM 2881 C CA . TYR A 1 363 ? 7.547 -42.469 -21.141 1 95.75 363 TYR A CA 1
ATOM 2882 C C . TYR A 1 363 ? 6.766 -42.719 -22.422 1 95.75 363 TYR A C 1
ATOM 2884 O O . TYR A 1 363 ? 6.219 -41.781 -23.016 1 95.75 363 TYR A O 1
ATOM 2892 N N . GLU A 1 364 ? 6.672 -43.938 -22.812 1 93.75 364 GLU A N 1
ATOM 2893 C CA . GLU A 1 364 ? 5.887 -44.344 -23.969 1 93.75 364 GLU A CA 1
ATOM 2894 C C . GLU A 1 364 ? 4.453 -44.688 -23.578 1 93.75 364 GLU A C 1
ATOM 2896 O O . GLU A 1 364 ? 3.529 -44.531 -24.391 1 93.75 364 GLU A O 1
ATOM 2901 N N . THR A 1 365 ? 4.301 -45.188 -22.391 1 96 365 THR A N 1
ATOM 2902 C CA . THR A 1 365 ? 2.969 -45.562 -21.922 1 96 365 THR A CA 1
ATOM 2903 C C . THR A 1 365 ? 2.646 -44.812 -20.609 1 96 365 THR A C 1
ATOM 2905 O O . THR A 1 365 ? 3.545 -44.562 -19.812 1 96 365 THR A O 1
ATOM 2908 N N . PHE A 1 366 ? 1.411 -44.625 -20.469 1 96.81 366 PHE A N 1
ATOM 2909 C CA . PHE A 1 366 ? 0.951 -44 -19.234 1 96.81 366 PHE A CA 1
ATOM 2910 C C . PHE A 1 366 ? 1.293 -44.875 -18.031 1 96.81 366 PHE A C 1
ATOM 2912 O O . PHE A 1 366 ? 1.644 -44.375 -16.969 1 96.81 366 PHE A O 1
ATOM 2919 N N . GLN A 1 367 ? 1.128 -46.156 -18.141 1 96.88 367 GLN A N 1
ATOM 2920 C CA . GLN A 1 367 ? 1.336 -47.094 -17.031 1 96.88 367 GLN A CA 1
ATOM 2921 C C . GLN A 1 367 ? 2.75 -46.969 -16.469 1 96.88 367 GLN A C 1
ATOM 2923 O O . GLN A 1 367 ? 2.945 -46.969 -15.25 1 96.88 367 GLN A O 1
ATOM 2928 N N . ASP A 1 368 ? 3.723 -46.875 -17.344 1 96.88 368 ASP A N 1
ATOM 2929 C CA . ASP A 1 368 ? 5.105 -46.719 -16.906 1 96.88 368 ASP A CA 1
ATOM 2930 C C . ASP A 1 368 ? 5.293 -45.406 -16.109 1 96.88 368 ASP A C 1
ATOM 2932 O O . ASP A 1 368 ? 6.012 -45.375 -15.109 1 96.88 368 ASP A O 1
ATOM 2936 N N . LEU A 1 369 ? 4.668 -44.406 -16.625 1 96.62 369 LEU A N 1
ATOM 2937 C CA . LEU A 1 369 ? 4.723 -43.125 -15.93 1 96.62 369 LEU A CA 1
ATOM 2938 C C . LEU A 1 369 ? 4.094 -43.219 -14.547 1 96.62 369 LEU A C 1
ATOM 2940 O O . LEU A 1 369 ? 4.707 -42.844 -13.555 1 96.62 369 LEU A O 1
ATOM 2944 N N . ALA A 1 370 ? 2.873 -43.719 -14.477 1 96.25 370 ALA A N 1
ATOM 2945 C CA . ALA A 1 370 ? 2.131 -43.844 -13.227 1 96.25 370 ALA A CA 1
ATOM 2946 C C . ALA A 1 370 ? 2.914 -44.688 -12.211 1 96.25 370 ALA A C 1
ATOM 2948 O O . ALA A 1 370 ? 2.961 -44.344 -11.023 1 96.25 370 ALA A O 1
ATOM 2949 N N . ASP A 1 371 ? 3.502 -45.781 -12.672 1 95.81 371 ASP A N 1
ATOM 2950 C CA . ASP A 1 371 ? 4.258 -46.656 -11.789 1 95.81 371 ASP A CA 1
ATOM 2951 C C . ASP A 1 371 ? 5.438 -45.938 -11.156 1 95.81 371 ASP A C 1
ATOM 2953 O O . ASP A 1 371 ? 5.723 -46.125 -9.969 1 95.81 371 ASP A O 1
ATOM 2957 N N . ASP A 1 372 ? 6.113 -45.125 -11.93 1 95.62 372 ASP A N 1
ATOM 2958 C CA . ASP A 1 372 ? 7.266 -44.375 -11.406 1 95.62 372 ASP A CA 1
ATOM 2959 C C . ASP A 1 372 ? 6.84 -43.375 -10.367 1 95.62 372 ASP A C 1
ATOM 2961 O O . ASP A 1 372 ? 7.551 -43.125 -9.391 1 95.62 372 ASP A O 1
ATOM 2965 N N . PHE A 1 373 ? 5.762 -42.719 -10.602 1 94.12 373 PHE A N 1
ATOM 2966 C CA . PHE A 1 373 ? 5.273 -41.75 -9.641 1 94.12 373 PHE A CA 1
ATOM 2967 C C . PHE A 1 373 ? 4.801 -42.438 -8.359 1 94.12 373 PHE A C 1
ATOM 2969 O O . PHE A 1 373 ? 5.055 -41.938 -7.258 1 94.12 373 PHE A O 1
ATOM 2976 N N . VAL A 1 374 ? 4.09 -43.531 -8.461 1 92.5 374 VAL A N 1
ATOM 2977 C CA . VAL A 1 374 ? 3.633 -44.281 -7.305 1 92.5 374 VAL A CA 1
ATOM 2978 C C . VAL A 1 374 ? 4.836 -44.812 -6.512 1 92.5 374 VAL A C 1
ATOM 2980 O O . VAL A 1 374 ? 4.801 -44.844 -5.281 1 92.5 374 VAL A O 1
ATOM 2983 N N . ALA A 1 375 ? 5.875 -45.156 -7.25 1 92.12 375 ALA A N 1
ATOM 2984 C CA . ALA A 1 375 ? 7.09 -45.656 -6.621 1 92.12 375 ALA A CA 1
ATOM 2985 C C . ALA A 1 375 ? 7.914 -44.5 -6.027 1 92.12 375 ALA A C 1
ATOM 2987 O O . ALA A 1 375 ? 8.992 -44.75 -5.477 1 92.12 375 ALA A O 1
ATOM 2988 N N . LYS A 1 376 ? 7.508 -43.25 -6.184 1 91.5 376 LYS A N 1
ATOM 2989 C CA . LYS A 1 376 ? 8.125 -42.062 -5.605 1 91.5 376 LYS A CA 1
ATOM 2990 C C . LYS A 1 376 ? 9.508 -41.812 -6.203 1 91.5 376 LYS A C 1
ATOM 2992 O O . LYS A 1 376 ? 10.445 -41.438 -5.492 1 91.5 376 LYS A O 1
ATOM 2997 N N . ARG A 1 377 ? 9.539 -42.094 -7.496 1 92.5 377 ARG A N 1
ATOM 2998 C CA . ARG A 1 377 ? 10.766 -41.781 -8.211 1 92.5 377 ARG A CA 1
ATOM 2999 C C . ARG A 1 377 ? 11 -40.281 -8.273 1 92.5 377 ARG A C 1
ATOM 3001 O O . ARG A 1 377 ? 12.141 -39.812 -8.383 1 92.5 377 ARG A O 1
ATOM 3008 N N . TYR A 1 378 ? 9.984 -39.562 -8.258 1 94 378 TYR A N 1
ATOM 3009 C CA . TYR A 1 378 ? 10.047 -38.094 -8.422 1 94 378 TYR A CA 1
ATOM 3010 C C . TYR A 1 378 ? 9.57 -37.406 -7.16 1 94 378 TYR A C 1
ATOM 3012 O O . TYR A 1 378 ? 8.773 -37.938 -6.395 1 94 378 TYR A O 1
ATOM 3020 N N . ARG A 1 379 ? 9.984 -36.156 -7.027 1 93.81 379 ARG A N 1
ATOM 3021 C CA . ARG A 1 379 ? 9.602 -35.312 -5.891 1 93.81 379 ARG A CA 1
ATOM 3022 C C . ARG A 1 379 ? 8.258 -34.656 -6.133 1 93.81 379 ARG A C 1
ATOM 3024 O O . ARG A 1 379 ? 7.602 -34.906 -7.148 1 93.81 379 ARG A O 1
ATOM 3031 N N . GLU A 1 380 ? 7.793 -33.875 -5.227 1 92.56 380 GLU A N 1
ATOM 3032 C CA . GLU A 1 380 ? 6.383 -33.5 -5.133 1 92.56 380 GLU A CA 1
ATOM 3033 C C . GLU A 1 380 ? 6.043 -32.344 -6.082 1 92.56 380 GLU A C 1
ATOM 3035 O O . GLU A 1 380 ? 4.891 -32.188 -6.48 1 92.56 380 GLU A O 1
ATOM 3040 N N . ASN A 1 381 ? 7.012 -31.531 -6.375 1 96.19 381 ASN A N 1
ATOM 3041 C CA . ASN A 1 381 ? 6.75 -30.438 -7.309 1 96.19 381 ASN A CA 1
ATOM 3042 C C . ASN A 1 381 ? 7.137 -30.812 -8.734 1 96.19 381 ASN A C 1
ATOM 3044 O O . ASN A 1 381 ? 8.289 -31.141 -9 1 96.19 381 ASN A O 1
ATOM 3048 N N . ILE A 1 382 ? 6.156 -30.734 -9.648 1 97.19 382 ILE A N 1
ATOM 3049 C CA . ILE A 1 382 ? 6.387 -31.25 -10.992 1 97.19 382 ILE A CA 1
ATOM 3050 C C . ILE A 1 382 ? 6.008 -30.188 -12.023 1 97.19 382 ILE A C 1
ATOM 3052 O O . ILE A 1 382 ? 5.008 -29.484 -11.859 1 97.19 382 ILE A O 1
ATOM 3056 N N . LEU A 1 383 ? 6.801 -30.047 -13.008 1 98.56 383 LEU A N 1
ATOM 3057 C CA . LEU A 1 383 ? 6.484 -29.219 -14.172 1 98.56 383 LEU A CA 1
ATOM 3058 C C . LEU A 1 383 ? 6.09 -30.094 -15.359 1 98.56 383 LEU A C 1
ATOM 3060 O O . LEU A 1 383 ? 6.805 -31.031 -15.719 1 98.56 383 LEU A O 1
ATOM 3064 N N . PHE A 1 384 ? 4.949 -29.812 -15.945 1 98.31 384 PHE A N 1
ATOM 3065 C CA . PHE A 1 384 ? 4.461 -30.5 -17.141 1 98.31 384 PHE A CA 1
ATOM 3066 C C . PHE A 1 384 ? 4.492 -29.562 -18.344 1 98.31 384 PHE A C 1
ATOM 3068 O O . PHE A 1 384 ? 4.328 -28.359 -18.203 1 98.31 384 PHE A O 1
ATOM 3075 N N . GLU A 1 385 ? 4.684 -30.109 -19.5 1 97.88 385 GLU A N 1
ATOM 3076 C CA . GLU A 1 385 ? 4.598 -29.422 -20.781 1 97.88 385 GLU A CA 1
ATOM 3077 C C . GLU A 1 385 ? 3.848 -30.25 -21.812 1 97.88 385 GLU A C 1
ATOM 3079 O O . GLU A 1 385 ? 3.635 -31.438 -21.625 1 97.88 385 GLU A O 1
ATOM 3084 N N . LEU A 1 386 ? 3.398 -29.609 -22.844 1 93.75 386 LEU A N 1
ATOM 3085 C CA . LEU A 1 386 ? 2.742 -30.328 -23.922 1 93.75 386 LEU A CA 1
ATOM 3086 C C . LEU A 1 386 ? 3.707 -31.297 -24.594 1 93.75 386 LEU A C 1
ATOM 3088 O O . LEU A 1 386 ? 4.875 -30.969 -24.828 1 93.75 386 LEU A O 1
ATOM 3092 N N . ARG A 1 387 ? 3.141 -32.469 -24.906 1 85.88 387 ARG A N 1
ATOM 3093 C CA . ARG A 1 387 ? 3.9 -33.5 -25.625 1 85.88 387 ARG A CA 1
ATOM 3094 C C . ARG A 1 387 ? 4.035 -33.125 -27.094 1 85.88 387 ARG A C 1
ATOM 3096 O O . ARG A 1 387 ? 3.135 -32.531 -27.672 1 85.88 387 ARG A O 1
ATOM 3103 N N . MET B 1 1 ? 30.953 35.344 98.875 1 16.66 1 MET B N 1
ATOM 3104 C CA . MET B 1 1 ? 31.031 34 99.438 1 16.66 1 MET B CA 1
ATOM 3105 C C . MET B 1 1 ? 30.828 32.938 98.312 1 16.66 1 MET B C 1
ATOM 3107 O O . MET B 1 1 ? 30.422 33.281 97.188 1 16.66 1 MET B O 1
ATOM 3111 N N . ASN B 1 2 ? 29.859 31.734 98.375 1 14.04 2 ASN B N 1
ATOM 3112 C CA . ASN B 1 2 ? 30.094 30.297 98.375 1 14.04 2 ASN B CA 1
ATOM 3113 C C . ASN B 1 2 ? 29.625 29.641 97.125 1 14.04 2 ASN B C 1
ATOM 3115 O O . ASN B 1 2 ? 29.609 28.422 97 1 14.04 2 ASN B O 1
ATOM 3119 N N . SER B 1 3 ? 28.828 30.078 96.125 1 17.45 3 SER B N 1
ATOM 3120 C CA . SER B 1 3 ? 27.719 29.297 95.562 1 17.45 3 SER B CA 1
ATOM 3121 C C . SER B 1 3 ? 28.219 28.172 94.688 1 17.45 3 SER B C 1
ATOM 3123 O O . SER B 1 3 ? 28.969 28.422 93.75 1 17.45 3 SER B O 1
ATOM 3125 N N . ALA B 1 4 ? 27.766 26.906 94.75 1 17.25 4 ALA B N 1
ATOM 3126 C CA . ALA B 1 4 ? 28.234 25.531 94.75 1 17.25 4 ALA B CA 1
ATOM 3127 C C . ALA B 1 4 ? 28.188 24.891 93.375 1 17.25 4 ALA B C 1
ATOM 3129 O O . ALA B 1 4 ? 27.359 25.281 92.562 1 17.25 4 ALA B O 1
ATOM 3130 N N . PRO B 1 5 ? 28.734 23.625 92.875 1 19.53 5 PRO B N 1
ATOM 3131 C CA . PRO B 1 5 ? 29.516 22.938 91.875 1 19.53 5 PRO B CA 1
ATOM 3132 C C . PRO B 1 5 ? 28.703 21.969 91.062 1 19.53 5 PRO B C 1
ATOM 3134 O O . PRO B 1 5 ? 29 21.734 89.875 1 19.53 5 PRO B O 1
ATOM 3137 N N . MET B 1 6 ? 27.438 21.359 91.438 1 17.56 6 MET B N 1
ATOM 3138 C CA . MET B 1 6 ? 27.422 19.906 91.5 1 17.56 6 MET B CA 1
ATOM 3139 C C . MET B 1 6 ? 27.203 19.266 90.188 1 17.56 6 MET B C 1
ATOM 3141 O O . MET B 1 6 ? 26.656 19.906 89.25 1 17.56 6 MET B O 1
ATOM 3145 N N . HIS B 1 7 ? 27.25 17.766 89.875 1 17.91 7 HIS B N 1
ATOM 3146 C CA . HIS B 1 7 ? 27.906 16.641 89.188 1 17.91 7 HIS B CA 1
ATOM 3147 C C . HIS B 1 7 ? 26.953 15.906 88.25 1 17.91 7 HIS B C 1
ATOM 3149 O O . HIS B 1 7 ? 27.391 15.227 87.312 1 17.91 7 HIS B O 1
ATOM 3155 N N . ASN B 1 8 ? 25.531 15.828 88.312 1 17.59 8 ASN B N 1
ATOM 3156 C CA . ASN B 1 8 ? 24.938 14.5 88.438 1 17.59 8 ASN B CA 1
ATOM 3157 C C . ASN B 1 8 ? 24.875 13.805 87.062 1 17.59 8 ASN B C 1
ATOM 3159 O O . ASN B 1 8 ? 24.797 14.469 86.062 1 17.59 8 ASN B O 1
ATOM 3163 N N . GLY B 1 9 ? 24.672 12.383 86.938 1 18.83 9 GLY B N 1
ATOM 3164 C CA . GLY B 1 9 ? 25.094 11.094 86.438 1 18.83 9 GLY B CA 1
ATOM 3165 C C . GLY B 1 9 ? 24.312 10.68 85.188 1 18.83 9 GLY B C 1
ATOM 3166 O O . GLY B 1 9 ? 23.312 11.312 84.812 1 18.83 9 GLY B O 1
ATOM 3167 N N . PRO B 1 10 ? 24.188 9.258 84.75 1 21.62 10 PRO B N 1
ATOM 3168 C CA . PRO B 1 10 ? 24.438 8.312 83.688 1 21.62 10 PRO B CA 1
ATOM 3169 C C . PRO B 1 10 ? 23.156 7.805 83 1 21.62 10 PRO B C 1
ATOM 3171 O O . PRO B 1 10 ? 22.297 7.234 83.688 1 21.62 10 PRO B O 1
ATOM 3174 N N . ALA B 1 11 ? 22.375 8.336 82.125 1 19.56 11 ALA B N 1
ATOM 3175 C CA . ALA B 1 11 ? 20.984 8.039 81.812 1 19.56 11 ALA B CA 1
ATOM 3176 C C . ALA B 1 11 ? 20.891 6.746 81 1 19.56 11 ALA B C 1
ATOM 3178 O O . ALA B 1 11 ? 21.219 6.727 79.812 1 19.56 11 ALA B O 1
ATOM 3179 N N . ASP B 1 12 ? 20.969 5.523 81.5 1 17.34 12 ASP B N 1
ATOM 3180 C CA . ASP B 1 12 ? 21.281 4.18 81 1 17.34 12 ASP B CA 1
ATOM 3181 C C . ASP B 1 12 ? 20.125 3.625 80.188 1 17.34 12 ASP B C 1
ATOM 3183 O O . ASP B 1 12 ? 20.328 3.057 79.062 1 17.34 12 ASP B O 1
ATOM 3187 N N . GLN B 1 13 ? 18.812 3.49 80.688 1 16.19 13 GLN B N 1
ATOM 3188 C CA . GLN B 1 13 ? 18.375 2.111 80.875 1 16.19 13 GLN B CA 1
ATOM 3189 C C . GLN B 1 13 ? 17.844 1.521 79.562 1 16.19 13 GLN B C 1
ATOM 3191 O O . GLN B 1 13 ? 18.281 0.453 79.125 1 16.19 13 GLN B O 1
ATOM 3196 N N . ARG B 1 14 ? 16.438 1.328 79.438 1 16.72 14 ARG B N 1
ATOM 3197 C CA . ARG B 1 14 ? 15.703 0.068 79.438 1 16.72 14 ARG B CA 1
ATOM 3198 C C . ARG B 1 14 ? 15.406 -0.458 78.062 1 16.72 14 ARG B C 1
ATOM 3200 O O . ARG B 1 14 ? 15.367 0.312 77.125 1 16.72 14 ARG B O 1
ATOM 3207 N N . CYS B 1 15 ? 14.945 -1.769 77.875 1 17.14 15 CYS B N 1
ATOM 3208 C CA . CYS B 1 15 ? 15.164 -3.021 77.125 1 17.14 15 CYS B CA 1
ATOM 3209 C C . CYS B 1 15 ? 14.164 -3.182 76 1 17.14 15 CYS B C 1
ATOM 3211 O O . CYS B 1 15 ? 14.516 -3.656 74.938 1 17.14 15 CYS B O 1
ATOM 3213 N N . PRO B 1 16 ? 12.812 -2.857 76.062 1 17.66 16 PRO B N 1
ATOM 3214 C CA . PRO B 1 16 ? 12.047 -4.098 75.938 1 17.66 16 PRO B CA 1
ATOM 3215 C C . PRO B 1 16 ? 11.891 -4.535 74.438 1 17.66 16 PRO B C 1
ATOM 3217 O O . PRO B 1 16 ? 12 -3.713 73.562 1 17.66 16 PRO B O 1
ATOM 3220 N N . ARG B 1 17 ? 11.516 -5.852 74.125 1 17.58 17 ARG B N 1
ATOM 3221 C CA . ARG B 1 17 ? 11.688 -7.004 73.25 1 17.58 17 ARG B CA 1
ATOM 3222 C C . ARG B 1 17 ? 10.609 -7.043 72.188 1 17.58 17 ARG B C 1
ATOM 3224 O O . ARG B 1 17 ? 10.695 -7.824 71.25 1 17.58 17 ARG B O 1
ATOM 3231 N N . SER B 1 18 ? 9.453 -6.219 72.125 1 17.36 18 SER B N 1
ATOM 3232 C CA . SER B 1 18 ? 8.281 -7.031 71.812 1 17.36 18 SER B CA 1
ATOM 3233 C C . SER B 1 18 ? 8.32 -7.52 70.375 1 17.36 18 SER B C 1
ATOM 3235 O O . SER B 1 18 ? 8.883 -6.852 69.5 1 17.36 18 SER B O 1
ATOM 3237 N N . PRO B 1 19 ? 7.453 -8.625 70 1 20.19 19 PRO B N 1
ATOM 3238 C CA . PRO B 1 19 ? 7.453 -9.859 69.188 1 20.19 19 PRO B CA 1
ATOM 3239 C C . PRO B 1 19 ? 7.059 -9.625 67.75 1 20.19 19 PRO B C 1
ATOM 3241 O O . PRO B 1 19 ? 6.461 -8.594 67.438 1 20.19 19 PRO B O 1
ATOM 3244 N N . PRO B 1 20 ? 7.234 -10.656 66.75 1 21.06 20 PRO B N 1
ATOM 3245 C CA . PRO B 1 20 ? 7.461 -10.922 65.312 1 21.06 20 PRO B CA 1
ATOM 3246 C C . PRO B 1 20 ? 6.168 -10.945 64.5 1 21.06 20 PRO B C 1
ATOM 3248 O O . PRO B 1 20 ? 6.188 -11.234 63.281 1 21.06 20 PRO B O 1
ATOM 3251 N N . ARG B 1 21 ? 4.922 -10.547 64.938 1 18.23 21 ARG B N 1
ATOM 3252 C CA . ARG B 1 21 ? 3.689 -11.211 64.5 1 18.23 21 ARG B CA 1
ATOM 3253 C C . ARG B 1 21 ? 3.459 -11.062 63.031 1 18.23 21 ARG B C 1
ATOM 3255 O O . ARG B 1 21 ? 3.23 -9.953 62.531 1 18.23 21 ARG B O 1
ATOM 3262 N N . ALA B 1 22 ? 3.975 -11.938 62.031 1 18.89 22 ALA B N 1
ATOM 3263 C CA . ALA B 1 22 ? 4.164 -12.203 60.594 1 18.89 22 ALA B CA 1
ATOM 3264 C C . ALA B 1 22 ? 2.826 -12.242 59.875 1 18.89 22 ALA B C 1
ATOM 3266 O O . ALA B 1 22 ? 2.623 -11.508 58.875 1 18.89 22 ALA B O 1
ATOM 3267 N N . ARG B 1 23 ? 2.281 -13.547 59.312 1 18.73 23 ARG B N 1
ATOM 3268 C CA . ARG B 1 23 ? 2.125 -14.289 58.062 1 18.73 23 ARG B CA 1
ATOM 3269 C C . ARG B 1 23 ? 0.675 -14.273 57.594 1 18.73 23 ARG B C 1
ATOM 3271 O O . ARG B 1 23 ? 0.407 -14.289 56.406 1 18.73 23 ARG B O 1
ATOM 3278 N N . VAL B 1 24 ? -0.423 -14.75 58.375 1 17.14 24 VAL B N 1
ATOM 3279 C CA . VAL B 1 24 ? -1.315 -15.852 58.031 1 17.14 24 VAL B CA 1
ATOM 3280 C C . VAL B 1 24 ? -2.447 -15.336 57.125 1 17.14 24 VAL B C 1
ATOM 3282 O O . VAL B 1 24 ? -2.979 -16.078 56.312 1 17.14 24 VAL B O 1
ATOM 3285 N N . LEU B 1 25 ? -3.199 -14.273 57.375 1 18.22 25 LEU B N 1
ATOM 3286 C CA . LEU B 1 25 ? -4.645 -14.477 57.344 1 18.22 25 LEU B CA 1
ATOM 3287 C C . LEU B 1 25 ? -5.148 -14.562 55.906 1 18.22 25 LEU B C 1
ATOM 3289 O O . LEU B 1 25 ? -5.039 -13.602 55.156 1 18.22 25 LEU B O 1
ATOM 3293 N N . LEU B 1 26 ? -5.531 -15.828 55.156 1 19.67 26 LEU B N 1
ATOM 3294 C CA . LEU B 1 26 ? -5.926 -16.75 54.094 1 19.67 26 LEU B CA 1
ATOM 3295 C C . LEU B 1 26 ? -7.273 -16.344 53.5 1 19.67 26 LEU B C 1
ATOM 3297 O O . LEU B 1 26 ? -7.418 -16.25 52.281 1 19.67 26 LEU B O 1
ATOM 3301 N N . PHE B 1 27 ? -8.523 -16.953 53.938 1 18.66 27 PHE B N 1
ATOM 3302 C CA . PHE B 1 27 ? -9.539 -17.891 53.469 1 18.66 27 PHE B CA 1
ATOM 3303 C C . PHE B 1 27 ? -10.695 -17.141 52.812 1 18.66 27 PHE B C 1
ATOM 3305 O O . PHE B 1 27 ? -11.148 -17.516 51.719 1 18.66 27 PHE B O 1
ATOM 3312 N N . ALA B 1 28 ? -11.773 -16.609 53.531 1 17.81 28 ALA B N 1
ATOM 3313 C CA . ALA B 1 28 ? -13.172 -17.031 53.531 1 17.81 28 ALA B CA 1
ATOM 3314 C C . ALA B 1 28 ? -13.969 -16.312 52.469 1 17.81 28 ALA B C 1
ATOM 3316 O O . ALA B 1 28 ? -14.812 -16.906 51.781 1 17.81 28 ALA B O 1
ATOM 3317 N N . LEU B 1 29 ? -14.367 -15 52.531 1 19.48 29 LEU B N 1
ATOM 3318 C CA . LEU B 1 29 ? -15.75 -14.562 52.406 1 19.48 29 LEU B CA 1
ATOM 3319 C C . LEU B 1 29 ? -16.156 -14.523 50.938 1 19.48 29 LEU B C 1
ATOM 3321 O O . LEU B 1 29 ? -15.617 -13.734 50.156 1 19.48 29 LEU B O 1
ATOM 3325 N N . LEU B 1 30 ? -16.797 -15.711 50.125 1 20.45 30 LEU B N 1
ATOM 3326 C CA . LEU B 1 30 ? -17.312 -16.516 49.031 1 20.45 30 LEU B CA 1
ATOM 3327 C C . LEU B 1 30 ? -18.484 -15.82 48.344 1 20.45 30 LEU B C 1
ATOM 3329 O O . LEU B 1 30 ? -18.516 -15.727 47.125 1 20.45 30 LEU B O 1
ATOM 3333 N N . VAL B 1 31 ? -19.891 -15.984 48.781 1 20.47 31 VAL B N 1
ATOM 3334 C CA . VAL B 1 31 ? -21.109 -16.594 48.25 1 20.47 31 VAL B CA 1
ATOM 3335 C C . VAL B 1 31 ? -21.891 -15.555 47.469 1 20.47 31 VAL B C 1
ATOM 3337 O O . VAL B 1 31 ? -22.406 -15.852 46.375 1 20.47 31 VAL B O 1
ATOM 3340 N N . THR B 1 32 ? -22.562 -14.508 48.062 1 19.02 32 THR B N 1
ATOM 3341 C CA . THR B 1 32 ? -24 -14.227 47.969 1 19.02 32 THR B CA 1
ATOM 3342 C C . THR B 1 32 ? -24.312 -13.539 46.625 1 19.02 32 THR B C 1
ATOM 3344 O O . THR B 1 32 ? -25.297 -13.875 45.969 1 19.02 32 THR B O 1
ATOM 3347 N N . THR B 1 33 ? -24.125 -12.18 46.438 1 20.2 33 THR B N 1
ATOM 3348 C CA . THR B 1 33 ? -25.125 -11.273 45.875 1 20.2 33 THR B CA 1
ATOM 3349 C C . THR B 1 33 ? -25.203 -11.406 44.375 1 20.2 33 THR B C 1
ATOM 3351 O O . THR B 1 33 ? -24.266 -11.039 43.656 1 20.2 33 THR B O 1
ATOM 3354 N N . LEU B 1 34 ? -25.766 -12.586 43.688 1 23.09 34 LEU B N 1
ATOM 3355 C CA . LEU B 1 34 ? -26.094 -13.367 42.5 1 23.09 34 LEU B CA 1
ATOM 3356 C C . LEU B 1 34 ? -27 -12.578 41.562 1 23.09 34 LEU B C 1
ATOM 3358 O O . LEU B 1 34 ? -26.828 -12.617 40.344 1 23.09 34 LEU B O 1
ATOM 3362 N N . ALA B 1 35 ? -28.297 -12.203 41.938 1 21.47 35 ALA B N 1
ATOM 3363 C CA . ALA B 1 35 ? -29.594 -12.398 41.281 1 21.47 35 ALA B CA 1
ATOM 3364 C C . ALA B 1 35 ? -29.797 -11.391 40.156 1 21.47 35 ALA B C 1
ATOM 3366 O O . ALA B 1 35 ? -30.25 -11.75 39.094 1 21.47 35 ALA B O 1
ATOM 3367 N N . ILE B 1 36 ? -30.109 -10.094 40.469 1 22.75 36 ILE B N 1
ATOM 3368 C CA . ILE B 1 36 ? -31.188 -9.281 39.906 1 22.75 36 ILE B CA 1
ATOM 3369 C C . ILE B 1 36 ? -30.75 -8.727 38.531 1 22.75 36 ILE B C 1
ATOM 3371 O O . ILE B 1 36 ? -31.391 -7.824 38 1 22.75 36 ILE B O 1
ATOM 3375 N N . ILE B 1 37 ? -29.594 -9.023 38 1 21.03 37 ILE B N 1
ATOM 3376 C CA . ILE B 1 37 ? -29.031 -8.211 36.938 1 21.03 37 ILE B CA 1
ATOM 3377 C C . ILE B 1 37 ? -29.703 -8.539 35.625 1 21.03 37 ILE B C 1
ATOM 3379 O O . ILE B 1 37 ? -29.125 -8.344 34.562 1 21.03 37 ILE B O 1
ATOM 3383 N N . ASN B 1 38 ? -30.672 -9.461 35.594 1 21.95 38 ASN B N 1
ATOM 3384 C CA . ASN B 1 38 ? -31.078 -10.156 34.375 1 21.95 38 ASN B CA 1
ATOM 3385 C C . ASN B 1 38 ? -31.797 -9.227 33.406 1 21.95 38 ASN B C 1
ATOM 3387 O O . ASN B 1 38 ? -31.703 -9.391 32.188 1 21.95 38 ASN B O 1
ATOM 3391 N N . ILE B 1 39 ? -32.938 -8.648 33.812 1 22.72 39 ILE B N 1
ATOM 3392 C CA . ILE B 1 39 ? -34.188 -8.594 33.062 1 22.72 39 ILE B CA 1
ATOM 3393 C C . ILE B 1 39 ? -34.062 -7.527 31.969 1 22.72 39 ILE B C 1
ATOM 3395 O O . ILE B 1 39 ? -34.469 -7.762 30.812 1 22.72 39 ILE B O 1
ATOM 3399 N N . ILE B 1 40 ? -34.062 -6.227 32.312 1 22.7 40 ILE B N 1
ATOM 3400 C CA . ILE B 1 40 ? -34.875 -5.207 31.672 1 22.7 40 ILE B CA 1
ATOM 3401 C C . ILE B 1 40 ? -34.219 -4.789 30.359 1 22.7 40 ILE B C 1
ATOM 3403 O O . ILE B 1 40 ? -34.812 -4.066 29.562 1 22.7 40 ILE B O 1
ATOM 3407 N N . ARG B 1 41 ? -32.969 -5.004 30.156 1 21.64 41 ARG B N 1
ATOM 3408 C CA . ARG B 1 41 ? -32.281 -4.059 29.266 1 21.64 41 ARG B CA 1
ATOM 3409 C C . ARG B 1 41 ? -32.625 -4.352 27.812 1 21.64 41 ARG B C 1
ATOM 3411 O O . ARG B 1 41 ? -31.875 -3.973 26.906 1 21.64 41 ARG B O 1
ATOM 3418 N N . SER B 1 42 ? -33.562 -5.238 27.469 1 24.05 42 SER B N 1
ATOM 3419 C CA . SER B 1 42 ? -33.688 -5.797 26.141 1 24.05 42 SER B CA 1
ATOM 3420 C C . SER B 1 42 ? -34.156 -4.746 25.141 1 24.05 42 SER B C 1
ATOM 3422 O O . SER B 1 42 ? -34.125 -4.965 23.922 1 24.05 42 SER B O 1
ATOM 3424 N N . SER B 1 43 ? -34.969 -3.85 25.5 1 22.28 43 SER B N 1
ATOM 3425 C CA . SER B 1 43 ? -36.062 -3.465 24.609 1 22.28 43 SER B CA 1
ATOM 3426 C C . SER B 1 43 ? -35.531 -2.688 23.406 1 22.28 43 SER B C 1
ATOM 3428 O O . SER B 1 43 ? -35.844 -3.031 22.266 1 22.28 43 SER B O 1
ATOM 3430 N N . GLU B 1 44 ? -35.656 -1.274 23.375 1 23.14 44 GLU B N 1
ATOM 3431 C CA . GLU B 1 44 ? -36.219 -0.329 22.406 1 23.14 44 GLU B CA 1
ATOM 3432 C C . GLU B 1 44 ? -35.156 0.079 21.375 1 23.14 44 GLU B C 1
ATOM 3434 O O . GLU B 1 44 ? -35.406 0.955 20.547 1 23.14 44 GLU B O 1
ATOM 3439 N N . TRP B 1 45 ? -34 -0.331 21.484 1 20.39 45 TRP B N 1
ATOM 3440 C CA . TRP B 1 45 ? -33.031 0.465 20.734 1 20.39 45 TRP B CA 1
ATOM 3441 C C . TRP B 1 45 ? -33.156 0.24 19.234 1 20.39 45 TRP B C 1
ATOM 3443 O O . TRP B 1 45 ? -32.406 -0.504 18.625 1 20.39 45 TRP B O 1
ATOM 3453 N N . LYS B 1 46 ? -34.312 -0.134 18.703 1 22.84 46 LYS B N 1
ATOM 3454 C CA . LYS B 1 46 ? -34.5 -0.413 17.297 1 22.84 46 LYS B CA 1
ATOM 3455 C C . LYS B 1 46 ? -34.25 0.834 16.438 1 22.84 46 LYS B C 1
ATOM 3457 O O . LYS B 1 46 ? -34.594 0.863 15.258 1 22.84 46 LYS B O 1
ATOM 3462 N N . SER B 1 47 ? -33.906 1.953 17.016 1 20.94 47 SER B N 1
ATOM 3463 C CA . SER B 1 47 ? -34.125 3.049 16.078 1 20.94 47 SER B CA 1
ATOM 3464 C C . SER B 1 47 ? -33.406 2.826 14.766 1 20.94 47 SER B C 1
ATOM 3466 O O . SER B 1 47 ? -32.312 2.242 14.742 1 20.94 47 SER B O 1
ATOM 3468 N N . LYS B 1 48 ? -34.094 3.113 13.523 1 24.45 48 LYS B N 1
ATOM 3469 C CA . LYS B 1 48 ? -33.969 3.016 12.078 1 24.45 48 LYS B CA 1
ATOM 3470 C C . LYS B 1 48 ? -32.719 3.736 11.594 1 24.45 48 LYS B C 1
ATOM 3472 O O . LYS B 1 48 ? -32.625 4.965 11.633 1 24.45 48 LYS B O 1
ATOM 3477 N N . CYS B 1 49 ? -31.547 3.359 11.953 1 21.03 49 CYS B N 1
ATOM 3478 C CA . CYS B 1 49 ? -30.359 3.918 11.32 1 21.03 49 CYS B CA 1
ATOM 3479 C C . CYS B 1 49 ? -30.516 3.98 9.812 1 21.03 49 CYS B C 1
ATOM 3481 O O . CYS B 1 49 ? -30.531 2.947 9.141 1 21.03 49 CYS B O 1
ATOM 3483 N N . GLN B 1 50 ? -31.375 4.891 9.367 1 23.03 50 GLN B N 1
ATOM 3484 C CA . GLN B 1 50 ? -31.516 5.25 7.965 1 23.03 50 GLN B CA 1
ATOM 3485 C C . GLN B 1 50 ? -30.156 5.543 7.336 1 23.03 50 GLN B C 1
ATOM 3487 O O . GLN B 1 50 ? -29.547 6.566 7.637 1 23.03 50 GLN B O 1
ATOM 3492 N N . HIS B 1 51 ? -29.297 4.699 7.32 1 22.16 51 HIS B N 1
ATOM 3493 C CA . HIS B 1 51 ? -28.094 4.836 6.52 1 22.16 51 HIS B CA 1
ATOM 3494 C C . HIS B 1 51 ? -28.422 5.258 5.094 1 22.16 51 HIS B C 1
ATOM 3496 O O . HIS B 1 51 ? -29.062 4.512 4.355 1 22.16 51 HIS B O 1
ATOM 3502 N N . LYS B 1 52 ? -28.828 6.5 4.891 1 24.64 52 LYS B N 1
ATOM 3503 C CA . LYS B 1 52 ? -28.891 6.977 3.512 1 24.64 52 LYS B CA 1
ATOM 3504 C C . LYS B 1 52 ? -27.688 6.492 2.701 1 24.64 52 LYS B C 1
ATOM 3506 O O . LYS B 1 52 ? -26.547 6.766 3.061 1 24.64 52 LYS B O 1
ATOM 3511 N N . ALA B 1 53 ? -27.859 5.414 1.999 1 25.88 53 ALA B N 1
ATOM 3512 C CA . ALA B 1 53 ? -27.062 4.961 0.864 1 25.88 53 ALA B CA 1
ATOM 3513 C C . ALA B 1 53 ? -26.594 6.137 0.013 1 25.88 53 ALA B C 1
ATOM 3515 O O . ALA B 1 53 ? -27.406 6.836 -0.59 1 25.88 53 ALA B O 1
ATOM 3516 N N . ILE B 1 54 ? -25.734 6.922 0.469 1 26.23 54 ILE B N 1
ATOM 3517 C CA . ILE B 1 54 ? -25.203 7.867 -0.505 1 26.23 54 ILE B CA 1
ATOM 3518 C C . ILE B 1 54 ? -24.953 7.156 -1.835 1 26.23 54 ILE B C 1
ATOM 3520 O O . ILE B 1 54 ? -24.281 6.129 -1.883 1 26.23 54 ILE B O 1
ATOM 3524 N N . ALA B 1 55 ? -25.859 7.375 -2.74 1 25.5 55 ALA B N 1
ATOM 3525 C CA . ALA B 1 55 ? -25.875 6.945 -4.137 1 25.5 55 ALA B CA 1
ATOM 3526 C C . ALA B 1 55 ? -24.484 7.02 -4.758 1 25.5 55 ALA B C 1
ATOM 3528 O O . ALA B 1 55 ? -23.922 8.102 -4.906 1 25.5 55 ALA B O 1
ATOM 3529 N N . HIS B 1 56 ? -23.656 6.113 -4.48 1 27.16 56 HIS B N 1
ATOM 3530 C CA . HIS B 1 56 ? -22.406 5.84 -5.172 1 27.16 56 HIS B CA 1
ATOM 3531 C C . HIS B 1 56 ? -22.625 5.684 -6.676 1 27.16 56 HIS B C 1
ATOM 3533 O O . HIS B 1 56 ? -22 4.844 -7.316 1 27.16 56 HIS B O 1
ATOM 3539 N N . ASP B 1 57 ? -23.891 6.02 -7.098 1 26.94 57 ASP B N 1
ATOM 3540 C CA . ASP B 1 57 ? -24.156 5.793 -8.516 1 26.94 57 ASP B CA 1
ATOM 3541 C C . ASP B 1 57 ? -23 6.316 -9.375 1 26.94 57 ASP B C 1
ATOM 3543 O O . ASP B 1 57 ? -22.641 5.699 -10.375 1 26.94 57 ASP B O 1
ATOM 3547 N N . SER B 1 58 ? -22.734 7.672 -9.148 1 27.17 58 SER B N 1
ATOM 3548 C CA . SER B 1 58 ? -22.328 8.484 -10.289 1 27.17 58 SER B CA 1
ATOM 3549 C C . SER B 1 58 ? -20.906 8.164 -10.719 1 27.17 58 SER B C 1
ATOM 3551 O O . SER B 1 58 ? -20.375 8.773 -11.656 1 27.17 58 SER B O 1
ATOM 3553 N N . LEU B 1 59 ? -20.141 7.555 -9.891 1 26.39 59 LEU B N 1
ATOM 3554 C CA . LEU B 1 59 ? -18.75 7.84 -10.227 1 26.39 59 LEU B CA 1
ATOM 3555 C C . LEU B 1 59 ? -18.328 7.086 -11.484 1 26.39 59 LEU B C 1
ATOM 3557 O O . LEU B 1 59 ? -17.219 7.289 -11.992 1 26.39 59 LEU B O 1
ATOM 3561 N N . LEU B 1 60 ? -18.953 6.035 -11.758 1 27.14 60 LEU B N 1
ATOM 3562 C CA . LEU B 1 60 ? -18.266 5.215 -12.758 1 27.14 60 LEU B CA 1
ATOM 3563 C C . LEU B 1 60 ? -18.469 5.785 -14.156 1 27.14 60 LEU B C 1
ATOM 3565 O O . LEU B 1 60 ? -17.578 5.691 -15.008 1 27.14 60 LEU B O 1
ATOM 3569 N N . SER B 1 61 ? -19.75 5.77 -14.625 1 27.19 61 SER B N 1
ATOM 3570 C CA . SER B 1 61 ? -19.844 5.945 -16.062 1 27.19 61 SER B CA 1
ATOM 3571 C C . SER B 1 61 ? -19.359 7.332 -16.484 1 27.19 61 SER B C 1
ATOM 3573 O O . SER B 1 61 ? -19.641 7.785 -17.594 1 27.19 61 SER B O 1
ATOM 3575 N N . ARG B 1 62 ? -19.234 8.461 -15.734 1 27.38 62 ARG B N 1
ATOM 3576 C CA . ARG B 1 62 ? -19.578 9.703 -16.422 1 27.38 62 ARG B CA 1
ATOM 3577 C C . ARG B 1 62 ? -18.547 10.031 -17.5 1 27.38 62 ARG B C 1
ATOM 3579 O O . ARG B 1 62 ? -17.359 9.82 -17.328 1 27.38 62 ARG B O 1
ATOM 3586 N N . PRO B 1 63 ? -18.922 10.43 -18.766 1 31.38 63 PRO B N 1
ATOM 3587 C CA . PRO B 1 63 ? -18.062 10.758 -19.906 1 31.38 63 PRO B CA 1
ATOM 3588 C C . PRO B 1 63 ? -16.797 11.516 -19.484 1 31.38 63 PRO B C 1
ATOM 3590 O O . PRO B 1 63 ? -15.766 11.406 -20.141 1 31.38 63 PRO B O 1
ATOM 3593 N N . GLY B 1 64 ? -16.953 12.492 -18.531 1 27.58 64 GLY B N 1
ATOM 3594 C CA . GLY B 1 64 ? -16.062 13.562 -18.094 1 27.58 64 GLY B CA 1
ATOM 3595 C C . GLY B 1 64 ? -15.141 13.156 -16.969 1 27.58 64 GLY B C 1
ATOM 3596 O O . GLY B 1 64 ? -15.109 13.812 -15.922 1 27.58 64 GLY B O 1
ATOM 3597 N N . ALA B 1 65 ? -14.984 12.031 -16.672 1 30.77 65 ALA B N 1
ATOM 3598 C CA . ALA B 1 65 ? -14.008 11.891 -15.602 1 30.77 65 ALA B CA 1
ATOM 3599 C C . ALA B 1 65 ? -12.805 12.805 -15.828 1 30.77 65 ALA B C 1
ATOM 3601 O O . ALA B 1 65 ? -12.039 12.609 -16.766 1 30.77 65 ALA B O 1
ATOM 3602 N N . VAL B 1 66 ? -12.945 14.023 -15.438 1 28.2 66 VAL B N 1
ATOM 3603 C CA . VAL B 1 66 ? -11.852 14.984 -15.422 1 28.2 66 VAL B CA 1
ATOM 3604 C C . VAL B 1 66 ? -10.602 14.344 -14.82 1 28.2 66 VAL B C 1
ATOM 3606 O O . VAL B 1 66 ? -10.648 13.805 -13.711 1 28.2 66 VAL B O 1
ATOM 3609 N N . LYS B 1 67 ? -9.805 13.617 -15.602 1 33.03 67 LYS B N 1
ATOM 3610 C CA . LYS B 1 67 ? -8.453 13.453 -15.078 1 33.03 67 LYS B CA 1
ATOM 3611 C C . LYS B 1 67 ? -8.156 14.5 -14 1 33.03 67 LYS B C 1
ATOM 3613 O O . LYS B 1 67 ? -8.273 15.703 -14.25 1 33.03 67 LYS B O 1
ATOM 3618 N N . ALA B 1 68 ? -8.328 14.07 -12.773 1 36.91 68 ALA B N 1
ATOM 3619 C CA . ALA B 1 68 ? -7.906 15.055 -11.781 1 36.91 68 ALA B CA 1
ATOM 3620 C C . ALA B 1 68 ? -6.746 15.898 -12.312 1 36.91 68 ALA B C 1
ATOM 3622 O O . ALA B 1 68 ? -5.77 15.367 -12.836 1 36.91 68 ALA B O 1
ATOM 3623 N N . THR B 1 69 ? -7 16.922 -12.891 1 40.69 69 THR B N 1
ATOM 3624 C CA . THR B 1 69 ? -5.949 17.906 -13.133 1 40.69 69 THR B CA 1
ATOM 3625 C C . THR B 1 69 ? -4.977 17.969 -11.961 1 40.69 69 THR B C 1
ATOM 3627 O O . THR B 1 69 ? -5.348 18.375 -10.859 1 40.69 69 THR B O 1
ATOM 3630 N N . PHE B 1 70 ? -4.188 16.828 -11.875 1 48.78 70 PHE B N 1
ATOM 3631 C CA . PHE B 1 70 ? -3.143 16.828 -10.859 1 48.78 70 PHE B CA 1
ATOM 3632 C C . PHE B 1 70 ? -2.391 18.156 -10.875 1 48.78 70 PHE B C 1
ATOM 3634 O O . PHE B 1 70 ? -2.25 18.781 -11.93 1 48.78 70 PHE B O 1
ATOM 3641 N N . ASP B 1 71 ? -2.5 18.766 -9.719 1 58.41 71 ASP B N 1
ATOM 3642 C CA . ASP B 1 71 ? -1.621 19.906 -9.461 1 58.41 71 ASP B CA 1
ATOM 3643 C C . ASP B 1 71 ? -0.208 19.625 -9.969 1 58.41 71 ASP B C 1
ATOM 3645 O O . ASP B 1 71 ? 0.406 18.625 -9.602 1 58.41 71 ASP B O 1
ATOM 3649 N N . ASP B 1 72 ? 0.098 20.297 -10.953 1 71.56 72 ASP B N 1
ATOM 3650 C CA . ASP B 1 72 ? 1.396 20.141 -11.609 1 71.56 72 ASP B CA 1
ATOM 3651 C C . ASP B 1 72 ? 2.525 20.109 -10.578 1 71.56 72 ASP B C 1
ATOM 3653 O O . ASP B 1 72 ? 3.617 19.625 -10.867 1 71.56 72 ASP B O 1
ATOM 3657 N N . GLU B 1 73 ? 2.174 20.562 -9.375 1 86.81 73 GLU B N 1
ATOM 3658 C CA . GLU B 1 73 ? 3.234 20.609 -8.367 1 86.81 73 GLU B CA 1
ATOM 3659 C C . GLU B 1 73 ? 3.184 19.391 -7.461 1 86.81 73 GLU B C 1
ATOM 3661 O O . GLU B 1 73 ? 4.133 19.109 -6.723 1 86.81 73 GLU B O 1
ATOM 3666 N N . ALA B 1 74 ? 2.082 18.688 -7.551 1 92.75 74 ALA B N 1
ATOM 3667 C CA . ALA B 1 74 ? 1.917 17.547 -6.664 1 92.75 74 ALA B CA 1
ATOM 3668 C C . ALA B 1 74 ? 2.742 16.359 -7.148 1 92.75 74 ALA B C 1
ATOM 3670 O O . ALA B 1 74 ? 2.887 16.141 -8.352 1 92.75 74 ALA B O 1
ATOM 3671 N N . THR B 1 75 ? 3.301 15.656 -6.238 1 94.5 75 THR B N 1
ATOM 3672 C CA . THR B 1 75 ? 4.027 14.422 -6.531 1 94.5 75 THR B CA 1
ATOM 3673 C C . THR B 1 75 ? 3.086 13.359 -7.094 1 94.5 75 THR B C 1
ATOM 3675 O O . THR B 1 75 ? 2.002 13.133 -6.551 1 94.5 75 THR B O 1
ATOM 3678 N N . ASP B 1 76 ? 3.438 12.82 -8.258 1 94.56 76 ASP B N 1
ATOM 3679 C CA . ASP B 1 76 ? 2.746 11.633 -8.75 1 94.56 76 ASP B CA 1
ATOM 3680 C C . ASP B 1 76 ? 3.172 10.391 -7.969 1 94.56 76 ASP B C 1
ATOM 3682 O O . ASP B 1 76 ? 4.234 9.82 -8.234 1 94.56 76 ASP B O 1
ATOM 3686 N N . CYS B 1 77 ? 2.312 9.984 -7.125 1 96.31 77 CYS B N 1
ATOM 3687 C CA . CYS B 1 77 ? 2.662 8.891 -6.223 1 96.31 77 CYS B CA 1
ATOM 3688 C C . CYS B 1 77 ? 2.863 7.59 -6.992 1 96.31 77 CYS B C 1
ATOM 3690 O O . CYS B 1 77 ? 3.709 6.773 -6.629 1 96.31 77 CYS B O 1
ATOM 3692 N N . THR B 1 78 ? 2.059 7.332 -8 1 93.81 78 THR B N 1
ATOM 3693 C CA . THR B 1 78 ? 2.232 6.133 -8.812 1 93.81 78 THR B CA 1
ATOM 3694 C C . THR B 1 78 ? 3.617 6.109 -9.453 1 93.81 78 THR B C 1
ATOM 3696 O O . THR B 1 78 ? 4.32 5.098 -9.391 1 93.81 78 THR B O 1
ATOM 3699 N N . ASP B 1 79 ? 3.986 7.223 -10 1 94.44 79 ASP B N 1
ATOM 3700 C CA . ASP B 1 79 ? 5.301 7.336 -10.633 1 94.44 79 ASP B CA 1
ATOM 3701 C C . ASP B 1 79 ? 6.418 7.215 -9.594 1 94.44 79 ASP B C 1
ATOM 3703 O O . ASP B 1 79 ? 7.426 6.547 -9.836 1 94.44 79 ASP B O 1
ATOM 3707 N N . LEU B 1 80 ? 6.285 7.883 -8.508 1 95.62 80 LEU B N 1
ATOM 3708 C CA . LEU B 1 80 ? 7.309 7.844 -7.465 1 95.62 80 LEU B CA 1
ATOM 3709 C C . LEU B 1 80 ? 7.531 6.418 -6.973 1 95.62 80 LEU B C 1
ATOM 3711 O O . LEU B 1 80 ? 8.672 5.977 -6.828 1 95.62 80 LEU B O 1
ATOM 3715 N N . LEU B 1 81 ? 6.469 5.688 -6.715 1 96.69 81 LEU B N 1
ATOM 3716 C CA . LEU B 1 81 ? 6.59 4.32 -6.223 1 96.69 81 LEU B CA 1
ATOM 3717 C C . LEU B 1 81 ? 7.203 3.414 -7.285 1 96.69 81 LEU B C 1
ATOM 3719 O O . LEU B 1 81 ? 7.938 2.479 -6.961 1 96.69 81 LEU B O 1
ATOM 3723 N N . ASP B 1 82 ? 6.859 3.641 -8.531 1 95 82 ASP B N 1
ATOM 3724 C CA . ASP B 1 82 ? 7.473 2.895 -9.625 1 95 82 ASP B CA 1
ATOM 3725 C C . ASP B 1 82 ? 8.984 3.121 -9.672 1 95 82 ASP B C 1
ATOM 3727 O O . ASP B 1 82 ? 9.75 2.166 -9.789 1 95 82 ASP B O 1
ATOM 3731 N N . LYS B 1 83 ? 9.406 4.395 -9.547 1 94.19 83 LYS B N 1
ATOM 3732 C CA . LYS B 1 83 ? 10.828 4.723 -9.539 1 94.19 83 LYS B CA 1
ATOM 3733 C C . LYS B 1 83 ? 11.523 4.133 -8.312 1 94.19 83 LYS B C 1
ATOM 3735 O O . LYS B 1 83 ? 12.672 3.689 -8.398 1 94.19 83 LYS B O 1
ATOM 3740 N N . PHE B 1 84 ? 10.852 4.137 -7.223 1 94.44 84 PHE B N 1
ATOM 3741 C CA . PHE B 1 84 ? 11.398 3.572 -5.996 1 94.44 84 PHE B CA 1
ATOM 3742 C C . PHE B 1 84 ? 11.633 2.074 -6.145 1 94.44 84 PHE B C 1
ATOM 3744 O O . PHE B 1 84 ? 12.711 1.573 -5.824 1 94.44 84 PHE B O 1
ATOM 3751 N N . ARG B 1 85 ? 10.625 1.352 -6.656 1 92.12 85 ARG B N 1
ATOM 3752 C CA . ARG B 1 85 ? 10.766 -0.092 -6.809 1 92.12 85 ARG B CA 1
ATOM 3753 C C . ARG B 1 85 ? 11.828 -0.427 -7.852 1 92.12 85 ARG B C 1
ATOM 3755 O O . ARG B 1 85 ? 12.43 -1.505 -7.809 1 92.12 85 ARG B O 1
ATOM 3762 N N . GLY B 1 86 ? 12.055 0.482 -8.766 1 90 86 GLY B N 1
ATOM 3763 C CA . GLY B 1 86 ? 13.086 0.301 -9.773 1 90 86 GLY B CA 1
ATOM 3764 C C . GLY B 1 86 ? 14.461 0.707 -9.297 1 90 86 GLY B C 1
ATOM 3765 O O . GLY B 1 86 ? 15.43 0.672 -10.062 1 90 86 GLY B O 1
ATOM 3766 N N . TYR B 1 87 ? 14.594 1.186 -8.055 1 88.31 87 TYR B N 1
ATOM 3767 C CA . TYR B 1 87 ? 15.844 1.631 -7.441 1 88.31 87 TYR B CA 1
ATOM 3768 C C . TYR B 1 87 ? 16.438 2.807 -8.203 1 88.31 87 TYR B C 1
ATOM 3770 O O . TYR B 1 87 ? 17.656 2.881 -8.391 1 88.31 87 TYR B O 1
ATOM 3778 N N . GLU B 1 88 ? 15.594 3.668 -8.617 1 89.81 88 GLU B N 1
ATOM 3779 C CA . GLU B 1 88 ? 16.016 4.809 -9.422 1 89.81 88 GLU B CA 1
ATOM 3780 C C . GLU B 1 88 ? 16.172 6.062 -8.57 1 89.81 88 GLU B C 1
ATOM 3782 O O . GLU B 1 88 ? 16.5 7.137 -9.086 1 89.81 88 GLU B O 1
ATOM 3787 N N . ILE B 1 89 ? 15.883 5.984 -7.277 1 88.38 89 ILE B N 1
ATOM 3788 C CA . ILE B 1 89 ? 15.961 7.125 -6.375 1 88.38 89 ILE B CA 1
ATOM 3789 C C . ILE B 1 89 ? 17.25 7.039 -5.551 1 88.38 89 ILE B C 1
ATOM 3791 O O . ILE B 1 89 ? 17.328 6.246 -4.605 1 88.38 89 ILE B O 1
ATOM 3795 N N . ASP B 1 90 ? 18.156 7.832 -5.77 1 81 90 ASP B N 1
ATOM 3796 C CA . ASP B 1 90 ? 19.5 7.758 -5.203 1 81 90 ASP B CA 1
ATOM 3797 C C . ASP B 1 90 ? 19.453 7.891 -3.684 1 81 90 ASP B C 1
ATOM 3799 O O . ASP B 1 90 ? 20.188 7.188 -2.977 1 81 90 ASP B O 1
ATOM 3803 N N . GLU B 1 91 ? 18.594 8.68 -3.221 1 75.62 91 GLU B N 1
ATOM 3804 C CA . GLU B 1 91 ? 18.516 8.969 -1.791 1 75.62 91 GLU B CA 1
ATOM 3805 C C . GLU B 1 91 ? 18.094 7.73 -1 1 75.62 91 GLU B C 1
ATOM 3807 O O . GLU B 1 91 ? 18.266 7.684 0.221 1 75.62 91 GLU B O 1
ATOM 3812 N N . THR B 1 92 ? 17.609 6.742 -1.742 1 76.12 92 THR B N 1
ATOM 3813 C CA . THR B 1 92 ? 17.109 5.555 -1.058 1 76.12 92 THR B CA 1
ATOM 3814 C C . THR B 1 92 ? 18.125 4.43 -1.117 1 76.12 92 THR B C 1
ATOM 3816 O O . THR B 1 92 ? 17.969 3.395 -0.468 1 76.12 92 THR B O 1
ATOM 3819 N N . LYS B 1 93 ? 19.125 4.543 -1.976 1 66.38 93 LYS B N 1
ATOM 3820 C CA . LYS B 1 93 ? 20.109 3.494 -2.178 1 66.38 93 LYS B CA 1
ATOM 3821 C C . LYS B 1 93 ? 21.031 3.355 -0.959 1 66.38 93 LYS B C 1
ATOM 3823 O O . LYS B 1 93 ? 21.438 2.248 -0.61 1 66.38 93 LYS B O 1
ATOM 3828 N N . HIS B 1 94 ? 21.5 4.516 -0.397 1 59.19 94 HIS B N 1
ATOM 3829 C CA . HIS B 1 94 ? 22.469 4.496 0.683 1 59.19 94 HIS B CA 1
ATOM 3830 C C . HIS B 1 94 ? 21.812 4.734 2.035 1 59.19 94 HIS B C 1
ATOM 3832 O O . HIS B 1 94 ? 20.891 5.543 2.143 1 59.19 94 HIS B O 1
ATOM 3838 N N . ASN B 1 95 ? 21.781 3.566 2.898 1 55.28 95 ASN B N 1
ATOM 3839 C CA . ASN B 1 95 ? 20.984 3.518 4.117 1 55.28 95 ASN B CA 1
ATOM 3840 C C . ASN B 1 95 ? 21.859 3.545 5.367 1 55.28 95 ASN B C 1
ATOM 3842 O O . ASN B 1 95 ? 22.328 2.5 5.828 1 55.28 95 ASN B O 1
ATOM 3846 N N . LYS B 1 96 ? 22.422 4.602 5.672 1 57.34 96 LYS B N 1
ATOM 3847 C CA . LYS B 1 96 ? 23.062 4.441 6.973 1 57.34 96 LYS B CA 1
ATOM 3848 C C . LYS B 1 96 ? 22.031 4.191 8.07 1 57.34 96 LYS B C 1
ATOM 3850 O O . LYS B 1 96 ? 22.312 3.508 9.055 1 57.34 96 LYS B O 1
ATOM 3855 N N . LYS B 1 97 ? 20.812 4.656 7.793 1 61.19 97 LYS B N 1
ATOM 3856 C CA . LYS B 1 97 ? 19.781 4.641 8.828 1 61.19 97 LYS B CA 1
ATOM 3857 C C . LYS B 1 97 ? 18.984 3.344 8.797 1 61.19 97 LYS B C 1
ATOM 3859 O O . LYS B 1 97 ? 18.281 3.02 9.75 1 61.19 97 LYS B O 1
ATOM 3864 N N . GLY B 1 98 ? 19.172 2.633 7.75 1 74.56 98 GLY B N 1
ATOM 3865 C CA . GLY B 1 98 ? 18.391 1.407 7.676 1 74.56 98 GLY B CA 1
ATOM 3866 C C . GLY B 1 98 ? 17.859 1.127 6.285 1 74.56 98 GLY B C 1
ATOM 3867 O O . GLY B 1 98 ? 18.25 1.779 5.316 1 74.56 98 GLY B O 1
ATOM 3868 N N . ASP B 1 99 ? 17.094 0.13 6.273 1 82.88 99 ASP B N 1
ATOM 3869 C CA . ASP B 1 99 ? 16.547 -0.367 5.012 1 82.88 99 ASP B CA 1
ATOM 3870 C C . ASP B 1 99 ? 15.219 0.307 4.688 1 82.88 99 ASP B C 1
ATOM 3872 O O . ASP B 1 99 ? 14.188 -0.013 5.289 1 82.88 99 ASP B O 1
ATOM 3876 N N . PHE B 1 100 ? 15.195 1.199 3.686 1 86.81 100 PHE B N 1
ATOM 3877 C CA . PHE B 1 100 ? 14.008 1.974 3.344 1 86.81 100 PHE B CA 1
ATOM 3878 C C . PHE B 1 100 ? 13.062 1.161 2.465 1 86.81 100 PHE B C 1
ATOM 3880 O O . PHE B 1 100 ? 11.922 1.565 2.227 1 86.81 100 PHE B O 1
ATOM 3887 N N . THR B 1 101 ? 13.555 -0.001 2.051 1 88.31 101 THR B N 1
ATOM 3888 C CA . THR B 1 101 ? 12.719 -0.813 1.176 1 88.31 101 THR B CA 1
ATOM 3889 C C . THR B 1 101 ? 11.75 -1.665 1.992 1 88.31 101 THR B C 1
ATOM 3891 O O . THR B 1 101 ? 10.906 -2.371 1.431 1 88.31 101 THR B O 1
ATOM 3894 N N . ARG B 1 102 ? 11.906 -1.542 3.277 1 90.12 102 ARG B N 1
ATOM 3895 C CA . ARG B 1 102 ? 11.016 -2.225 4.211 1 90.12 102 ARG B CA 1
ATOM 3896 C C . ARG B 1 102 ? 10.109 -1.229 4.93 1 90.12 102 ARG B C 1
ATOM 3898 O O . ARG B 1 102 ? 10.555 -0.148 5.32 1 90.12 102 ARG B O 1
ATOM 3905 N N . ALA B 1 103 ? 8.906 -1.61 5.039 1 93.69 103 ALA B N 1
ATOM 3906 C CA . ALA B 1 103 ? 7.961 -0.769 5.77 1 93.69 103 ALA B CA 1
ATOM 3907 C C . ALA B 1 103 ? 6.902 -1.613 6.473 1 93.69 103 ALA B C 1
ATOM 3909 O O . ALA B 1 103 ? 6.785 -2.814 6.215 1 93.69 103 ALA B O 1
ATOM 3910 N N . HIS B 1 104 ? 6.293 -1.016 7.426 1 93.5 104 HIS B N 1
ATOM 3911 C CA . HIS B 1 104 ? 5.113 -1.574 8.086 1 93.5 104 HIS B CA 1
ATOM 3912 C C . HIS B 1 104 ? 3.852 -0.816 7.688 1 93.5 104 HIS B C 1
ATOM 3914 O O . HIS B 1 104 ? 3.879 0.407 7.535 1 93.5 104 HIS B O 1
ATOM 3920 N N . ILE B 1 105 ? 2.836 -1.559 7.473 1 96.06 105 ILE B N 1
ATOM 3921 C CA . ILE B 1 105 ? 1.546 -0.92 7.242 1 96.06 105 ILE B CA 1
ATOM 3922 C C . ILE B 1 105 ? 0.543 -1.38 8.297 1 96.06 105 ILE B C 1
ATOM 3924 O O . ILE B 1 105 ? 0.566 -2.537 8.719 1 96.06 105 ILE B O 1
ATOM 3928 N N . ILE B 1 106 ? -0.328 -0.498 8.695 1 95.06 106 ILE B N 1
ATOM 3929 C CA . ILE B 1 106 ? -1.319 -0.81 9.719 1 95.06 106 ILE B CA 1
ATOM 3930 C C . ILE B 1 106 ? -2.551 0.075 9.531 1 95.06 106 ILE B C 1
ATOM 3932 O O . ILE B 1 106 ? -2.475 1.128 8.891 1 95.06 106 ILE B O 1
ATOM 3936 N N . LEU B 1 107 ? -3.709 -0.415 9.977 1 95.62 107 LEU B N 1
ATOM 3937 C CA . LEU B 1 107 ? -4.891 0.431 10.109 1 95.62 107 LEU B CA 1
ATOM 3938 C C . LEU B 1 107 ? -4.852 1.22 11.414 1 95.62 107 LEU B C 1
ATOM 3940 O O . LEU B 1 107 ? -4.68 0.64 12.492 1 95.62 107 LEU B O 1
ATOM 3944 N N . ALA B 1 108 ? -4.922 2.523 11.273 1 96.69 108 ALA B N 1
ATOM 3945 C CA . ALA B 1 108 ? -4.879 3.416 12.43 1 96.69 108 ALA B CA 1
ATOM 3946 C C . ALA B 1 108 ? -6.074 4.367 12.43 1 96.69 108 ALA B C 1
ATOM 3948 O O . ALA B 1 108 ? -6.781 4.488 11.43 1 96.69 108 ALA B O 1
ATOM 3949 N N . THR B 1 109 ? -6.324 4.934 13.594 1 97.19 109 THR B N 1
ATOM 3950 C CA . THR B 1 109 ? -7.363 5.945 13.766 1 97.19 109 THR B CA 1
ATOM 3951 C C . THR B 1 109 ? -6.781 7.215 14.383 1 97.19 109 THR B C 1
ATOM 3953 O O . THR B 1 109 ? -5.68 7.195 14.938 1 97.19 109 THR B O 1
ATOM 3956 N N . ALA B 1 110 ? -7.492 8.328 14.211 1 96.62 110 ALA B N 1
ATOM 3957 C CA . ALA B 1 110 ? -7.008 9.602 14.727 1 96.62 110 ALA B CA 1
ATOM 3958 C C . ALA B 1 110 ? -6.75 9.531 16.234 1 96.62 110 ALA B C 1
ATOM 3960 O O . ALA B 1 110 ? -5.773 10.094 16.719 1 96.62 110 ALA B O 1
ATOM 3961 N N . ASP B 1 111 ? -7.574 8.922 16.859 1 91.38 111 ASP B N 1
ATOM 3962 C CA . ASP B 1 111 ? -7.402 8.656 18.297 1 91.38 111 ASP B CA 1
ATOM 3963 C C . ASP B 1 111 ? -8.07 7.344 18.688 1 91.38 111 ASP B C 1
ATOM 3965 O O . ASP B 1 111 ? -8.742 6.711 17.875 1 91.38 111 ASP B O 1
ATOM 3969 N N . GLN B 1 112 ? -7.898 6.902 19.922 1 89 112 GLN B N 1
ATOM 3970 C CA . GLN B 1 112 ? -8.289 5.574 20.375 1 89 112 GLN B CA 1
ATOM 3971 C C . GLN B 1 112 ? -9.812 5.445 20.453 1 89 112 GLN B C 1
ATOM 3973 O O . GLN B 1 112 ? -10.344 4.332 20.453 1 89 112 GLN B O 1
ATOM 3978 N N . ASN B 1 113 ? -10.492 6.578 20.484 1 90.56 113 ASN B N 1
ATOM 3979 C CA . ASN B 1 113 ? -11.945 6.555 20.625 1 90.56 113 ASN B CA 1
ATOM 3980 C C . ASN B 1 113 ? -12.648 6.668 19.281 1 90.56 113 ASN B C 1
ATOM 3982 O O . ASN B 1 113 ? -13.883 6.719 19.219 1 90.56 113 ASN B O 1
ATOM 3986 N N . ARG B 1 114 ? -11.906 6.715 18.281 1 93.31 114 ARG B N 1
ATOM 3987 C CA . ARG B 1 114 ? -12.484 6.855 16.938 1 93.31 114 ARG B CA 1
ATOM 3988 C C . ARG B 1 114 ? -12.414 5.539 16.172 1 93.31 114 ARG B C 1
ATOM 3990 O O . ARG B 1 114 ? -11.617 4.664 16.5 1 93.31 114 ARG B O 1
ATOM 3997 N N . THR B 1 115 ? -13.305 5.398 15.109 1 92.62 115 THR B N 1
ATOM 3998 C CA . THR B 1 115 ? -13.375 4.141 14.367 1 92.62 115 THR B CA 1
ATOM 3999 C C . THR B 1 115 ? -12.992 4.348 12.906 1 92.62 115 THR B C 1
ATOM 4001 O O . THR B 1 115 ? -12.797 3.381 12.172 1 92.62 115 THR B O 1
ATOM 4004 N N . GLU B 1 116 ? -12.922 5.621 12.484 1 96.12 116 GLU B N 1
ATOM 4005 C CA . GLU B 1 116 ? -12.555 5.898 11.102 1 96.12 116 GLU B CA 1
ATOM 4006 C C . GLU B 1 116 ? -11.094 5.52 10.836 1 96.12 116 GLU B C 1
ATOM 4008 O O . GLU B 1 116 ? -10.195 6.348 11.008 1 96.12 116 GLU B O 1
ATOM 4013 N N . ALA B 1 117 ? -10.945 4.332 10.398 1 96.44 117 ALA B N 1
ATOM 4014 C CA . ALA B 1 117 ? -9.586 3.83 10.227 1 96.44 117 ALA B CA 1
ATOM 4015 C C . ALA B 1 117 ? -9.047 4.141 8.836 1 96.44 117 ALA B C 1
ATOM 4017 O O . ALA B 1 117 ? -9.828 4.332 7.895 1 96.44 117 ALA B O 1
ATOM 4018 N N . PHE B 1 118 ? -7.777 4.254 8.68 1 97.75 118 PHE B N 1
ATOM 4019 C CA . PHE B 1 118 ? -7.07 4.406 7.414 1 97.75 118 PHE B CA 1
ATOM 4020 C C . PHE B 1 118 ? -5.734 3.674 7.449 1 97.75 118 PHE B C 1
ATOM 4022 O O . PHE B 1 118 ? -5.195 3.404 8.523 1 97.75 118 PHE B O 1
ATOM 4029 N N . TYR B 1 119 ? -5.211 3.311 6.25 1 97.75 119 TYR B N 1
ATOM 4030 C CA . TYR B 1 119 ? -3.887 2.709 6.109 1 97.75 119 TYR B CA 1
ATOM 4031 C C . TYR B 1 119 ? -2.791 3.742 6.34 1 97.75 119 TYR B C 1
ATOM 4033 O O . TYR B 1 119 ? -2.887 4.875 5.863 1 97.75 119 TYR B O 1
ATOM 4041 N N . ILE B 1 120 ? -1.791 3.346 7.078 1 98.12 120 ILE B N 1
ATOM 4042 C CA . ILE B 1 120 ? -0.587 4.164 7.18 1 98.12 120 ILE B CA 1
ATOM 4043 C C . ILE B 1 120 ? 0.651 3.277 7.059 1 98.12 120 ILE B C 1
ATOM 4045 O O . ILE B 1 120 ? 0.69 2.176 7.613 1 98.12 120 ILE B O 1
ATOM 4049 N N . SER B 1 121 ? 1.581 3.697 6.277 1 98 121 SER B N 1
ATOM 4050 C CA . SER B 1 121 ? 2.889 3.07 6.117 1 98 121 SER B CA 1
ATOM 4051 C C . SER B 1 121 ? 3.949 3.787 6.949 1 98 121 SER B C 1
ATOM 4053 O O . SER B 1 121 ? 4.023 5.016 6.941 1 98 121 SER B O 1
ATOM 4055 N N . THR B 1 122 ? 4.766 3.047 7.707 1 96.69 122 THR B N 1
ATOM 4056 C CA . THR B 1 122 ? 5.805 3.637 8.539 1 96.69 122 THR B CA 1
ATOM 4057 C C . THR B 1 122 ? 7.168 3.035 8.211 1 96.69 122 THR B C 1
ATOM 4059 O O . THR B 1 122 ? 7.254 1.909 7.719 1 96.69 122 THR B O 1
ATOM 4062 N N . HIS B 1 123 ? 8.141 3.838 8.508 1 93.19 123 HIS B N 1
ATOM 4063 C CA . HIS B 1 123 ? 9.492 3.279 8.516 1 93.19 123 HIS B CA 1
ATOM 4064 C C . HIS B 1 123 ? 9.664 2.27 9.648 1 93.19 123 HIS B C 1
ATOM 4066 O O . HIS B 1 123 ? 8.844 2.219 10.57 1 93.19 123 HIS B O 1
ATOM 4072 N N . GLU B 1 124 ? 10.711 1.477 9.5 1 89.44 124 GLU B N 1
ATOM 4073 C CA . GLU B 1 124 ? 11.086 0.605 10.609 1 89.44 124 GLU B CA 1
ATOM 4074 C C . GLU B 1 124 ? 11.484 1.417 11.836 1 89.44 124 GLU B C 1
ATOM 4076 O O . GLU B 1 124 ? 11.922 2.562 11.719 1 89.44 124 GLU B O 1
ATOM 4081 N N . LYS B 1 125 ? 11.43 0.79 12.969 1 88.81 125 LYS B N 1
ATOM 4082 C CA . LYS B 1 125 ? 11.711 1.445 14.242 1 88.81 125 LYS B CA 1
ATOM 4083 C C . LYS B 1 125 ? 13.133 1.99 14.281 1 88.81 125 LYS B C 1
ATOM 4085 O O . LYS B 1 125 ? 13.391 3.035 14.883 1 88.81 125 LYS B O 1
ATOM 4090 N N . THR B 1 126 ? 14.055 1.286 13.656 1 86 126 THR B N 1
ATOM 4091 C CA . THR B 1 126 ? 15.453 1.688 13.656 1 86 126 THR B CA 1
ATOM 4092 C C . THR B 1 126 ? 15.641 2.99 12.883 1 86 126 THR B C 1
ATOM 4094 O O . THR B 1 126 ? 16.625 3.711 13.102 1 86 126 THR B O 1
ATOM 4097 N N . ILE B 1 127 ? 14.711 3.279 11.977 1 86.06 127 ILE B N 1
ATOM 4098 C CA . ILE B 1 127 ? 14.797 4.473 11.141 1 86.06 127 ILE B CA 1
ATOM 4099 C C . ILE B 1 127 ? 14.016 5.613 11.781 1 86.06 127 ILE B C 1
ATOM 4101 O O . ILE B 1 127 ? 14.484 6.75 11.844 1 86.06 127 ILE B O 1
ATOM 4105 N N . ASP B 1 128 ? 12.906 5.348 12.266 1 88.81 128 ASP B N 1
ATOM 4106 C CA . ASP B 1 128 ? 11.992 6.348 12.812 1 88.81 128 ASP B CA 1
ATOM 4107 C C . ASP B 1 128 ? 11.133 5.758 13.93 1 88.81 128 ASP B C 1
ATOM 4109 O O . ASP B 1 128 ? 9.992 5.352 13.695 1 88.81 128 ASP B O 1
ATOM 4113 N N . SER B 1 129 ? 11.617 5.801 15.07 1 88 129 SER B N 1
ATOM 4114 C CA . SER B 1 129 ? 11 5.137 16.219 1 88 129 SER B CA 1
ATOM 4115 C C . SER B 1 129 ? 9.68 5.797 16.578 1 88 129 SER B C 1
ATOM 4117 O O . SER B 1 129 ? 8.672 5.109 16.797 1 88 129 SER B O 1
ATOM 4119 N N . PRO B 1 130 ? 9.609 7.164 16.641 1 87.31 130 PRO B N 1
ATOM 4120 C CA . PRO B 1 130 ? 8.352 7.793 17.047 1 87.31 130 PRO B CA 1
ATOM 4121 C C . PRO B 1 130 ? 7.18 7.418 16.141 1 87.31 130 PRO B C 1
ATOM 4123 O O . PRO B 1 130 ? 6.094 7.094 16.625 1 87.31 130 PRO B O 1
ATOM 4126 N N . ARG B 1 131 ? 7.422 7.426 14.867 1 90.88 131 ARG B N 1
ATOM 4127 C CA . ARG B 1 131 ? 6.316 7.117 13.969 1 90.88 131 ARG B CA 1
ATOM 4128 C C . ARG B 1 131 ? 6.074 5.609 13.898 1 90.88 131 ARG B C 1
ATOM 4130 O O . ARG B 1 131 ? 4.938 5.168 13.75 1 90.88 131 ARG B O 1
ATOM 4137 N N . ALA B 1 132 ? 7.184 4.832 14.055 1 91.31 132 ALA B N 1
ATOM 4138 C CA . ALA B 1 132 ? 7.031 3.381 14.047 1 91.31 132 ALA B CA 1
ATOM 4139 C C . ALA B 1 132 ? 6.145 2.918 15.203 1 91.31 132 ALA B C 1
ATOM 4141 O O . ALA B 1 132 ? 5.539 1.845 15.141 1 91.31 132 ALA B O 1
ATOM 4142 N N . ALA B 1 133 ? 6.043 3.746 16.234 1 92 133 ALA B N 1
ATOM 4143 C CA . ALA B 1 133 ? 5.238 3.404 17.406 1 92 133 ALA B CA 1
ATOM 4144 C C . ALA B 1 133 ? 3.756 3.312 17.047 1 92 133 ALA B C 1
ATOM 4146 O O . ALA B 1 133 ? 2.967 2.719 17.781 1 92 133 ALA B O 1
ATOM 4147 N N . ILE B 1 134 ? 3.398 3.896 15.953 1 92.31 134 ILE B N 1
ATOM 4148 C CA . ILE B 1 134 ? 2.029 3.787 15.461 1 92.31 134 ILE B CA 1
ATOM 4149 C C . ILE B 1 134 ? 1.661 2.316 15.289 1 92.31 134 ILE B C 1
ATOM 4151 O O . ILE B 1 134 ? 0.515 1.925 15.516 1 92.31 134 ILE B O 1
ATOM 4155 N N . MET B 1 135 ? 2.607 1.493 14.93 1 89.19 135 MET B N 1
ATOM 4156 C CA . MET B 1 135 ? 2.383 0.067 14.719 1 89.19 135 MET B CA 1
ATOM 4157 C C . MET B 1 135 ? 1.929 -0.611 16 1 89.19 135 MET B C 1
ATOM 4159 O O . MET B 1 135 ? 1.184 -1.592 15.969 1 89.19 135 MET B O 1
ATOM 4163 N N . ASP B 1 136 ? 2.342 -0.064 17.109 1 88.56 136 ASP B N 1
ATOM 4164 C CA . ASP B 1 136 ? 2.039 -0.663 18.406 1 88.56 136 ASP B CA 1
ATOM 4165 C C . ASP B 1 136 ? 0.709 -0.147 18.953 1 88.56 136 ASP B C 1
ATOM 4167 O O . ASP B 1 136 ? -0.063 -0.906 19.547 1 88.56 136 ASP B O 1
ATOM 4171 N N . TYR B 1 137 ? 0.37 1.093 18.641 1 91.38 137 TYR B N 1
ATOM 4172 C CA . TYR B 1 137 ? -0.738 1.725 19.359 1 91.38 137 TYR B CA 1
ATOM 4173 C C . TYR B 1 137 ? -1.894 2.021 18.406 1 91.38 137 TYR B C 1
ATOM 4175 O O . TYR B 1 137 ? -3.002 2.332 18.844 1 91.38 137 TYR B O 1
ATOM 4183 N N . ARG B 1 138 ? -1.652 2.031 17.109 1 93.12 138 ARG B N 1
ATOM 4184 C CA . ARG B 1 138 ? -2.641 2.279 16.062 1 93.12 138 ARG B CA 1
ATOM 4185 C C . ARG B 1 138 ? -3.117 3.729 16.094 1 93.12 138 ARG B C 1
ATOM 4187 O O . ARG B 1 138 ? -4.184 4.047 15.562 1 93.12 138 ARG B O 1
ATOM 4194 N N . VAL B 1 139 ? -2.398 4.504 16.875 1 95.56 139 VAL B N 1
ATOM 4195 C CA . VAL B 1 139 ? -2.562 5.953 16.938 1 95.56 139 VAL B CA 1
ATOM 4196 C C . VAL B 1 139 ? -1.192 6.629 16.984 1 95.56 139 VAL B C 1
ATOM 4198 O O . VAL B 1 139 ? -0.184 5.977 17.266 1 95.56 139 VAL B O 1
ATOM 4201 N N . TYR B 1 140 ? -1.227 7.855 16.625 1 95.69 140 TYR B N 1
ATOM 4202 C CA . TYR B 1 140 ? -0.017 8.664 16.75 1 95.69 140 TYR B CA 1
ATOM 4203 C C . TYR B 1 140 ? 0.105 9.25 18.156 1 95.69 140 TYR B C 1
ATOM 4205 O O . TYR B 1 140 ? -0.896 9.406 18.859 1 95.69 140 TYR B O 1
ATOM 4213 N N . TYR B 1 141 ? 1.294 9.523 18.594 1 94.06 141 TYR B N 1
ATOM 4214 C CA . TYR B 1 141 ? 1.502 9.992 19.969 1 94.06 141 TYR B CA 1
ATOM 4215 C C . TYR B 1 141 ? 0.917 11.391 20.156 1 94.06 141 TYR B C 1
ATOM 4217 O O . TYR B 1 141 ? 0.51 11.75 21.266 1 94.06 141 TYR B O 1
ATOM 4225 N N . GLU B 1 142 ? 0.873 12.172 19.094 1 96 142 GLU B N 1
ATOM 4226 C CA . GLU B 1 142 ? 0.261 13.5 19.188 1 96 142 GLU B CA 1
ATOM 4227 C C . GLU B 1 142 ? -1.259 13.414 19.078 1 96 142 GLU B C 1
ATOM 4229 O O . GLU B 1 142 ? -1.863 14 18.188 1 96 142 GLU B O 1
ATOM 4234 N N . GLN B 1 143 ? -1.854 12.906 20.062 1 95.94 143 GLN B N 1
ATOM 4235 C CA . GLN B 1 143 ? -3.268 12.547 20.047 1 95.94 143 GLN B CA 1
ATOM 4236 C C . GLN B 1 143 ? -4.156 13.781 20.094 1 95.94 143 GLN B C 1
ATOM 4238 O O . GLN B 1 143 ? -5.195 13.836 19.438 1 95.94 143 GLN B O 1
ATOM 4243 N N . ASP B 1 144 ? -3.744 14.758 20.906 1 97.19 144 ASP B N 1
ATOM 4244 C CA . ASP B 1 144 ? -4.574 15.945 21.031 1 97.19 144 ASP B CA 1
ATOM 4245 C C . ASP B 1 144 ? -4.621 16.734 19.719 1 97.19 144 ASP B C 1
ATOM 4247 O O . ASP B 1 144 ? -5.68 17.203 19.312 1 97.19 144 ASP B O 1
ATOM 4251 N N . LEU B 1 145 ? -3.484 16.859 19.078 1 98 145 LEU B N 1
ATOM 4252 C CA . LEU B 1 145 ? -3.463 17.516 17.781 1 98 145 LEU B CA 1
ATOM 4253 C C . LEU B 1 145 ? -4.238 16.719 16.75 1 98 145 LEU B C 1
ATOM 4255 O O . LEU B 1 145 ? -4.977 17.281 15.945 1 98 145 LEU B O 1
ATOM 4259 N N . SER B 1 146 ? -4.066 15.398 16.766 1 98.44 146 SER B N 1
ATOM 4260 C CA . SER B 1 146 ? -4.805 14.531 15.859 1 98.44 146 SER B CA 1
ATOM 4261 C C . SER B 1 146 ? -6.309 14.727 16.016 1 98.44 146 SER B C 1
ATOM 4263 O O . SER B 1 146 ? -7.035 14.82 15.023 1 98.44 146 SER B O 1
ATOM 4265 N N . ASN B 1 147 ? -6.727 14.805 17.219 1 97.75 147 ASN B N 1
ATOM 4266 C CA . ASN B 1 147 ? -8.148 14.984 17.5 1 97.75 147 ASN B CA 1
ATOM 4267 C C . ASN B 1 147 ? -8.641 16.344 17.016 1 97.75 147 ASN B C 1
ATOM 4269 O O . ASN B 1 147 ? -9.766 16.469 16.516 1 97.75 147 ASN B O 1
ATOM 4273 N N . LEU B 1 148 ? -7.859 17.344 17.219 1 98 148 LEU B N 1
ATOM 4274 C CA . LEU B 1 148 ? -8.227 18.672 16.766 1 98 148 LEU B CA 1
ATOM 4275 C C . LEU B 1 148 ? -8.406 18.703 15.258 1 98 148 LEU B C 1
ATOM 4277 O O . LEU B 1 148 ? -9.391 19.266 14.75 1 98 148 LEU B O 1
ATOM 4281 N N . VAL B 1 149 ? -7.465 18.094 14.555 1 98.75 149 VAL B N 1
ATOM 4282 C CA . VAL B 1 149 ? -7.547 18.031 13.102 1 98.75 149 VAL B CA 1
ATOM 4283 C C . VAL B 1 149 ? -8.789 17.25 12.688 1 98.75 149 VAL B C 1
ATOM 4285 O O . VAL B 1 149 ? -9.594 17.719 11.875 1 98.75 149 VAL B O 1
ATOM 4288 N N . ALA B 1 150 ? -8.992 16.094 13.258 1 98.69 150 ALA B N 1
ATOM 4289 C CA . ALA B 1 150 ? -10.148 15.25 12.938 1 98.69 150 ALA B CA 1
ATOM 4290 C C . ALA B 1 150 ? -11.453 16 13.18 1 98.69 150 ALA B C 1
ATOM 4292 O O . ALA B 1 150 ? -12.312 16.062 12.297 1 98.69 150 ALA B O 1
ATOM 4293 N N . ARG B 1 151 ? -11.594 16.625 14.32 1 98.25 151 ARG B N 1
ATOM 4294 C CA . ARG B 1 151 ? -12.82 17.312 14.695 1 98.25 151 ARG B CA 1
ATOM 4295 C C . ARG B 1 151 ? -13.109 18.469 13.758 1 98.25 151 ARG B C 1
ATOM 4297 O O . ARG B 1 151 ? -14.266 18.703 13.391 1 98.25 151 ARG B O 1
ATOM 4304 N N . THR B 1 152 ? -12.086 19.188 13.438 1 98.5 152 THR B N 1
ATOM 4305 C CA . THR B 1 152 ? -12.25 20.312 12.523 1 98.5 152 THR B CA 1
ATOM 4306 C C . THR B 1 152 ? -12.914 19.859 11.219 1 98.5 152 THR B C 1
ATOM 4308 O O . THR B 1 152 ? -13.891 20.469 10.781 1 98.5 152 THR B O 1
ATOM 4311 N N . PHE B 1 153 ? -12.469 18.797 10.695 1 98.69 153 PHE B N 1
ATOM 4312 C CA . PHE B 1 153 ? -12.945 18.406 9.367 1 98.69 153 PHE B CA 1
ATOM 4313 C C . PHE B 1 153 ? -14.211 17.562 9.469 1 98.69 153 PHE B C 1
ATOM 4315 O O . PHE B 1 153 ? -15.023 17.547 8.547 1 98.69 153 PHE B O 1
ATOM 4322 N N . ASP B 1 154 ? -14.43 16.906 10.609 1 98.44 154 ASP B N 1
ATOM 4323 C CA . ASP B 1 154 ? -15.734 16.312 10.859 1 98.44 154 ASP B CA 1
ATOM 4324 C C . ASP B 1 154 ? -16.844 17.375 10.781 1 98.44 154 ASP B C 1
ATOM 4326 O O . ASP B 1 154 ? -17.875 17.141 10.156 1 98.44 154 ASP B O 1
ATOM 4330 N N . ILE B 1 155 ? -16.594 18.453 11.43 1 98.31 155 ILE B N 1
ATOM 4331 C CA . ILE B 1 155 ? -17.578 19.531 11.508 1 98.31 155 ILE B CA 1
ATOM 4332 C C . ILE B 1 155 ? -17.812 20.109 10.117 1 98.31 155 ILE B C 1
ATOM 4334 O O . ILE B 1 155 ? -18.953 20.328 9.719 1 98.31 155 ILE B O 1
ATOM 4338 N N . LYS B 1 156 ? -16.703 20.359 9.414 1 98.38 156 LYS B N 1
ATOM 4339 C CA . LYS B 1 156 ? -16.844 20.891 8.062 1 98.38 156 LYS B CA 1
ATOM 4340 C C . LYS B 1 156 ? -17.641 19.953 7.172 1 98.38 156 LYS B C 1
ATOM 4342 O O . LYS B 1 156 ? -18.531 20.375 6.426 1 98.38 156 LYS B O 1
ATOM 4347 N N . ALA B 1 157 ? -17.297 18.688 7.266 1 97.81 157 ALA B N 1
ATOM 4348 C CA . ALA B 1 157 ? -17.984 17.672 6.465 1 97.81 157 ALA B CA 1
ATOM 4349 C C . ALA B 1 157 ? -19.469 17.609 6.82 1 97.81 157 ALA B C 1
ATOM 4351 O O . ALA B 1 157 ? -20.328 17.516 5.934 1 97.81 157 ALA B O 1
ATOM 4352 N N . ALA B 1 158 ? -19.766 17.641 8.062 1 97.75 158 ALA B N 1
ATOM 4353 C CA . ALA B 1 158 ? -21.156 17.578 8.523 1 97.75 158 ALA B CA 1
ATOM 4354 C C . ALA B 1 158 ? -21.953 18.766 7.992 1 97.75 158 ALA B C 1
ATOM 4356 O O . ALA B 1 158 ? -23.156 18.641 7.73 1 97.75 158 ALA B O 1
ATOM 4357 N N . LYS B 1 159 ? -21.297 19.844 7.758 1 97.88 159 LYS B N 1
ATOM 4358 C CA . LYS B 1 159 ? -21.953 21.062 7.277 1 97.88 159 LYS B CA 1
ATOM 4359 C C . LYS B 1 159 ? -21.953 21.109 5.754 1 97.88 159 LYS B C 1
ATOM 4361 O O . LYS B 1 159 ? -22.484 22.062 5.16 1 97.88 159 LYS B O 1
ATOM 4366 N N . GLY B 1 160 ? -21.297 20.172 5.137 1 97.25 160 GLY B N 1
ATOM 4367 C CA . GLY B 1 160 ? -21.203 20.172 3.684 1 97.25 160 GLY B CA 1
ATOM 4368 C C . GLY B 1 160 ? -20.281 21.234 3.137 1 97.25 160 GLY B C 1
ATOM 4369 O O . GLY B 1 160 ? -20.438 21.688 2 1 97.25 160 GLY B O 1
ATOM 4370 N N . GLU B 1 161 ? -19.328 21.641 3.938 1 97.62 161 GLU B N 1
ATOM 4371 C CA . GLU B 1 161 ? -18.406 22.719 3.547 1 97.62 161 GLU B CA 1
ATOM 4372 C C . GLU B 1 161 ? -17.109 22.141 2.98 1 97.62 161 GLU B C 1
ATOM 4374 O O . GLU B 1 161 ? -16.547 21.203 3.543 1 97.62 161 GLU B O 1
ATOM 4379 N N . SER B 1 162 ? -16.734 22.703 1.912 1 98 162 SER B N 1
ATOM 4380 C CA . SER B 1 162 ? -15.398 22.406 1.424 1 98 162 SER B CA 1
ATOM 4381 C C . SER B 1 162 ? -14.336 23.109 2.256 1 98 162 SER B C 1
ATOM 4383 O O . SER B 1 162 ? -14.492 24.281 2.609 1 98 162 SER B O 1
ATOM 4385 N N . SER B 1 163 ? -13.297 22.375 2.564 1 98.62 163 SER B N 1
ATOM 4386 C CA . SER B 1 163 ? -12.242 22.969 3.383 1 98.62 163 SER B CA 1
ATOM 4387 C C . SER B 1 163 ? -10.906 22.281 3.145 1 98.62 163 SER B C 1
ATOM 4389 O O . SER B 1 163 ? -10.852 21.062 2.992 1 98.62 163 SER B O 1
ATOM 4391 N N . ILE B 1 164 ? -9.852 23.109 3.189 1 98.69 164 ILE B N 1
ATOM 4392 C CA . ILE B 1 164 ? -8.5 22.672 2.875 1 98.69 164 ILE B CA 1
ATOM 4393 C C . ILE B 1 164 ? -7.723 22.406 4.168 1 98.69 164 ILE B C 1
ATOM 4395 O O . ILE B 1 164 ? -7.875 23.141 5.145 1 98.69 164 ILE B O 1
ATOM 4399 N N . PHE B 1 165 ? -6.965 21.328 4.172 1 98.88 165 PHE B N 1
ATOM 4400 C CA . PHE B 1 165 ? -5.926 21.125 5.176 1 98.88 165 PHE B CA 1
ATOM 4401 C C . PHE B 1 165 ? -4.547 21.406 4.594 1 98.88 165 PHE B C 1
ATOM 4403 O O . PHE B 1 165 ? -4.164 20.828 3.574 1 98.88 165 PHE B O 1
ATOM 4410 N N . LEU B 1 166 ? -3.846 22.297 5.195 1 98.75 166 LEU B N 1
ATOM 4411 C CA . LEU B 1 166 ? -2.471 22.625 4.832 1 98.75 166 LEU B CA 1
ATOM 4412 C C . LEU B 1 166 ? -1.489 22.031 5.836 1 98.75 166 LEU B C 1
ATOM 4414 O O . LEU B 1 166 ? -1.433 22.469 6.988 1 98.75 166 LEU B O 1
ATOM 4418 N N . ASP B 1 167 ? -0.701 21.047 5.359 1 98.69 167 ASP B N 1
ATOM 4419 C CA . ASP B 1 167 ? 0.209 20.266 6.203 1 98.69 167 ASP B CA 1
ATOM 4420 C C . ASP B 1 167 ? 1.665 20.562 5.844 1 98.69 167 ASP B C 1
ATOM 4422 O O . ASP B 1 167 ? 2.229 19.906 4.957 1 98.69 167 ASP B O 1
ATOM 4426 N N . VAL B 1 168 ? 2.312 21.5 6.559 1 98.12 168 VAL B N 1
ATOM 4427 C CA . VAL B 1 168 ? 3.699 21.875 6.297 1 98.12 168 VAL B CA 1
ATOM 4428 C C . VAL B 1 168 ? 4.625 21.109 7.246 1 98.12 168 VAL B C 1
ATOM 4430 O O . VAL B 1 168 ? 4.602 21.344 8.461 1 98.12 168 VAL B O 1
ATOM 4433 N N . GLY B 1 169 ? 5.469 20.312 6.699 1 96.06 169 GLY B N 1
ATOM 4434 C CA . GLY B 1 169 ? 6.195 19.297 7.461 1 96.06 169 GLY B CA 1
ATOM 4435 C C . GLY B 1 169 ? 5.387 18.047 7.703 1 96.06 169 GLY B C 1
ATOM 4436 O O . GLY B 1 169 ? 5.25 17.594 8.844 1 96.06 169 GLY B O 1
ATOM 4437 N N . SER B 1 170 ? 4.918 17.438 6.574 1 97.38 170 SER B N 1
ATOM 4438 C CA . SER B 1 170 ? 3.938 16.359 6.676 1 97.38 170 SER B CA 1
ATOM 4439 C C . SER B 1 170 ? 4.598 15.047 7.062 1 97.38 170 SER B C 1
ATOM 4441 O O . SER B 1 170 ? 3.918 14.094 7.453 1 97.38 170 SER B O 1
ATOM 4443 N N . ASN B 1 171 ? 5.941 14.961 6.941 1 95.62 171 ASN B N 1
ATOM 4444 C CA . ASN B 1 171 ? 6.656 13.734 7.262 1 95.62 171 ASN B CA 1
ATOM 4445 C C . ASN B 1 171 ? 6.066 12.539 6.52 1 95.62 171 ASN B C 1
ATOM 4447 O O . ASN B 1 171 ? 5.965 12.547 5.289 1 95.62 171 ASN B O 1
ATOM 4451 N N . ILE B 1 172 ? 5.5 11.562 7.215 1 97.44 172 ILE B N 1
ATOM 4452 C CA . ILE B 1 172 ? 4.961 10.391 6.543 1 97.44 172 ILE B CA 1
ATOM 4453 C C . ILE B 1 172 ? 3.465 10.578 6.297 1 97.44 172 ILE B C 1
ATOM 4455 O O . ILE B 1 172 ? 2.766 9.625 5.934 1 97.44 172 ILE B O 1
ATOM 4459 N N . GLY B 1 173 ? 2.893 11.695 6.539 1 98.44 173 GLY B N 1
ATOM 4460 C CA . GLY B 1 173 ? 1.558 12.055 6.09 1 98.44 173 GLY B CA 1
ATOM 4461 C C . GLY B 1 173 ? 0.481 11.758 7.117 1 98.44 173 GLY B C 1
ATOM 4462 O O . GLY B 1 173 ? -0.705 11.703 6.785 1 98.44 173 GLY B O 1
ATOM 4463 N N . TRP B 1 174 ? 0.82 11.562 8.43 1 98.44 174 TRP B N 1
ATOM 4464 C CA . TRP B 1 174 ? -0.149 11.188 9.453 1 98.44 174 TRP B CA 1
ATOM 4465 C C . TRP B 1 174 ? -1.322 12.164 9.477 1 98.44 174 TRP B C 1
ATOM 4467 O O . TRP B 1 174 ? -2.473 11.766 9.281 1 98.44 174 TRP B O 1
ATOM 4477 N N . PHE B 1 175 ? -1.054 13.43 9.641 1 98.75 175 PHE B N 1
ATOM 4478 C CA . PHE B 1 175 ? -2.121 14.406 9.82 1 98.75 175 PHE B CA 1
ATOM 4479 C C . PHE B 1 175 ? -2.883 14.625 8.516 1 98.75 175 PHE B C 1
ATOM 4481 O O . PHE B 1 175 ? -4.09 14.875 8.531 1 98.75 175 PHE B O 1
ATOM 4488 N N . SER B 1 176 ? -2.148 14.539 7.453 1 98.88 176 SER B N 1
ATOM 4489 C CA . SER B 1 176 ? -2.795 14.617 6.148 1 98.88 176 SER B CA 1
ATOM 4490 C C . SER B 1 176 ? -3.842 13.523 5.98 1 98.88 176 SER B C 1
ATOM 4492 O O . SER B 1 176 ? -4.949 13.781 5.508 1 98.88 176 SER B O 1
ATOM 4494 N N . LEU B 1 177 ? -3.473 12.336 6.375 1 98.69 177 LEU B N 1
ATOM 4495 C CA . LEU B 1 177 ? -4.387 11.195 6.285 1 98.69 177 LEU B CA 1
ATOM 4496 C C . LEU B 1 177 ? -5.566 11.375 7.238 1 98.69 177 LEU B C 1
ATOM 4498 O O . LEU B 1 177 ? -6.707 11.07 6.879 1 98.69 177 LEU B O 1
ATOM 4502 N N . VAL B 1 178 ? -5.301 11.852 8.438 1 98.75 178 VAL B N 1
ATOM 4503 C CA . VAL B 1 178 ? -6.367 12.133 9.398 1 98.75 178 VAL B CA 1
ATOM 4504 C C . VAL B 1 178 ? -7.355 13.133 8.797 1 98.75 178 VAL B C 1
ATOM 4506 O O . VAL B 1 178 ? -8.562 12.898 8.812 1 98.75 178 VAL B O 1
ATOM 4509 N N . ALA B 1 179 ? -6.832 14.203 8.273 1 98.88 179 ALA B N 1
ATOM 4510 C CA . ALA B 1 179 ? -7.695 15.242 7.727 1 98.88 179 ALA B CA 1
ATOM 4511 C C . ALA B 1 179 ? -8.562 14.695 6.594 1 98.88 179 ALA B C 1
ATOM 4513 O O . ALA B 1 179 ? -9.773 14.922 6.57 1 98.88 179 ALA B O 1
ATOM 4514 N N . ARG B 1 180 ? -7.934 13.969 5.688 1 98.62 180 ARG B N 1
ATOM 4515 C CA . ARG B 1 180 ? -8.672 13.422 4.555 1 98.62 180 ARG B CA 1
ATOM 4516 C C . ARG B 1 180 ? -9.758 12.453 5.027 1 98.62 180 ARG B C 1
ATOM 4518 O O . ARG B 1 180 ? -10.883 12.484 4.523 1 98.62 180 ARG B O 1
ATOM 4525 N N . ARG B 1 181 ? -9.414 11.594 5.922 1 98.19 181 ARG B N 1
ATOM 4526 C CA . ARG B 1 181 ? -10.336 10.57 6.398 1 98.19 181 ARG B CA 1
ATOM 4527 C C . ARG B 1 181 ? -11.547 11.203 7.078 1 98.19 181 ARG B C 1
ATOM 4529 O O . ARG B 1 181 ? -12.641 10.641 7.059 1 98.19 181 ARG B O 1
ATOM 4536 N N . HIS B 1 182 ? -11.383 12.391 7.613 1 98.44 182 HIS B N 1
ATOM 4537 C CA . HIS B 1 182 ? -12.445 13.016 8.398 1 98.44 182 HIS B CA 1
ATOM 4538 C C . HIS B 1 182 ? -13.133 14.125 7.617 1 98.44 182 HIS B C 1
ATOM 4540 O O . HIS B 1 182 ? -13.945 14.867 8.172 1 98.44 182 HIS B O 1
ATOM 4546 N N . GLY B 1 183 ? -12.734 14.328 6.375 1 98 183 GLY B N 1
ATOM 4547 C CA . GLY B 1 183 ? -13.648 15.109 5.559 1 98 183 GLY B CA 1
ATOM 4548 C C . GLY B 1 183 ? -12.977 16.281 4.867 1 98 183 GLY B C 1
ATOM 4549 O O . GLY B 1 183 ? -13.625 17.047 4.148 1 98 183 GLY B O 1
ATOM 4550 N N . ALA B 1 184 ? -11.672 16.469 5.062 1 98.69 184 ALA B N 1
ATOM 4551 C CA . ALA B 1 184 ? -11.016 17.516 4.273 1 98.69 184 ALA B CA 1
ATOM 4552 C C . ALA B 1 184 ? -11.227 17.281 2.779 1 98.69 184 ALA B C 1
ATOM 4554 O O . ALA B 1 184 ? -11.07 16.156 2.291 1 98.69 184 ALA B O 1
ATOM 4555 N N . THR B 1 185 ? -11.594 18.344 2.068 1 98.12 185 THR B N 1
ATOM 4556 C CA . THR B 1 185 ? -11.898 18.203 0.648 1 98.12 185 THR B CA 1
ATOM 4557 C C . THR B 1 185 ? -10.617 18.25 -0.183 1 98.12 185 THR B C 1
ATOM 4559 O O . THR B 1 185 ? -10.562 17.703 -1.283 1 98.12 185 THR B O 1
ATOM 4562 N N . GLU B 1 186 ? -9.641 19 0.3 1 98 186 GLU B N 1
ATOM 4563 C CA . GLU B 1 186 ? -8.305 19.047 -0.288 1 98 186 GLU B CA 1
ATOM 4564 C C . GLU B 1 186 ? -7.227 19.094 0.792 1 98 186 GLU B C 1
ATOM 4566 O O . GLU B 1 186 ? -7.398 19.75 1.819 1 98 186 GLU B O 1
ATOM 4571 N N . VAL B 1 187 ? -6.191 18.344 0.53 1 98.62 187 VAL B N 1
ATOM 4572 C CA . VAL B 1 187 ? -5.066 18.297 1.456 1 98.62 187 VAL B CA 1
ATOM 4573 C C . VAL B 1 187 ? -3.768 18.578 0.705 1 98.62 187 VAL B C 1
ATOM 4575 O O . VAL B 1 187 ? -3.447 17.891 -0.27 1 98.62 187 VAL B O 1
ATOM 4578 N N . TYR B 1 188 ? -3.068 19.609 1.065 1 98.5 188 TYR B N 1
ATOM 4579 C CA . TYR B 1 188 ? -1.733 19.906 0.557 1 98.5 188 TYR B CA 1
ATOM 4580 C C . TYR B 1 188 ? -0.671 19.609 1.608 1 98.5 188 TYR B C 1
ATOM 4582 O O . TYR B 1 188 ? -0.666 20.219 2.684 1 98.5 188 TYR B O 1
ATOM 4590 N N . SER B 1 189 ? 0.205 18.688 1.318 1 98.5 189 SER B N 1
ATOM 4591 C CA . SER B 1 189 ? 1.19 18.203 2.275 1 98.5 189 SER B CA 1
ATOM 4592 C C . SER B 1 189 ? 2.611 18.484 1.801 1 98.5 189 SER B C 1
ATOM 4594 O O . SER B 1 189 ? 3.09 17.859 0.848 1 98.5 189 SER B O 1
ATOM 4596 N N . PHE B 1 190 ? 3.311 19.328 2.488 1 97.31 190 PHE B N 1
ATOM 4597 C CA . PHE B 1 190 ? 4.664 19.719 2.121 1 97.31 190 PHE B CA 1
ATOM 4598 C C . PHE B 1 190 ? 5.695 18.922 2.912 1 97.31 190 PHE B C 1
ATOM 4600 O O . PHE B 1 190 ? 5.711 18.969 4.145 1 97.31 190 PHE B O 1
ATOM 4607 N N . GLU B 1 191 ? 6.531 18.172 2.27 1 94.81 191 GLU B N 1
ATOM 4608 C CA . GLU B 1 191 ? 7.613 17.375 2.834 1 94.81 191 GLU B CA 1
ATOM 4609 C C . GLU B 1 191 ? 8.75 17.203 1.831 1 94.81 191 GLU B C 1
ATOM 4611 O O . GLU B 1 191 ? 8.578 16.547 0.8 1 94.81 191 GLU B O 1
ATOM 4616 N N . PRO B 1 192 ? 9.891 17.719 2.139 1 90.38 192 PRO B N 1
ATOM 4617 C CA . PRO B 1 192 ? 10.977 17.672 1.154 1 90.38 192 PRO B CA 1
ATOM 4618 C C . PRO B 1 192 ? 11.703 16.328 1.142 1 90.38 192 PRO B C 1
ATOM 4620 O O . PRO B 1 192 ? 12.414 16.016 0.186 1 90.38 192 PRO B O 1
ATOM 4623 N N . ASN B 1 193 ? 11.664 15.539 2.18 1 88 193 ASN B N 1
ATOM 4624 C CA . ASN B 1 193 ? 12.352 14.258 2.258 1 88 193 ASN B CA 1
ATOM 4625 C C . ASN B 1 193 ? 11.656 13.188 1.416 1 88 193 ASN B C 1
ATOM 4627 O O . ASN B 1 193 ? 10.531 12.781 1.728 1 88 193 ASN B O 1
ATOM 4631 N N . VAL B 1 194 ? 12.352 12.688 0.434 1 90.44 194 VAL B N 1
ATOM 4632 C CA . VAL B 1 194 ? 11.758 11.758 -0.517 1 90.44 194 VAL B CA 1
ATOM 4633 C C . VAL B 1 194 ? 11.414 10.445 0.192 1 90.44 194 VAL B C 1
ATOM 4635 O O . VAL B 1 194 ? 10.414 9.797 -0.141 1 90.44 194 VAL B O 1
ATOM 4638 N N . GLN B 1 195 ? 12.18 10.023 1.208 1 90.44 195 GLN B N 1
ATOM 4639 C CA . GLN B 1 195 ? 11.922 8.781 1.928 1 90.44 195 GLN B CA 1
ATOM 4640 C C . GLN B 1 195 ? 10.594 8.844 2.682 1 90.44 195 GLN B C 1
ATOM 4642 O O . GLN B 1 195 ? 9.836 7.875 2.688 1 90.44 195 GLN B O 1
ATOM 4647 N N . ASN B 1 196 ? 10.312 10 3.271 1 93.56 196 ASN B N 1
ATOM 4648 C CA . ASN B 1 196 ? 9.023 10.195 3.936 1 93.56 196 ASN B CA 1
ATOM 4649 C C . ASN B 1 196 ? 7.879 10.258 2.932 1 93.56 196 ASN B C 1
ATOM 4651 O O . ASN B 1 196 ? 6.805 9.703 3.178 1 93.56 196 ASN B O 1
ATOM 4655 N N . THR B 1 197 ? 8.164 10.891 1.826 1 95.25 197 THR B N 1
ATOM 4656 C CA . THR B 1 197 ? 7.137 11.016 0.799 1 95.25 197 THR B CA 1
ATOM 4657 C C . THR B 1 197 ? 6.777 9.648 0.225 1 95.25 197 THR B C 1
ATOM 4659 O O . THR B 1 197 ? 5.617 9.391 -0.107 1 95.25 197 THR B O 1
ATOM 4662 N N . ILE B 1 198 ? 7.773 8.75 0.144 1 96.06 198 ILE B N 1
ATOM 4663 C CA . ILE B 1 198 ? 7.52 7.391 -0.321 1 96.06 198 ILE B CA 1
ATOM 4664 C C . ILE B 1 198 ? 6.551 6.691 0.63 1 96.06 198 ILE B C 1
ATOM 4666 O O . ILE B 1 198 ? 5.57 6.082 0.191 1 96.06 198 ILE B O 1
ATOM 4670 N N . ARG B 1 199 ? 6.777 6.809 1.949 1 97.38 199 ARG B N 1
ATOM 4671 C CA . ARG B 1 199 ? 5.863 6.23 2.926 1 97.38 199 ARG B CA 1
ATOM 4672 C C . ARG B 1 199 ? 4.469 6.836 2.797 1 97.38 199 ARG B C 1
ATOM 4674 O O . ARG B 1 199 ? 3.467 6.121 2.867 1 97.38 199 ARG B O 1
ATOM 4681 N N . PHE B 1 200 ? 4.457 8.133 2.627 1 98.44 200 PHE B N 1
ATOM 4682 C CA . PHE B 1 200 ? 3.182 8.82 2.463 1 98.44 200 PHE B CA 1
ATOM 4683 C C . PHE B 1 200 ? 2.453 8.32 1.221 1 98.44 200 PHE B C 1
ATOM 4685 O O . PHE B 1 200 ? 1.263 8.008 1.279 1 98.44 200 PHE B O 1
ATOM 4692 N N . CYS B 1 201 ? 3.139 8.188 0.113 1 98.31 201 CYS B N 1
ATOM 4693 C CA . CYS B 1 201 ? 2.561 7.711 -1.14 1 98.31 201 CYS B CA 1
ATOM 4694 C C . CYS B 1 201 ? 2.07 6.273 -1.005 1 98.31 201 CYS B C 1
ATOM 4696 O O . CYS B 1 201 ? 1.042 5.91 -1.577 1 98.31 201 CYS B O 1
ATOM 4698 N N . GLU B 1 202 ? 2.826 5.445 -0.317 1 98.38 202 GLU B N 1
ATOM 4699 C CA . GLU B 1 202 ? 2.355 4.09 -0.045 1 98.38 202 GLU B CA 1
ATOM 4700 C C . GLU B 1 202 ? 1.007 4.105 0.667 1 98.38 202 GLU B C 1
ATOM 4702 O O . GLU B 1 202 ? 0.089 3.377 0.287 1 98.38 202 GLU B O 1
ATOM 4707 N N . SER B 1 203 ? 0.884 4.969 1.687 1 98.56 203 SER B N 1
ATOM 4708 C CA . SER B 1 203 ? -0.374 5.098 2.414 1 98.56 203 SER B CA 1
ATOM 4709 C C . SER B 1 203 ? -1.497 5.57 1.495 1 98.56 203 SER B C 1
ATOM 4711 O O . SER B 1 203 ? -2.619 5.062 1.568 1 98.56 203 SER B O 1
ATOM 4713 N N . LEU B 1 204 ? -1.197 6.535 0.644 1 98.31 204 LEU B N 1
ATOM 4714 C CA . LEU B 1 204 ? -2.209 7.062 -0.266 1 98.31 204 LEU B CA 1
ATOM 4715 C C . LEU B 1 204 ? -2.689 5.98 -1.229 1 98.31 204 LEU B C 1
ATOM 4717 O O . LEU B 1 204 ? -3.887 5.875 -1.502 1 98.31 204 LEU B O 1
ATOM 4721 N N . ALA B 1 205 ? -1.763 5.191 -1.739 1 97.56 205 ALA B N 1
ATOM 4722 C CA . ALA B 1 205 ? -2.117 4.105 -2.648 1 97.56 205 ALA B CA 1
ATOM 4723 C C . ALA B 1 205 ? -3.039 3.098 -1.968 1 97.56 205 ALA B C 1
ATOM 4725 O O . ALA B 1 205 ? -4.055 2.695 -2.537 1 97.56 205 ALA B O 1
ATOM 4726 N N . LEU B 1 206 ? -2.748 2.736 -0.806 1 97.94 206 LEU B N 1
ATOM 4727 C CA . LEU B 1 206 ? -3.496 1.726 -0.067 1 97.94 206 LEU B CA 1
ATOM 4728 C C . LEU B 1 206 ? -4.895 2.227 0.279 1 97.94 206 LEU B C 1
ATOM 4730 O O . LEU B 1 206 ? -5.84 1.44 0.353 1 97.94 206 LEU B O 1
ATOM 4734 N N . ASN B 1 207 ? -5.023 3.514 0.479 1 97.69 207 ASN B N 1
ATOM 4735 C CA . ASN B 1 207 ? -6.316 4.098 0.813 1 97.69 207 ASN B CA 1
ATOM 4736 C C . ASN B 1 207 ? -7.094 4.492 -0.44 1 97.69 207 ASN B C 1
ATOM 4738 O O . ASN B 1 207 ? -8.25 4.914 -0.352 1 97.69 207 ASN B O 1
ATOM 4742 N N . GLY B 1 208 ? -6.473 4.418 -1.582 1 95.44 208 GLY B N 1
ATOM 4743 C CA . GLY B 1 208 ? -7.086 4.852 -2.826 1 95.44 208 GLY B CA 1
ATOM 4744 C C . GLY B 1 208 ? -7.145 6.359 -2.969 1 95.44 208 GLY B C 1
ATOM 4745 O O . GLY B 1 208 ? -7.879 6.883 -3.809 1 95.44 208 GLY B O 1
ATOM 4746 N N . TYR B 1 209 ? -6.402 7.105 -2.174 1 95.5 209 TYR B N 1
ATOM 4747 C CA . TYR B 1 209 ? -6.492 8.562 -2.125 1 95.5 209 TYR B CA 1
ATOM 4748 C C . TYR B 1 209 ? -5.672 9.195 -3.242 1 95.5 209 TYR B C 1
ATOM 4750 O O . TYR B 1 209 ? -5.855 10.367 -3.566 1 95.5 209 TYR B O 1
ATOM 4758 N N . HIS B 1 210 ? -4.727 8.461 -3.789 1 92.19 210 HIS B N 1
ATOM 4759 C CA . HIS B 1 210 ? -3.918 9 -4.875 1 92.19 210 HIS B CA 1
ATOM 4760 C C . HIS B 1 210 ? -4.715 9.07 -6.176 1 92.19 210 HIS B C 1
ATOM 4762 O O . HIS B 1 210 ? -4.277 9.695 -7.145 1 92.19 210 HIS B O 1
ATOM 4768 N N . LEU B 1 211 ? -5.902 8.555 -6.199 1 89.38 211 LEU B N 1
ATOM 4769 C CA . LEU B 1 211 ? -6.676 8.406 -7.43 1 89.38 211 LEU B CA 1
ATOM 4770 C C . LEU B 1 211 ? -7.621 9.586 -7.621 1 89.38 211 LEU B C 1
ATOM 4772 O O . LEU B 1 211 ? -8.086 9.836 -8.734 1 89.38 211 LEU B O 1
ATOM 4776 N N . ASP B 1 212 ? -7.91 10.328 -6.543 1 88.31 212 ASP B N 1
ATOM 4777 C CA . ASP B 1 212 ? -8.992 11.297 -6.676 1 88.31 212 ASP B CA 1
ATOM 4778 C C . ASP B 1 212 ? -8.453 12.727 -6.711 1 88.31 212 ASP B C 1
ATOM 4780 O O . ASP B 1 212 ? -9.219 13.688 -6.84 1 88.31 212 ASP B O 1
ATOM 4784 N N . GLY B 1 213 ? -7.215 12.891 -6.488 1 90.44 213 GLY B N 1
ATOM 4785 C CA . GLY B 1 213 ? -6.598 14.203 -6.625 1 90.44 213 GLY B CA 1
ATOM 4786 C C . GLY B 1 213 ? -6.895 15.125 -5.461 1 90.44 213 GLY B C 1
ATOM 4787 O O . GLY B 1 213 ? -6.734 16.344 -5.574 1 90.44 213 GLY B O 1
ATOM 4788 N N . ARG B 1 214 ? -7.277 14.641 -4.355 1 95.5 214 ARG B N 1
ATOM 4789 C CA . ARG B 1 214 ? -7.691 15.469 -3.227 1 95.5 214 ARG B CA 1
ATOM 4790 C C . ARG B 1 214 ? -6.605 15.523 -2.162 1 95.5 214 ARG B C 1
ATOM 4792 O O . ARG B 1 214 ? -6.641 16.391 -1.277 1 95.5 214 ARG B O 1
ATOM 4799 N N . VAL B 1 215 ? -5.754 14.617 -2.188 1 97.69 215 VAL B N 1
ATOM 4800 C CA . VAL B 1 215 ? -4.582 14.641 -1.319 1 97.69 215 VAL B CA 1
ATOM 4801 C C . VAL B 1 215 ? -3.318 14.789 -2.164 1 97.69 215 VAL B C 1
ATOM 4803 O O . VAL B 1 215 ? -2.988 13.898 -2.959 1 97.69 215 VAL B O 1
ATOM 4806 N N . LEU B 1 216 ? -2.66 15.883 -1.966 1 97.06 216 LEU B N 1
ATOM 4807 C CA . LEU B 1 216 ? -1.585 16.266 -2.871 1 97.06 216 LEU B CA 1
ATOM 4808 C C . LEU B 1 216 ? -0.265 16.406 -2.119 1 97.06 216 LEU B C 1
ATOM 4810 O O . LEU B 1 216 ? -0.013 17.438 -1.481 1 97.06 216 LEU B O 1
ATOM 4814 N N . PRO B 1 217 ? 0.589 15.359 -2.209 1 97.69 217 PRO B N 1
ATOM 4815 C CA . PRO B 1 217 ? 1.939 15.5 -1.661 1 97.69 217 PRO B CA 1
ATOM 4816 C C . PRO B 1 217 ? 2.811 16.453 -2.479 1 97.69 217 PRO B C 1
ATOM 4818 O O . PRO B 1 217 ? 2.924 16.297 -3.697 1 97.69 217 PRO B O 1
ATOM 4821 N N . ILE B 1 218 ? 3.301 17.453 -1.85 1 96.94 218 ILE B N 1
ATOM 4822 C CA . ILE B 1 218 ? 4.238 18.391 -2.451 1 96.94 218 ILE B CA 1
ATOM 4823 C C . ILE B 1 218 ? 5.645 18.125 -1.915 1 96.94 218 ILE B C 1
ATOM 4825 O O . ILE B 1 218 ? 5.953 18.484 -0.773 1 96.94 218 ILE B O 1
ATOM 4829 N N . MET B 1 219 ? 6.523 17.531 -2.727 1 93.75 219 MET B N 1
ATOM 4830 C CA . MET B 1 219 ? 7.859 17.141 -2.279 1 93.75 219 MET B CA 1
ATOM 4831 C C . MET B 1 219 ? 8.789 18.359 -2.221 1 93.75 219 MET B C 1
ATOM 4833 O O . MET B 1 219 ?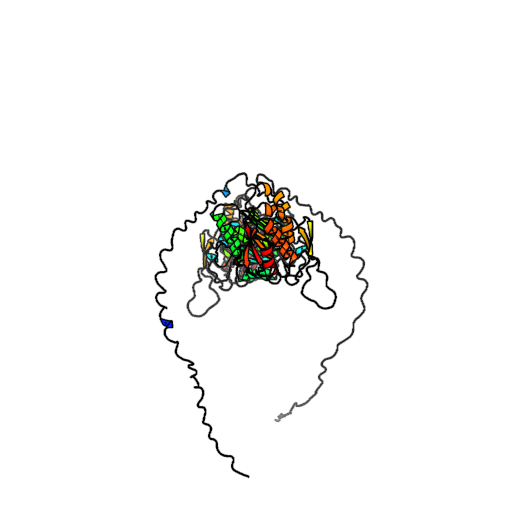 9.844 18.359 -2.85 1 93.75 219 MET B O 1
ATOM 4837 N N . LYS B 1 220 ? 8.43 19.344 -1.482 1 93.5 220 LYS B N 1
ATOM 4838 C CA . LYS B 1 220 ? 9.133 20.594 -1.205 1 93.5 220 LYS B CA 1
ATOM 4839 C C . LYS B 1 220 ? 8.961 21.016 0.251 1 93.5 220 LYS B C 1
ATOM 4841 O O . LYS B 1 220 ? 7.988 20.625 0.902 1 93.5 220 LYS B O 1
ATOM 4846 N N . GLY B 1 221 ? 9.953 21.703 0.729 1 93.38 221 GLY B N 1
ATOM 4847 C CA . GLY B 1 221 ? 9.734 22.469 1.944 1 93.38 221 GLY B CA 1
ATOM 4848 C C . GLY B 1 221 ? 9.078 23.812 1.69 1 93.38 221 GLY B C 1
ATOM 4849 O O . GLY B 1 221 ? 8.969 24.25 0.543 1 93.38 221 GLY B O 1
ATOM 4850 N N . ALA B 1 222 ? 8.555 24.391 2.736 1 95.12 222 ALA B N 1
ATOM 4851 C CA . ALA B 1 222 ? 8.062 25.766 2.689 1 95.12 222 ALA B CA 1
ATOM 4852 C C . ALA B 1 222 ? 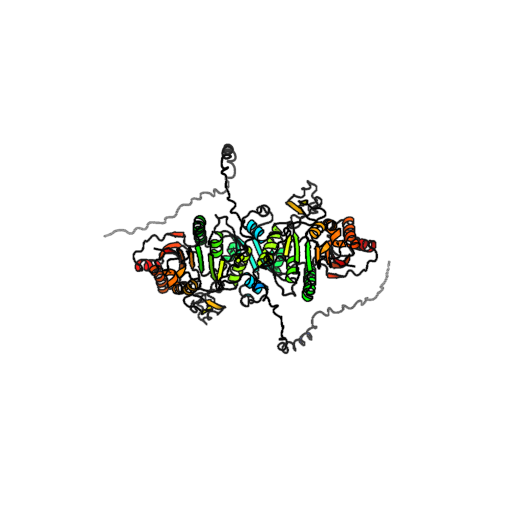8.992 26.703 3.445 1 95.12 222 ALA B C 1
ATOM 4854 O O . ALA B 1 222 ? 9.5 26.359 4.516 1 95.12 222 ALA B O 1
ATOM 4855 N N . GLY B 1 223 ? 9.297 27.797 2.846 1 94.31 223 GLY B N 1
ATOM 4856 C CA . GLY B 1 223 ? 10.18 28.781 3.465 1 94.31 223 GLY B CA 1
ATOM 4857 C C . GLY B 1 223 ? 9.938 30.188 2.986 1 94.31 223 GLY B C 1
ATOM 4858 O O . GLY B 1 223 ? 8.828 30.531 2.561 1 94.31 223 GLY B O 1
ATOM 4859 N N . GLU B 1 224 ? 10.93 31.016 3.219 1 94.38 224 GLU B N 1
ATOM 4860 C CA . GLU B 1 224 ? 10.789 32.438 2.965 1 94.38 224 GLU B CA 1
ATOM 4861 C C . GLU B 1 224 ? 11.078 32.781 1.504 1 94.38 224 GLU B C 1
ATOM 4863 O O . GLU B 1 224 ? 10.547 33.75 0.964 1 94.38 224 GLU B O 1
ATOM 4868 N N . THR B 1 225 ? 11.938 31.969 0.903 1 92.19 225 THR B N 1
ATOM 4869 C CA . THR B 1 225 ? 12.336 32.188 -0.483 1 92.19 225 THR B CA 1
ATOM 4870 C C . THR B 1 225 ? 12.305 30.891 -1.272 1 92.19 225 THR B C 1
ATOM 4872 O O . THR B 1 225 ? 12.68 29.828 -0.754 1 92.19 225 THR B O 1
ATOM 4875 N N . GLU B 1 226 ? 11.82 31.062 -2.494 1 91.06 226 GLU B N 1
ATOM 4876 C CA . GLU B 1 226 ? 11.82 29.906 -3.375 1 91.06 226 GLU B CA 1
ATOM 4877 C C . GLU B 1 226 ? 13.242 29.531 -3.799 1 91.06 226 GLU B C 1
ATOM 4879 O O . GLU B 1 226 ? 14.062 30.422 -4.062 1 91.06 226 GLU B O 1
ATOM 4884 N N . GLY B 1 227 ? 13.516 28.234 -3.803 1 86.75 227 GLY B N 1
ATOM 4885 C CA . GLY B 1 227 ? 14.828 27.812 -4.238 1 86.75 227 GLY B CA 1
ATOM 4886 C C . GLY B 1 227 ? 15.234 26.469 -3.67 1 86.75 227 GLY B C 1
ATOM 4887 O O . GLY B 1 227 ? 14.383 25.609 -3.412 1 86.75 227 GLY B O 1
ATOM 4888 N N . GLU B 1 228 ? 16.547 26.234 -3.789 1 83.06 228 GLU B N 1
ATOM 4889 C CA . GLU B 1 228 ? 17.125 25 -3.246 1 83.06 228 GLU B CA 1
ATOM 4890 C C . GLU B 1 228 ? 17.984 25.297 -2.021 1 83.06 228 GLU B C 1
ATOM 4892 O O . GLU B 1 228 ? 18.703 26.297 -1.988 1 83.06 228 GLU B O 1
ATOM 4897 N N . GLU B 1 229 ? 17.594 24.625 -0.988 1 74.06 229 GLU B N 1
ATOM 4898 C CA . GLU B 1 229 ? 18.391 24.781 0.224 1 74.06 229 GLU B CA 1
ATOM 4899 C C . GLU B 1 229 ? 19.078 23.469 0.611 1 74.06 229 GLU B C 1
ATOM 4901 O O . GLU B 1 229 ? 18.547 22.391 0.339 1 74.06 229 GLU B O 1
ATOM 4906 N N . LYS B 1 230 ? 20.297 23.641 1.101 1 65.31 230 LYS B N 1
ATOM 4907 C CA . LYS B 1 230 ? 21.016 22.469 1.585 1 65.31 230 LYS B CA 1
ATOM 4908 C C . LYS B 1 230 ? 20.469 22.016 2.941 1 65.31 230 LYS B C 1
ATOM 4910 O O . LYS B 1 230 ? 20.109 22.844 3.777 1 65.31 230 LYS B O 1
ATOM 4915 N N . LEU B 1 231 ? 20.125 20.703 3.064 1 59.91 231 LEU B N 1
ATOM 4916 C CA . LEU B 1 231 ? 19.641 20.125 4.309 1 59.91 231 LEU B CA 1
ATOM 4917 C C . LEU B 1 231 ? 20.781 19.578 5.141 1 59.91 231 LEU B C 1
ATOM 4919 O O . LEU B 1 231 ? 21.672 18.906 4.605 1 59.91 231 LEU B O 1
ATOM 4923 N N . TYR B 1 232 ? 20.875 20.109 6.422 1 57.5 232 TYR B N 1
ATOM 4924 C CA . TYR B 1 232 ? 21.859 19.594 7.363 1 57.5 232 TYR B CA 1
ATOM 4925 C C . TYR B 1 232 ? 21.203 18.672 8.398 1 57.5 232 TYR B C 1
ATOM 4927 O O . TYR B 1 232 ? 20.047 18.891 8.773 1 57.5 232 TYR B O 1
ATOM 4935 N N . ALA B 1 233 ? 21.766 17.484 8.633 1 55.31 233 ALA B N 1
ATOM 4936 C CA . ALA B 1 233 ? 21.266 16.594 9.664 1 55.31 233 ALA B CA 1
ATOM 4937 C C . ALA B 1 233 ? 21.375 17.219 11.047 1 55.31 233 ALA B C 1
ATOM 4939 O O . ALA B 1 233 ? 22.406 17.812 11.391 1 55.31 233 ALA B O 1
ATOM 4940 N N . VAL B 1 234 ? 20.188 17.531 11.789 1 51.12 234 VAL B N 1
ATOM 4941 C CA . VAL B 1 234 ? 20.25 18.141 13.109 1 51.12 234 VAL B CA 1
ATOM 4942 C C . VAL B 1 234 ? 20.734 17.125 14.141 1 51.12 234 VAL B C 1
ATOM 4944 O 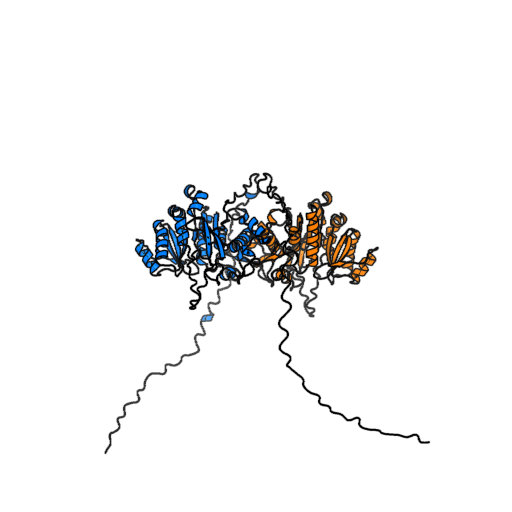O . VAL B 1 234 ? 21.578 17.438 14.977 1 51.12 234 VAL B O 1
ATOM 4947 N N . ASP B 1 235 ? 19.938 15.977 14.336 1 48.81 235 ASP B N 1
ATOM 4948 C CA . ASP B 1 235 ? 20.203 14.969 15.359 1 48.81 235 ASP B CA 1
ATOM 4949 C C . ASP B 1 235 ? 20.359 13.586 14.734 1 48.81 235 ASP B C 1
ATOM 4951 O O . ASP B 1 235 ? 19.5 13.133 13.984 1 48.81 235 ASP B O 1
ATOM 4955 N N . GLU B 1 236 ? 21.625 13.141 14.734 1 47.25 236 GLU B N 1
ATOM 4956 C CA . GLU B 1 236 ? 21.938 11.805 14.227 1 47.25 236 GLU B CA 1
ATOM 4957 C C . GLU B 1 236 ? 20.938 10.773 14.727 1 47.25 236 GLU B C 1
ATOM 4959 O O . GLU B 1 236 ? 20.719 9.742 14.094 1 47.25 236 GLU B O 1
ATOM 4964 N N . SER B 1 237 ? 20.406 11.094 15.828 1 43.47 237 SER B N 1
ATOM 4965 C CA . SER B 1 237 ? 19.562 10.078 16.453 1 43.47 237 SER B CA 1
ATOM 4966 C C . SER B 1 237 ? 18.125 10.18 15.945 1 43.47 237 SER B C 1
ATOM 4968 O O . SER B 1 237 ? 17.312 9.273 16.172 1 43.47 237 SER B O 1
ATOM 4970 N N . ASN B 1 238 ? 17.828 11.305 15.383 1 43.62 238 ASN B N 1
ATOM 4971 C CA . ASN B 1 238 ? 16.484 11.445 14.812 1 43.62 238 ASN B CA 1
ATOM 4972 C C . ASN B 1 238 ? 16.547 11.742 13.312 1 43.62 238 ASN B C 1
ATOM 4974 O O . ASN B 1 238 ? 16.531 12.906 12.906 1 43.62 238 ASN B O 1
ATOM 4978 N N . PRO B 1 239 ? 16.828 10.789 12.578 1 43.06 239 PRO B N 1
ATOM 4979 C CA . PRO B 1 239 ? 17.062 10.977 11.141 1 43.06 239 PRO B CA 1
ATOM 4980 C C . PRO B 1 239 ? 15.969 11.812 10.477 1 43.06 239 PRO B C 1
ATOM 4982 O O . PRO B 1 239 ? 16.172 12.344 9.375 1 43.06 239 PRO B O 1
ATOM 4985 N N . GLY B 1 240 ? 14.867 11.969 10.992 1 46.12 240 GLY B N 1
ATOM 4986 C CA . GLY B 1 240 ? 13.82 12.781 10.391 1 46.12 240 GLY B CA 1
ATOM 4987 C C . GLY B 1 240 ? 13.938 14.258 10.719 1 46.12 240 GLY B C 1
ATOM 4988 O O . GLY B 1 240 ? 13.133 15.07 10.258 1 46.12 240 GLY B O 1
ATOM 4989 N N . SER B 1 241 ? 14.977 14.484 11.578 1 48.56 241 SER B N 1
ATOM 4990 C CA . SER B 1 241 ? 15.125 15.875 12 1 48.56 241 SER B CA 1
ATOM 4991 C C . SER B 1 241 ? 16.156 16.609 11.141 1 48.56 241 SER B C 1
ATOM 4993 O O . SER B 1 241 ? 17.328 16.266 11.148 1 48.56 241 SER B O 1
ATOM 4995 N N . PHE B 1 242 ? 15.766 17.219 10.156 1 51.41 242 PHE B N 1
ATOM 4996 C CA . PHE B 1 242 ? 16.641 18.031 9.305 1 51.41 242 PHE B CA 1
ATOM 4997 C C . PHE B 1 242 ? 16.344 19.516 9.5 1 51.41 242 PHE B C 1
ATOM 4999 O O . PHE B 1 242 ? 15.234 19.891 9.875 1 51.41 242 PHE B O 1
ATOM 5006 N N . THR B 1 243 ? 17.469 20.219 9.758 1 50.25 243 THR B N 1
ATOM 5007 C CA . THR B 1 243 ? 17.266 21.672 9.812 1 50.25 243 THR B CA 1
ATOM 5008 C C . THR B 1 243 ? 18 22.344 8.664 1 50.25 243 THR B C 1
ATOM 5010 O O . THR B 1 243 ? 19 21.828 8.148 1 50.25 243 THR B O 1
ATOM 5013 N N . PHE B 1 244 ? 17.406 23.344 8.117 1 47.84 244 PHE B N 1
ATOM 5014 C CA . PHE B 1 244 ? 18.031 24.172 7.098 1 47.84 244 PHE B CA 1
ATOM 5015 C C . PHE B 1 244 ? 19.062 25.109 7.723 1 47.84 244 PHE B C 1
ATOM 5017 O O . PHE B 1 244 ? 19.797 25.781 7.012 1 47.84 244 PHE B O 1
ATOM 5024 N N . GLU B 1 245 ? 18.953 25.25 9.031 1 46.69 245 GLU B N 1
ATOM 5025 C CA . GLU B 1 245 ? 19.891 26.188 9.641 1 46.69 245 GLU B CA 1
ATOM 5026 C C . GLU B 1 245 ? 21.281 25.578 9.773 1 46.69 245 GLU B C 1
ATOM 5028 O O . GLU B 1 245 ? 21.438 24.484 10.328 1 46.69 245 GLU B O 1
ATOM 5033 N N . LYS B 1 246 ? 22.141 25.953 8.914 1 44.78 246 LYS B N 1
ATOM 5034 C CA . LYS B 1 246 ? 23.531 25.578 9.078 1 44.78 246 LYS B CA 1
ATOM 5035 C C . LYS B 1 246 ? 23.938 25.594 10.547 1 44.78 246 LYS B C 1
ATOM 5037 O O . LYS B 1 246 ? 24.781 24.797 10.969 1 44.78 246 LYS B O 1
ATOM 5042 N N . LEU B 1 247 ? 23.5 26.531 11.266 1 40.69 247 LEU B N 1
ATOM 5043 C CA . LEU B 1 247 ? 24.016 26.828 12.594 1 40.69 247 LEU B CA 1
ATOM 5044 C C . LEU B 1 247 ? 23.391 25.906 13.641 1 40.69 247 LEU B C 1
ATOM 5046 O O . LEU B 1 247 ? 23.656 26.062 14.836 1 40.69 247 LEU B O 1
ATOM 5050 N N . ALA B 1 248 ? 22.406 25.172 13.297 1 41.59 248 ALA B N 1
ATOM 5051 C CA . ALA B 1 248 ? 21.828 24.453 14.445 1 41.59 248 ALA B CA 1
ATOM 5052 C C . ALA B 1 248 ? 22.875 23.562 15.109 1 41.59 248 ALA B C 1
ATOM 5054 O O . ALA B 1 248 ? 23.312 22.578 14.516 1 41.59 248 ALA B O 1
ATOM 5055 N N . ARG B 1 249 ? 23.703 24.078 15.906 1 38.12 249 ARG B N 1
ATOM 5056 C CA . ARG B 1 249 ? 24.75 23.484 16.75 1 38.12 249 ARG B CA 1
ATOM 5057 C C . ARG B 1 249 ? 24.25 22.219 17.422 1 38.12 249 ARG B C 1
ATOM 5059 O O . ARG B 1 249 ? 23.188 22.219 18.047 1 38.12 249 ARG B O 1
ATOM 5066 N N . SER B 1 250 ? 24.5 21.094 16.938 1 38.66 250 SER B N 1
ATOM 5067 C CA . SER B 1 250 ? 24.312 19.891 17.719 1 38.66 250 SER B CA 1
ATOM 5068 C C . SER B 1 250 ? 24.656 20.125 19.188 1 38.66 250 SER B C 1
ATOM 5070 O O . SER B 1 250 ? 25.75 20.594 19.516 1 38.66 250 SER B O 1
ATOM 5072 N N . LYS B 1 251 ? 23.766 20.625 20 1 36.78 251 LYS B N 1
ATOM 5073 C CA . LYS B 1 251 ? 24.062 20.531 21.422 1 36.78 251 LYS B CA 1
ATOM 5074 C C . LYS B 1 251 ? 24.75 19.219 21.766 1 36.78 251 LYS B C 1
ATOM 5076 O O . LYS B 1 251 ? 25.016 18.922 22.922 1 36.78 251 LYS B O 1
ATOM 5081 N N . VAL B 1 252 ? 24.703 18.172 21.047 1 34.31 252 VAL B N 1
ATOM 5082 C CA . VAL B 1 252 ? 25.312 17.047 21.766 1 34.31 252 VAL B CA 1
ATOM 5083 C C . VAL B 1 252 ? 26.766 17.375 22.078 1 34.31 252 VAL B C 1
ATOM 5085 O O . VAL B 1 252 ? 27.188 17.25 23.234 1 34.31 252 VAL B O 1
ATOM 5088 N N . GLY B 1 253 ? 27.875 16.703 21.422 1 33.69 253 GLY B N 1
ATOM 5089 C CA . GLY B 1 253 ? 29.188 16.547 22.047 1 33.69 253 GLY B CA 1
ATOM 5090 C C . GLY B 1 253 ? 29.969 17.844 22.156 1 33.69 253 GLY B C 1
ATOM 5091 O O . GLY B 1 253 ? 30.266 18.469 21.141 1 33.69 253 GLY B O 1
ATOM 5092 N N . ARG B 1 254 ? 29.781 18.688 23.109 1 32.88 254 ARG B N 1
ATOM 5093 C CA . ARG B 1 254 ? 30.875 19.484 23.656 1 32.88 254 ARG B CA 1
ATOM 5094 C C . ARG B 1 254 ? 32.219 18.766 23.516 1 32.88 254 ARG B C 1
ATOM 5096 O O . ARG B 1 254 ? 33.156 19.078 24.234 1 32.88 254 ARG B O 1
ATOM 5103 N N . ASN B 1 255 ? 32.562 17.516 23.141 1 31.58 255 ASN B N 1
ATOM 5104 C CA . ASN B 1 255 ? 33.969 17.469 23.438 1 31.58 255 ASN B CA 1
ATOM 5105 C C . ASN B 1 255 ? 34.719 18.703 22.891 1 31.58 255 ASN B C 1
ATOM 5107 O O . ASN B 1 255 ? 34.219 19.375 21.984 1 31.58 255 ASN B O 1
ATOM 5111 N N . SER B 1 256 ? 35.938 19.219 23.5 1 34.12 256 SER B N 1
ATOM 5112 C CA . SER B 1 256 ? 37.031 20.109 23.188 1 34.12 256 SER B CA 1
ATOM 5113 C C . SER B 1 256 ? 37.25 20.234 21.688 1 34.12 256 SER B C 1
ATOM 5115 O O . SER B 1 256 ? 37.812 21.219 21.219 1 34.12 256 SER B O 1
ATOM 5117 N N . THR B 1 257 ? 37.625 19.062 21.047 1 36.34 257 THR B N 1
ATOM 5118 C CA . THR B 1 257 ? 38.281 19.156 19.75 1 36.34 257 THR B CA 1
ATOM 5119 C C . THR B 1 257 ? 37.281 19.625 18.688 1 36.34 257 THR B C 1
ATOM 5121 O O . THR B 1 257 ? 36.062 19.703 18.938 1 36.34 257 THR B O 1
ATOM 5124 N N . GLY B 1 258 ? 37.469 19.219 17.328 1 34.81 258 GLY B N 1
ATOM 5125 C CA . GLY B 1 258 ? 37.062 19.578 15.977 1 34.81 258 GLY B CA 1
ATOM 5126 C C . GLY B 1 258 ? 35.562 19.484 15.742 1 34.81 258 GLY B C 1
ATOM 5127 O O . GLY B 1 258 ? 34.938 18.5 16.109 1 34.81 258 GLY B O 1
ATOM 5128 N N . LEU B 1 259 ? 34.844 20.516 15.945 1 37.09 259 LEU B N 1
ATOM 5129 C CA . LEU B 1 259 ? 33.438 20.781 15.555 1 37.09 259 LEU B CA 1
ATOM 5130 C C . LEU B 1 259 ? 33.094 20.094 14.242 1 37.09 259 LEU B C 1
ATOM 5132 O O . LEU B 1 259 ? 33.656 20.438 13.188 1 37.09 259 LEU B O 1
ATOM 5136 N N . LYS B 1 260 ? 32.75 18.797 14.289 1 42.69 260 LYS B N 1
ATOM 5137 C CA . LYS B 1 260 ? 32.375 18.219 13.008 1 42.69 260 LYS B CA 1
ATOM 5138 C C . LYS B 1 260 ? 31.25 19.016 12.352 1 42.69 260 LYS B C 1
ATOM 5140 O O . LYS B 1 260 ? 30.25 19.344 13 1 42.69 260 LYS B O 1
ATOM 5145 N N . ALA B 1 261 ? 31.453 19.766 11.242 1 45.91 261 ALA B N 1
ATOM 5146 C CA . ALA B 1 261 ? 30.531 20.484 10.367 1 45.91 261 ALA B CA 1
ATOM 5147 C C . ALA B 1 261 ? 29.266 19.656 10.117 1 45.91 261 ALA B C 1
ATOM 5149 O O . ALA B 1 261 ? 29.328 18.438 10 1 45.91 261 ALA B O 1
ATOM 5150 N N . PRO B 1 262 ? 28.031 20.266 10.375 1 49.91 262 PRO B N 1
ATOM 5151 C CA . PRO B 1 262 ? 26.812 19.531 10.031 1 49.91 262 PRO B CA 1
ATOM 5152 C C . PRO B 1 262 ? 26.875 18.891 8.648 1 49.91 262 PRO B C 1
ATOM 5154 O O . PRO B 1 262 ? 27.516 19.438 7.742 1 49.91 262 PRO B O 1
ATOM 5157 N N . LYS B 1 263 ? 26.828 17.578 8.609 1 51.84 263 LYS B N 1
ATOM 5158 C CA . LYS B 1 263 ? 26.906 16.844 7.344 1 51.84 263 LYS B CA 1
ATOM 5159 C C . LYS B 1 263 ? 25.734 17.203 6.426 1 51.84 263 LYS B C 1
ATOM 5161 O O . LYS B 1 263 ? 24.578 17.188 6.848 1 51.84 263 LYS B O 1
ATOM 5166 N N . GLU B 1 264 ? 26.109 17.859 5.344 1 56.34 264 GLU B N 1
ATOM 5167 C CA . GLU B 1 264 ? 25.172 18.109 4.254 1 56.34 264 GLU B CA 1
ATOM 5168 C C . GLU B 1 264 ? 24.5 16.812 3.805 1 56.34 264 GLU B C 1
ATOM 5170 O O . GLU B 1 264 ? 25.172 15.812 3.549 1 56.34 264 GLU B O 1
ATOM 5175 N N . ILE B 1 265 ? 23.234 16.656 4.027 1 55.62 265 ILE B N 1
ATOM 5176 C CA . ILE B 1 265 ? 22.578 15.391 3.682 1 55.62 265 ILE B CA 1
ATOM 5177 C C . ILE B 1 265 ? 21.828 15.531 2.359 1 55.62 265 ILE B C 1
ATOM 5179 O O . ILE B 1 265 ? 21.406 14.539 1.768 1 55.62 265 ILE B O 1
ATOM 5183 N N . GLY B 1 266 ? 21.688 16.656 1.843 1 63 266 GLY B N 1
ATOM 5184 C CA . GLY B 1 266 ? 21.047 16.734 0.542 1 63 266 GLY B CA 1
ATOM 5185 C C . GLY B 1 266 ? 20.484 18.109 0.231 1 63 266 GLY B C 1
ATOM 5186 O O . GLY B 1 266 ? 20.656 19.047 1.012 1 63 266 GLY B O 1
ATOM 5187 N N . THR B 1 267 ? 20.188 18.266 -1.04 1 69.56 267 THR B N 1
ATOM 5188 C CA . THR B 1 267 ? 19.547 19.5 -1.505 1 69.56 267 THR B CA 1
ATOM 5189 C C . THR B 1 267 ? 18.031 19.328 -1.546 1 69.56 267 THR B C 1
ATOM 5191 O O . THR B 1 267 ? 17.531 18.312 -2.02 1 69.56 267 THR B O 1
ATOM 5194 N N . LEU B 1 268 ? 17.391 20.234 -0.774 1 77.19 268 LEU B N 1
ATOM 5195 C CA . LEU B 1 268 ? 15.938 20.188 -0.761 1 77.19 268 LEU B CA 1
ATOM 5196 C C . LEU B 1 268 ? 15.344 21.375 -1.51 1 77.19 268 LEU B C 1
ATOM 5198 O O . LEU B 1 268 ? 15.898 22.469 -1.477 1 77.19 268 LEU B O 1
ATOM 5202 N N . ARG B 1 269 ? 14.297 21.141 -2.24 1 88.06 269 ARG B N 1
ATOM 5203 C CA . ARG B 1 269 ? 13.547 22.188 -2.924 1 88.06 269 ARG B CA 1
ATOM 5204 C C . ARG B 1 269 ? 12.594 22.891 -1.963 1 88.06 269 ARG B C 1
ATOM 5206 O O . ARG B 1 269 ? 11.961 22.25 -1.124 1 88.06 269 ARG B O 1
ATOM 5213 N N . ILE B 1 270 ? 12.562 24.266 -2.023 1 91.94 270 ILE B N 1
ATOM 5214 C CA . ILE B 1 270 ? 11.734 25.078 -1.142 1 91.94 270 ILE B CA 1
ATOM 5215 C C . ILE B 1 270 ? 10.789 25.938 -1.974 1 91.94 270 ILE B C 1
ATOM 5217 O O . ILE B 1 270 ? 11.195 26.5 -2.996 1 91.94 270 ILE B O 1
ATOM 5221 N N . THR B 1 271 ? 9.594 26.031 -1.602 1 95 271 THR B N 1
ATOM 5222 C CA . THR B 1 271 ? 8.633 27 -2.117 1 95 271 THR B CA 1
ATOM 5223 C C . THR B 1 271 ? 8.18 27.938 -1.01 1 95 271 THR B C 1
ATOM 5225 O O . THR B 1 271 ? 8.516 27.75 0.159 1 95 271 THR B O 1
ATOM 5228 N N . THR B 1 272 ? 7.535 29.062 -1.376 1 97.06 272 THR B N 1
ATOM 5229 C CA . THR B 1 272 ? 6.852 29.891 -0.397 1 97.06 272 THR B CA 1
ATOM 5230 C C . THR B 1 272 ? 5.344 29.656 -0.451 1 97.06 272 THR B C 1
ATOM 5232 O O . THR B 1 272 ? 4.781 29.453 -1.528 1 97.06 272 THR B O 1
ATOM 5235 N N . LEU B 1 273 ? 4.707 29.734 0.704 1 98.38 273 LEU B N 1
ATOM 5236 C CA . LEU B 1 273 ? 3.268 29.5 0.719 1 98.38 273 LEU B CA 1
ATOM 5237 C C . LEU B 1 273 ? 2.525 30.609 -0.007 1 98.38 273 LEU B C 1
ATOM 5239 O O . LEU B 1 273 ? 1.468 30.375 -0.597 1 98.38 273 LEU B O 1
ATOM 5243 N N . ASP B 1 274 ? 3.086 31.828 -0.067 1 98.44 274 ASP B N 1
ATOM 5244 C CA . ASP B 1 274 ? 2.5 32.938 -0.84 1 98.44 274 ASP B CA 1
ATOM 5245 C C . ASP B 1 274 ? 2.518 32.625 -2.334 1 98.44 274 ASP B C 1
ATOM 5247 O O . ASP B 1 274 ? 1.504 32.75 -3.02 1 98.44 274 ASP B O 1
ATOM 5251 N N . ASP B 1 275 ? 3.686 32.156 -2.781 1 96.69 275 ASP B N 1
ATOM 5252 C CA . ASP B 1 275 ? 3.783 31.812 -4.195 1 96.69 275 ASP B CA 1
ATOM 5253 C C . ASP B 1 275 ? 2.875 30.641 -4.531 1 96.69 275 ASP B C 1
ATOM 5255 O O . ASP B 1 275 ? 2.232 30.625 -5.586 1 96.69 275 ASP B O 1
ATOM 5259 N N . PHE B 1 276 ? 2.865 29.688 -3.678 1 97.12 276 PHE B N 1
ATOM 5260 C CA . PHE B 1 276 ? 2.006 28.531 -3.877 1 97.12 276 PHE B CA 1
ATOM 5261 C C . PHE B 1 276 ? 0.542 28.953 -3.959 1 97.12 276 PHE B C 1
ATOM 5263 O O . PHE B 1 276 ? -0.183 28.516 -4.859 1 97.12 276 PHE B O 1
ATOM 5270 N N . ALA B 1 277 ? 0.097 29.812 -3.049 1 97.81 277 ALA B N 1
ATOM 5271 C CA . ALA B 1 277 ? -1.275 30.312 -3.023 1 97.81 277 ALA B CA 1
ATOM 5272 C C . ALA B 1 277 ? -1.6 31.078 -4.297 1 97.81 277 ALA B C 1
ATOM 5274 O O . ALA B 1 277 ? -2.711 30.984 -4.824 1 97.81 277 ALA B O 1
ATOM 5275 N N . GLU B 1 278 ? -0.663 31.812 -4.754 1 96.69 278 GLU B N 1
ATOM 5276 C CA . GLU B 1 278 ? -0.853 32.562 -5.984 1 96.69 278 GLU B CA 1
ATOM 5277 C C . GLU B 1 278 ? -1.055 31.656 -7.18 1 96.69 278 GLU B C 1
ATOM 5279 O O . GLU B 1 278 ? -1.987 31.828 -7.965 1 96.69 278 GLU B O 1
ATOM 5284 N N . ARG B 1 279 ? -0.183 30.656 -7.266 1 95.12 279 ARG B N 1
ATOM 5285 C CA . ARG B 1 279 ? -0.247 29.719 -8.383 1 95.12 279 ARG B CA 1
ATOM 5286 C C . ARG B 1 279 ? -1.553 28.938 -8.359 1 95.12 279 ARG B C 1
ATOM 5288 O O . ARG B 1 279 ? -2.064 28.547 -9.414 1 95.12 279 ARG B O 1
ATOM 5295 N N . HIS B 1 280 ? -2.109 28.812 -7.18 1 95.06 280 HIS B N 1
ATOM 5296 C CA . HIS B 1 280 ? -3.363 28.078 -7.051 1 95.06 280 HIS B CA 1
ATOM 5297 C C . HIS B 1 280 ? -4.559 29.031 -7.016 1 95.06 280 HIS B C 1
ATOM 5299 O O . HIS B 1 280 ? -5.691 28.594 -6.785 1 95.06 280 HIS B O 1
ATOM 5305 N N . ARG B 1 281 ? -4.32 30.312 -7.125 1 96.75 281 ARG B N 1
ATOM 5306 C CA . ARG B 1 281 ? -5.32 31.375 -7.25 1 96.75 281 ARG B CA 1
ATOM 5307 C C . ARG B 1 281 ? -6.152 31.484 -5.977 1 96.75 281 ARG B C 1
ATOM 5309 O O . ARG B 1 281 ? -7.348 31.781 -6.035 1 96.75 281 ARG B O 1
ATOM 5316 N N . TRP B 1 282 ? -5.559 31.234 -4.867 1 97.69 282 TRP B N 1
ATOM 5317 C CA . TRP B 1 282 ? -6.277 31.266 -3.596 1 97.69 282 TRP B CA 1
ATOM 5318 C C . TRP B 1 282 ? -6.656 32.719 -3.225 1 97.69 282 TRP B C 1
ATOM 5320 O O . TRP B 1 282 ? -7.648 32.938 -2.529 1 97.69 282 TRP B O 1
ATOM 5330 N N . PHE B 1 283 ? -5.883 33.688 -3.715 1 97.62 283 PHE B N 1
ATOM 5331 C CA . PHE B 1 283 ? -6.164 35.094 -3.375 1 97.62 283 PHE B CA 1
ATOM 5332 C C . PHE B 1 283 ? -7.395 35.594 -4.121 1 97.62 283 PHE B C 1
ATOM 5334 O O . PHE B 1 283 ? -8.031 36.562 -3.697 1 97.62 283 PHE B O 1
ATOM 5341 N N . GLU B 1 284 ? -7.711 34.875 -5.168 1 97.31 284 GLU B N 1
ATOM 5342 C CA . GLU B 1 284 ? -8.906 35.219 -5.938 1 97.31 284 GLU B CA 1
ATOM 5343 C C . GLU B 1 284 ? -10.102 34.375 -5.496 1 97.31 284 GLU B C 1
ATOM 5345 O O . GLU B 1 284 ? -11.18 34.906 -5.238 1 97.31 284 GLU B O 1
ATOM 5350 N N . THR B 1 285 ? -9.898 33.062 -5.359 1 97.44 285 THR B N 1
ATOM 5351 C CA . THR B 1 285 ? -11 32.156 -5.102 1 97.44 285 THR B CA 1
ATOM 5352 C C . THR B 1 285 ? -11.336 32.125 -3.613 1 97.44 285 THR B C 1
ATOM 5354 O O . THR B 1 285 ? -12.422 31.688 -3.227 1 97.44 285 THR B O 1
ATOM 5357 N N . LYS B 1 286 ? -10.391 32.469 -2.77 1 97.31 286 LYS B N 1
ATOM 5358 C CA . LYS B 1 286 ? -10.516 32.531 -1.317 1 97.31 286 LYS B CA 1
ATOM 5359 C C . LYS B 1 286 ? -11.117 31.266 -0.743 1 97.31 286 LYS B C 1
ATOM 5361 O O . LYS B 1 286 ? -12.102 31.312 0.001 1 97.31 286 LYS B O 1
ATOM 5366 N N . PRO B 1 287 ? -10.461 30.125 -1.069 1 97.75 287 PRO B N 1
ATOM 5367 C CA . PRO B 1 287 ? -10.961 28.891 -0.476 1 97.75 287 PRO B CA 1
ATOM 5368 C C . PRO B 1 287 ? -10.852 28.875 1.048 1 97.75 287 PRO B C 1
ATOM 5370 O O . PRO B 1 287 ? -10.047 29.625 1.618 1 97.75 287 PRO B O 1
ATOM 5373 N N . SER B 1 288 ? -11.648 28.047 1.691 1 97.88 288 SER B N 1
ATOM 5374 C CA . SER B 1 288 ? -11.531 27.859 3.135 1 97.88 288 SER B CA 1
ATOM 5375 C C . SER B 1 288 ? -10.367 26.922 3.479 1 97.88 288 SER B C 1
ATOM 5377 O O . SER B 1 288 ? -10.32 25.797 3.01 1 97.88 288 SER B O 1
ATOM 5379 N N . ILE B 1 289 ? -9.484 27.438 4.234 1 98.62 289 ILE B N 1
ATOM 5380 C CA . ILE B 1 289 ? -8.461 26.609 4.852 1 98.62 289 ILE B CA 1
ATOM 5381 C C . ILE B 1 289 ? -8.797 26.391 6.324 1 98.62 289 ILE B C 1
ATOM 5383 O O . ILE B 1 289 ? -8.586 27.266 7.152 1 98.62 289 ILE B O 1
ATOM 5387 N N . GLY B 1 290 ? -9.289 25.203 6.586 1 98.56 290 GLY B N 1
ATOM 5388 C CA . GLY B 1 290 ? -9.789 24.938 7.922 1 98.56 290 GLY B CA 1
ATOM 5389 C C . GLY B 1 290 ? -8.688 24.734 8.945 1 98.56 290 GLY B C 1
ATOM 5390 O O . GLY B 1 290 ? -8.891 25 10.141 1 98.56 290 GLY B O 1
ATOM 5391 N N . PHE B 1 291 ? -7.605 24.25 8.469 1 98.81 291 PHE B N 1
ATOM 5392 C CA . PHE B 1 291 ? -6.523 23.938 9.391 1 98.81 291 PHE B CA 1
ATOM 5393 C C . PHE B 1 291 ? -5.172 24.031 8.695 1 98.81 291 PHE B C 1
ATOM 5395 O O . PHE B 1 291 ? -4.992 23.484 7.602 1 98.81 291 PHE B O 1
ATOM 5402 N N . PHE B 1 292 ? -4.242 24.766 9.312 1 98.81 292 PHE B N 1
ATOM 5403 C CA . PHE B 1 292 ? -2.875 24.953 8.852 1 98.81 292 PHE B CA 1
ATOM 5404 C C . PHE B 1 292 ? -1.877 24.484 9.898 1 98.81 292 PHE B C 1
ATOM 5406 O O . PHE B 1 292 ? -1.74 25.109 10.961 1 98.81 292 PHE B O 1
ATOM 5413 N N . LYS B 1 293 ? -1.22 23.312 9.617 1 98.75 293 LYS B N 1
ATOM 5414 C CA . LYS B 1 293 ? -0.225 22.766 10.539 1 98.75 293 LYS B CA 1
ATOM 5415 C C . LYS B 1 293 ? 1.19 23.109 10.086 1 98.75 293 LYS B C 1
ATOM 5417 O O . LYS B 1 293 ? 1.535 22.938 8.922 1 98.75 293 LYS B O 1
ATOM 5422 N N . ILE B 1 294 ? 1.937 23.656 11 1 97.56 294 ILE B N 1
ATOM 5423 C CA . ILE B 1 294 ? 3.342 23.953 10.742 1 97.56 294 ILE B CA 1
ATOM 5424 C C . ILE B 1 294 ? 4.219 23.234 11.758 1 97.56 294 ILE B C 1
ATOM 5426 O O . ILE B 1 294 ? 4.254 23.594 12.938 1 97.56 294 ILE B O 1
ATOM 5430 N N . ASP B 1 295 ? 4.867 22.234 11.359 1 93.81 295 ASP B N 1
ATOM 5431 C CA . ASP B 1 295 ? 5.82 21.469 12.164 1 93.81 295 ASP B CA 1
ATOM 5432 C C . ASP B 1 295 ? 7.051 21.078 11.336 1 93.81 295 ASP B C 1
ATOM 5434 O O . ASP B 1 295 ? 7.141 19.953 10.836 1 93.81 295 ASP B O 1
ATOM 5438 N N . VAL B 1 296 ? 8.102 22.047 11.188 1 90.12 296 VAL B N 1
ATOM 5439 C CA . VAL B 1 296 ? 9.242 21.891 10.297 1 90.12 296 VAL B CA 1
ATOM 5440 C C . VAL B 1 296 ? 10.539 21.969 11.094 1 90.12 296 VAL B C 1
ATOM 5442 O O . VAL B 1 296 ? 11.602 22.266 10.547 1 90.12 296 VAL B O 1
ATOM 5445 N N . GLU B 1 297 ? 10.617 21.609 12.211 1 80.44 297 GLU B N 1
ATOM 5446 C CA . GLU B 1 297 ? 11.789 21.5 13.07 1 80.44 297 GLU B CA 1
ATOM 5447 C C . GLU B 1 297 ? 12.617 22.781 13.062 1 80.44 297 GLU B C 1
ATOM 5449 O O . GLU B 1 297 ? 13.742 22.797 12.547 1 80.44 297 GLU B O 1
ATOM 5454 N N . ARG B 1 298 ? 12.281 23.906 13.57 1 78.69 298 ARG B N 1
ATOM 5455 C CA . ARG B 1 298 ? 12.977 25.156 13.883 1 78.69 298 ARG B CA 1
ATOM 5456 C C . ARG B 1 298 ? 12.984 26.094 12.672 1 78.69 298 ARG B C 1
ATOM 5458 O O . ARG B 1 298 ? 13.82 27 12.586 1 78.69 298 ARG B O 1
ATOM 5465 N N . TYR B 1 299 ? 12.227 25.828 11.688 1 85.81 299 TYR B N 1
ATOM 5466 C CA . TYR B 1 299 ? 12.156 26.641 10.477 1 85.81 299 TYR B CA 1
ATOM 5467 C C . TYR B 1 299 ? 10.812 27.344 10.367 1 85.81 299 TYR B C 1
ATOM 5469 O O . TYR B 1 299 ? 10.445 27.844 9.305 1 85.81 299 TYR B O 1
ATOM 5477 N N . GLU B 1 300 ? 10.102 27.406 11.445 1 92.25 300 GLU B N 1
ATOM 5478 C CA . GLU B 1 300 ? 8.727 27.906 11.453 1 92.25 300 GLU B CA 1
ATOM 5479 C C . GLU B 1 300 ? 8.68 29.375 11.039 1 92.25 300 GLU B C 1
ATOM 5481 O O . GLU B 1 300 ? 7.793 29.781 10.281 1 92.25 300 GLU B O 1
ATOM 5486 N N . LEU B 1 301 ? 9.664 30.188 11.562 1 93.94 301 LEU B N 1
ATOM 5487 C CA . LEU B 1 301 ? 9.672 31.609 11.242 1 93.94 301 LEU B CA 1
ATOM 5488 C C . LEU B 1 301 ? 9.812 31.828 9.742 1 93.94 301 LEU B C 1
ATOM 5490 O O . LEU B 1 301 ? 9.117 32.688 9.172 1 93.94 301 LEU B O 1
ATOM 5494 N N . HIS B 1 302 ? 10.656 31.047 9.109 1 93.12 302 HIS B N 1
ATOM 5495 C CA . HIS B 1 302 ? 10.875 31.172 7.672 1 93.12 302 HIS B CA 1
ATOM 5496 C C . HIS B 1 302 ? 9.625 30.781 6.891 1 93.12 302 HIS B C 1
ATOM 5498 O O . HIS B 1 302 ? 9.312 31.391 5.859 1 93.12 302 HIS B O 1
ATOM 5504 N N . VAL B 1 303 ? 8.922 29.797 7.371 1 96.62 303 VAL B N 1
ATOM 5505 C CA . VAL B 1 303 ? 7.664 29.391 6.75 1 96.62 303 VAL B CA 1
ATOM 5506 C C . VAL B 1 303 ? 6.66 30.531 6.824 1 96.62 303 VAL B C 1
ATOM 5508 O O . VAL B 1 303 ? 6.012 30.875 5.828 1 96.62 303 VAL B O 1
ATOM 5511 N N . LEU B 1 304 ? 6.574 31.188 7.98 1 97.94 304 LEU B N 1
ATOM 5512 C CA . LEU B 1 304 ? 5.602 32.25 8.188 1 97.94 304 LEU B CA 1
ATOM 5513 C C . LEU B 1 304 ? 5.969 33.5 7.375 1 97.94 304 LEU B C 1
ATOM 5515 O O . LEU B 1 304 ? 5.09 34.188 6.859 1 97.94 304 LEU B O 1
ATOM 5519 N N . ARG B 1 305 ? 7.281 33.719 7.273 1 97.62 305 ARG B N 1
ATOM 5520 C CA . ARG B 1 305 ? 7.727 34.844 6.449 1 97.62 305 ARG B CA 1
ATOM 5521 C C . ARG B 1 305 ? 7.32 34.656 4.992 1 97.62 305 ARG B C 1
ATOM 5523 O O . ARG B 1 305 ? 6.977 35.594 4.301 1 97.62 305 ARG B O 1
ATOM 5530 N N . GLY B 1 306 ? 7.332 33.406 4.559 1 98 306 GLY B N 1
ATOM 5531 C CA . GLY B 1 306 ? 6.938 33.094 3.195 1 98 306 GLY B CA 1
ATOM 5532 C C . GLY B 1 306 ? 5.438 32.938 3.025 1 98 306 GLY B C 1
ATOM 5533 O O . GLY B 1 306 ? 4.957 32.656 1.929 1 98 306 GLY B O 1
ATOM 5534 N N . ALA B 1 307 ? 4.684 33.219 4.078 1 98.56 307 ALA B N 1
ATOM 5535 C CA . ALA B 1 307 ? 3.236 33.031 4.059 1 98.56 307 ALA B CA 1
ATOM 5536 C C . ALA B 1 307 ? 2.516 34.312 4.465 1 98.56 307 ALA B C 1
ATOM 5538 O O . ALA B 1 307 ? 1.337 34.312 4.824 1 98.56 307 ALA B O 1
ATOM 5539 N N . ARG B 1 308 ? 3.154 35.5 4.469 1 98 308 ARG B N 1
ATOM 5540 C CA . ARG B 1 308 ? 2.615 36.75 5.008 1 98 308 ARG B CA 1
ATOM 5541 C C . ARG B 1 308 ? 1.319 37.125 4.301 1 98 308 ARG B C 1
ATOM 5543 O O . ARG B 1 308 ? 0.327 37.469 4.953 1 98 308 ARG B O 1
ATOM 5550 N N . ARG B 1 309 ? 1.324 37.094 2.982 1 98.25 309 ARG B N 1
ATOM 5551 C CA . ARG B 1 309 ? 0.123 37.438 2.232 1 98.25 309 ARG B CA 1
ATOM 5552 C C . ARG B 1 309 ? -1.005 36.469 2.506 1 98.25 309 ARG B C 1
ATOM 5554 O O . ARG B 1 309 ? -2.162 36.844 2.656 1 98.25 309 ARG B O 1
ATOM 5561 N N . LEU B 1 310 ? -0.645 35.219 2.578 1 98.62 310 LEU B N 1
ATOM 5562 C CA . LEU B 1 310 ? -1.63 34.188 2.844 1 98.62 310 LEU B CA 1
ATOM 5563 C C . LEU B 1 310 ? -2.277 34.375 4.211 1 98.62 310 LEU B C 1
ATOM 5565 O O . LEU B 1 310 ? -3.502 34.312 4.34 1 98.62 310 LEU B O 1
ATOM 5569 N N . LEU B 1 311 ? -1.497 34.656 5.184 1 98.56 311 LEU B N 1
ATOM 5570 C CA . LEU B 1 311 ? -1.994 34.875 6.535 1 98.56 311 LEU B CA 1
ATOM 5571 C C . LEU B 1 311 ? -2.906 36.094 6.574 1 98.56 311 LEU B C 1
ATOM 5573 O O . LEU B 1 311 ? -3.959 36.062 7.215 1 98.56 311 LEU B O 1
ATOM 5577 N N . GLN B 1 312 ? -2.568 37.094 5.848 1 97.56 312 GLN B N 1
ATOM 5578 C CA . GLN B 1 312 ? -3.314 38.344 5.855 1 97.56 312 GLN B CA 1
ATOM 5579 C C . GLN B 1 312 ? -4.637 38.219 5.105 1 97.56 312 GLN B C 1
ATOM 5581 O O . GLN B 1 312 ? -5.562 39 5.32 1 97.56 312 GLN B O 1
ATOM 5586 N N . SER B 1 313 ? -4.711 37.219 4.25 1 97.31 313 SER B N 1
ATOM 5587 C CA . SER B 1 313 ? -5.938 37 3.492 1 97.31 313 SER B CA 1
ATOM 5588 C C . SER B 1 313 ? -7.062 36.5 4.395 1 97.31 313 SER B C 1
ATOM 5590 O O . SER B 1 313 ? -8.234 36.531 4.008 1 97.31 313 SER B O 1
ATOM 5592 N N . LYS B 1 314 ? -6.781 36 5.516 1 95.56 314 LYS B N 1
ATOM 5593 C CA . LYS B 1 314 ? -7.699 35.562 6.562 1 95.56 314 LYS B CA 1
ATOM 5594 C C . LYS B 1 314 ? -8.547 34.375 6.102 1 95.56 314 LYS B C 1
ATOM 5596 O O . LYS B 1 314 ? -9.656 34.156 6.602 1 95.56 314 LYS B O 1
ATOM 5601 N N . ILE B 1 315 ? -8.039 33.594 5.129 1 97.69 315 ILE B N 1
ATOM 5602 C CA . ILE B 1 315 ? -8.797 32.438 4.656 1 97.69 315 ILE B CA 1
ATOM 5603 C C . ILE B 1 315 ? -8.414 31.203 5.473 1 97.69 315 ILE B C 1
ATOM 5605 O O . ILE B 1 315 ? -9.023 30.141 5.32 1 97.69 315 ILE B O 1
ATOM 5609 N N . ILE B 1 316 ? -7.438 31.312 6.383 1 98.56 316 ILE B N 1
ATOM 5610 C CA . ILE B 1 316 ? -7.039 30.25 7.289 1 98.56 316 ILE B CA 1
ATOM 5611 C C . ILE B 1 316 ? -7.785 30.391 8.617 1 98.56 316 ILE B C 1
ATOM 5613 O O . ILE B 1 316 ? -7.691 31.422 9.281 1 98.56 316 ILE B O 1
ATOM 5617 N N . GLU B 1 317 ? -8.414 29.328 9.023 1 98.12 317 GLU B N 1
ATOM 5618 C CA . GLU B 1 317 ? -9.219 29.422 10.234 1 98.12 317 GLU B CA 1
ATOM 5619 C C . GLU B 1 317 ? -8.391 29.109 11.477 1 98.12 317 GLU B C 1
ATOM 5621 O O . GLU B 1 317 ? -8.492 29.797 12.492 1 98.12 317 GLU B O 1
ATOM 5626 N N . ARG B 1 318 ? -7.652 28.047 11.422 1 98.38 318 ARG B N 1
ATOM 5627 C CA . ARG B 1 318 ? -6.859 27.578 12.555 1 98.38 318 ARG B CA 1
ATOM 5628 C C . ARG B 1 318 ? -5.422 27.281 12.133 1 98.38 318 ARG B C 1
ATOM 5630 O O . ARG B 1 318 ? -5.18 26.781 11.031 1 98.38 318 ARG B O 1
ATOM 5637 N N . ILE B 1 319 ? -4.473 27.609 13.031 1 98.69 319 ILE B N 1
ATOM 5638 C CA . ILE B 1 319 ? -3.057 27.359 12.789 1 98.69 319 ILE B CA 1
ATOM 5639 C C . ILE B 1 319 ? -2.443 26.641 13.992 1 98.69 319 ILE B C 1
ATOM 5641 O O . ILE B 1 319 ? -2.504 27.141 15.117 1 98.69 319 ILE B O 1
ATOM 5645 N N . ALA B 1 320 ? -1.921 25.453 13.781 1 98.5 320 ALA B N 1
ATOM 5646 C CA . ALA B 1 320 ? -1.128 24.781 14.805 1 98.5 320 ALA B CA 1
ATOM 5647 C C . ALA B 1 320 ? 0.366 24.938 14.539 1 98.5 320 ALA B C 1
ATOM 5649 O O . ALA B 1 320 ? 0.841 24.641 13.438 1 98.5 320 ALA B O 1
ATOM 5650 N N . LEU B 1 321 ? 1.048 25.391 15.555 1 96 321 LEU B N 1
ATOM 5651 C CA . LEU B 1 321 ? 2.467 25.703 15.422 1 96 321 LEU B CA 1
ATOM 5652 C C . LEU B 1 321 ? 3.254 25.156 16.609 1 96 321 LEU B C 1
ATOM 5654 O O . LEU B 1 321 ? 2.805 25.25 17.75 1 96 321 LEU B O 1
ATOM 5658 N N . GLU B 1 322 ? 4.406 24.531 16.266 1 91.44 322 GLU B N 1
ATOM 5659 C CA . GLU B 1 322 ? 5.316 24.109 17.328 1 91.44 322 GLU B CA 1
ATOM 5660 C C . GLU B 1 322 ? 6.43 25.141 17.531 1 91.44 322 GLU B C 1
ATOM 5662 O O . GLU B 1 322 ? 7.238 25.375 16.641 1 91.44 322 GLU B O 1
ATOM 5667 N N . LEU B 1 323 ? 6.449 25.812 18.672 1 87.19 323 LEU B N 1
ATOM 5668 C CA . LEU B 1 323 ? 7.539 26.703 19.062 1 87.19 323 LEU B CA 1
ATOM 5669 C C . LEU B 1 323 ? 8.539 25.953 19.953 1 87.19 323 LEU B C 1
ATOM 5671 O O . LEU B 1 323 ? 8.367 25.906 21.172 1 87.19 323 LEU B O 1
ATOM 5675 N N . GLN B 1 324 ? 9.477 25.375 19.297 1 77.31 324 GLN B N 1
ATOM 5676 C CA . GLN B 1 324 ? 10.414 24.5 20 1 77.31 324 GLN B CA 1
ATOM 5677 C C . GLN B 1 324 ? 11.141 25.25 21.109 1 77.31 324 GLN B C 1
ATOM 5679 O O . GLN B 1 324 ? 11.383 26.453 21.016 1 77.31 324 GLN B O 1
ATOM 5684 N N . LYS B 1 325 ? 11.562 24.328 21.969 1 74.06 325 LYS B N 1
ATOM 5685 C CA . LYS B 1 325 ? 12.391 24.844 23.047 1 74.06 325 LYS B CA 1
ATOM 5686 C C . LYS B 1 325 ? 13.773 25.25 22.547 1 74.06 325 LYS B C 1
ATOM 5688 O O . LYS B 1 325 ? 14.336 24.594 21.672 1 74.06 325 LYS B O 1
ATOM 5693 N N . GLY B 1 326 ? 14.258 26.281 22.891 1 74.12 326 GLY B N 1
ATOM 5694 C CA . GLY B 1 326 ? 15.617 26.656 22.531 1 74.12 326 GLY B CA 1
ATOM 5695 C C . GLY B 1 326 ? 15.68 27.734 21.469 1 74.12 326 GLY B C 1
ATOM 5696 O O . GLY B 1 326 ? 16.75 28.266 21.172 1 74.12 326 GLY B O 1
ATOM 5697 N N . VAL B 1 327 ? 14.578 27.828 20.891 1 79.69 327 VAL B N 1
ATOM 5698 C CA . VAL B 1 327 ? 14.547 28.922 19.922 1 79.69 327 VAL B CA 1
ATOM 5699 C C . VAL B 1 327 ? 14.781 30.25 20.641 1 79.69 327 VAL B C 1
ATOM 5701 O O . VAL B 1 327 ? 14.297 30.453 21.75 1 79.69 327 VAL B O 1
ATOM 5704 N N . ARG B 1 328 ? 15.508 31.109 19.953 1 86.5 328 ARG B N 1
ATOM 5705 C CA . ARG B 1 328 ? 15.805 32.438 20.531 1 86.5 328 ARG B CA 1
ATOM 5706 C C . ARG B 1 328 ? 14.523 33.219 20.797 1 86.5 328 ARG B C 1
ATOM 5708 O O . ARG B 1 328 ? 13.562 33.125 20.031 1 86.5 328 ARG B O 1
ATOM 5715 N N . ASN B 1 329 ? 14.633 34 21.844 1 90.56 329 ASN B N 1
ATOM 5716 C CA . ASN B 1 329 ? 13.492 34.812 22.203 1 90.56 329 ASN B CA 1
ATOM 5717 C C . ASN B 1 329 ? 13.117 35.781 21.078 1 90.56 329 ASN B C 1
ATOM 5719 O O . ASN B 1 329 ? 11.938 36.031 20.828 1 90.56 329 ASN B O 1
ATOM 5723 N N . SER B 1 330 ? 14.133 36.25 20.422 1 91.88 330 SER B N 1
ATOM 5724 C CA . SER B 1 330 ? 13.867 37.156 19.312 1 91.88 330 SER B CA 1
ATOM 5725 C C . SER B 1 330 ? 13.102 36.438 18.203 1 91.88 330 SER B C 1
ATOM 5727 O O . SER B 1 330 ? 12.188 37.031 17.609 1 91.88 330 SER B O 1
ATOM 5729 N N . THR B 1 331 ? 13.477 35.219 17.969 1 91.69 331 THR B N 1
ATOM 5730 C CA . THR B 1 331 ? 12.797 34.438 16.938 1 91.69 331 THR B CA 1
ATOM 5731 C C . THR B 1 331 ? 11.359 34.125 17.359 1 91.69 331 THR B C 1
ATOM 5733 O O . THR B 1 331 ? 10.445 34.219 16.531 1 91.69 331 THR B O 1
ATOM 5736 N N . LYS B 1 332 ? 11.195 33.812 18.562 1 92.62 332 LYS B N 1
ATOM 5737 C CA . LYS B 1 332 ? 9.859 33.531 19.109 1 92.62 332 LYS B CA 1
ATOM 5738 C C . LYS B 1 332 ? 8.969 34.781 18.969 1 92.62 332 LYS B C 1
ATOM 5740 O O . LYS B 1 332 ? 7.828 34.656 18.516 1 92.62 332 LYS B O 1
ATOM 5745 N N . THR B 1 333 ? 9.523 35.875 19.391 1 95.56 333 THR B N 1
ATOM 5746 C CA . THR B 1 333 ? 8.766 37.125 19.375 1 95.56 333 THR B CA 1
ATOM 5747 C C . THR B 1 333 ? 8.367 37.5 17.938 1 95.56 333 THR B C 1
ATOM 5749 O O . THR B 1 333 ? 7.23 37.906 17.703 1 95.56 333 THR B O 1
ATOM 5752 N N . GLU B 1 334 ? 9.273 37.375 17.031 1 95.81 334 GLU B N 1
ATOM 5753 C CA . GLU B 1 334 ? 8.977 37.688 15.633 1 95.81 334 GLU B CA 1
ATOM 5754 C C . GLU B 1 334 ? 7.91 36.781 15.062 1 95.81 334 GLU B C 1
ATOM 5756 O O . GLU B 1 334 ? 7.035 37.219 14.312 1 95.81 334 GLU B O 1
ATOM 5761 N N . THR B 1 335 ? 8.031 35.531 15.391 1 96.12 335 THR B N 1
ATOM 5762 C CA . THR B 1 335 ? 7.043 34.531 14.961 1 96.12 335 THR B CA 1
ATOM 5763 C C . THR B 1 335 ? 5.648 34.938 15.43 1 96.12 335 THR B C 1
ATOM 5765 O O . THR B 1 335 ? 4.703 34.969 14.633 1 96.12 335 THR B O 1
ATOM 5768 N N . LEU B 1 336 ? 5.543 35.312 16.656 1 96.81 336 LEU B N 1
ATOM 5769 C CA . LEU B 1 336 ? 4.27 35.719 17.25 1 96.81 336 LEU B CA 1
ATOM 5770 C C . LEU B 1 336 ? 3.773 37.031 16.609 1 96.81 336 LEU B C 1
ATOM 5772 O O . LEU B 1 336 ? 2.568 37.219 16.438 1 96.81 336 LEU B O 1
ATOM 5776 N N . GLN B 1 337 ? 4.691 37.875 16.312 1 97.88 337 GLN B N 1
ATOM 5777 C CA . GLN B 1 337 ? 4.328 39.156 15.727 1 97.88 337 GLN B CA 1
ATOM 5778 C C . GLN B 1 337 ? 3.68 38.969 14.352 1 97.88 337 GLN B C 1
ATOM 5780 O O . GLN B 1 337 ? 2.711 39.656 14.023 1 97.88 337 GLN B O 1
ATOM 5785 N N . ILE B 1 338 ? 4.223 38.094 13.562 1 97.88 338 ILE B N 1
ATOM 5786 C CA . ILE B 1 338 ? 3.672 37.844 12.234 1 97.88 338 ILE B CA 1
ATOM 5787 C C . ILE B 1 338 ? 2.229 37.344 12.367 1 97.88 338 ILE B C 1
ATOM 5789 O O . ILE B 1 338 ? 1.339 37.844 11.672 1 97.88 338 ILE B O 1
ATOM 5793 N N . LEU B 1 339 ? 1.974 36.469 13.281 1 98.12 339 LEU B N 1
ATOM 5794 C CA . LEU B 1 339 ? 0.638 35.906 13.469 1 98.12 339 LEU B CA 1
ATOM 5795 C C . LEU B 1 339 ? -0.312 36.969 14.039 1 98.12 339 LEU B C 1
ATOM 5797 O O . LEU B 1 339 ? -1.442 37.094 13.57 1 98.12 339 LEU B O 1
ATOM 5801 N N . TRP B 1 340 ? 0.203 37.719 14.992 1 97.88 340 TRP B N 1
ATOM 5802 C CA . TRP B 1 340 ? -0.599 38.75 15.633 1 97.88 340 TRP B CA 1
ATOM 5803 C C . TRP B 1 340 ? -1.031 39.812 14.625 1 97.88 340 TRP B C 1
ATOM 5805 O O . TRP B 1 340 ? -2.201 40.188 14.578 1 97.88 340 TRP B O 1
ATOM 5815 N N . THR B 1 341 ? -0.108 40.281 13.844 1 97.5 341 THR B N 1
ATOM 5816 C CA . THR B 1 341 ? -0.365 41.312 12.859 1 97.5 341 THR B CA 1
ATOM 5817 C C . THR B 1 341 ? -1.346 40.812 11.797 1 97.5 341 THR B C 1
ATOM 5819 O O . THR B 1 341 ? -2.148 41.594 11.281 1 97.5 341 THR B O 1
ATOM 5822 N N . ALA B 1 342 ? -1.332 39.531 11.516 1 98 342 ALA B N 1
ATOM 5823 C CA . ALA B 1 342 ? -2.225 38.938 10.523 1 98 342 ALA B CA 1
ATOM 5824 C C . ALA B 1 342 ? -3.613 38.688 11.109 1 98 342 ALA B C 1
ATOM 5826 O O . ALA B 1 342 ? -4.535 38.312 10.391 1 98 342 ALA B O 1
ATOM 5827 N N . GLY B 1 343 ? -3.785 38.875 12.43 1 97.25 343 GLY B N 1
ATOM 5828 C CA . GLY B 1 343 ? -5.105 38.781 13.039 1 97.25 343 GLY B CA 1
ATOM 5829 C C . GLY B 1 343 ? -5.344 37.469 13.789 1 97.25 343 GLY B C 1
ATOM 5830 O O . GLY B 1 343 ? -6.488 37.125 14.047 1 97.25 343 GLY B O 1
ATOM 5831 N N . TYR B 1 344 ? -4.27 36.75 14.141 1 97.94 344 TYR B N 1
ATOM 5832 C CA . TYR B 1 344 ? -4.426 35.5 14.852 1 97.94 344 TYR B CA 1
ATOM 5833 C C . TYR B 1 344 ? -4.078 35.656 16.328 1 97.94 344 TYR B C 1
ATOM 5835 O O . TYR B 1 344 ? -3.219 36.469 16.688 1 97.94 344 TYR B O 1
ATOM 5843 N N . LYS B 1 345 ? -4.727 34.938 17.172 1 97 345 LYS B N 1
ATOM 5844 C CA . LYS B 1 345 ? -4.445 34.875 18.609 1 97 345 LYS B CA 1
ATOM 5845 C C . LYS B 1 345 ? -4.301 33.438 19.078 1 97 345 LYS B C 1
ATOM 5847 O O . LYS B 1 345 ? -4.953 32.531 18.547 1 97 345 LYS B O 1
ATOM 5852 N N . PRO B 1 346 ? -3.477 33.188 20.062 1 97.62 346 PRO B N 1
ATOM 5853 C CA . PRO B 1 346 ? -3.383 31.844 20.625 1 97.62 346 PRO B CA 1
ATOM 5854 C C . PRO B 1 346 ? -4.613 31.453 21.438 1 97.62 346 PRO B C 1
ATOM 5856 O O . PRO B 1 346 ? -5.145 32.281 22.203 1 97.62 346 PRO B O 1
ATOM 5859 N N . VAL B 1 347 ? -5.09 30.203 21.328 1 97.88 347 VAL B N 1
ATOM 5860 C CA . VAL B 1 347 ? -6.305 29.812 22.031 1 97.88 347 VAL B CA 1
ATOM 5861 C C . VAL B 1 347 ? -6.035 28.562 22.875 1 97.88 347 VAL B C 1
ATOM 5863 O O . VAL B 1 347 ? -6.664 28.344 23.906 1 97.88 347 VAL B O 1
ATOM 5866 N N . LEU B 1 348 ? -5.148 27.672 22.375 1 98.25 348 LEU B N 1
ATOM 5867 C CA . LEU B 1 348 ? -4.738 26.484 23.109 1 98.25 348 LEU B CA 1
ATOM 5868 C C . LEU B 1 348 ? -3.219 26.344 23.109 1 98.25 348 LEU B C 1
ATOM 5870 O O . LEU B 1 348 ? -2.549 26.812 22.188 1 98.25 348 LEU B O 1
ATOM 5874 N N . HIS B 1 349 ? -2.676 25.75 24.125 1 97.5 349 HIS B N 1
ATOM 5875 C CA . HIS B 1 349 ? -1.279 25.328 24.188 1 97.5 349 HIS B CA 1
ATOM 5876 C C . HIS B 1 349 ? -1.145 23.938 24.797 1 97.5 349 HIS B C 1
ATOM 5878 O O . HIS B 1 349 ? -2.102 23.422 25.375 1 97.5 349 HIS B O 1
ATOM 5884 N N . GLY B 1 350 ? -0.083 23.266 24.562 1 96.81 350 GLY B N 1
ATOM 5885 C CA . GLY B 1 350 ? 0.126 21.953 25.141 1 96.81 350 GLY B CA 1
ATOM 5886 C C . GLY B 1 350 ? 1.519 21.406 24.875 1 96.81 350 GLY B C 1
ATOM 5887 O O . GLY B 1 350 ? 2.361 22.078 24.297 1 96.81 350 GLY B O 1
ATOM 5888 N N . GLY B 1 351 ? 1.749 20.188 25.406 1 94.12 351 GLY B N 1
ATOM 5889 C CA . GLY B 1 351 ? 3.031 19.516 25.266 1 94.12 351 GLY B CA 1
ATOM 5890 C C . GLY B 1 351 ? 3.098 18.609 24.047 1 94.12 351 GLY B C 1
ATOM 5891 O O . GLY B 1 351 ? 2.564 18.953 22.984 1 94.12 351 GLY B O 1
ATOM 5892 N N . TYR B 1 352 ? 3.779 17.484 24.203 1 90.88 352 TYR B N 1
ATOM 5893 C CA . TYR B 1 352 ? 4.141 16.609 23.094 1 90.88 352 TYR B CA 1
ATOM 5894 C C . TYR B 1 352 ? 2.896 16 22.453 1 90.88 352 TYR B C 1
ATOM 5896 O O . TYR B 1 352 ? 2.918 15.633 21.266 1 90.88 352 TYR B O 1
ATOM 5904 N N . ARG B 1 353 ? 1.766 16.016 23.109 1 94.56 353 ARG B N 1
ATOM 5905 C CA . ARG B 1 353 ? 0.562 15.414 22.547 1 94.56 353 ARG B CA 1
ATOM 5906 C C . ARG B 1 353 ? -0.173 16.406 21.656 1 94.56 353 ARG B C 1
ATOM 5908 O O . ARG B 1 353 ? -1.077 16.031 20.906 1 94.56 353 ARG B O 1
ATOM 5915 N N 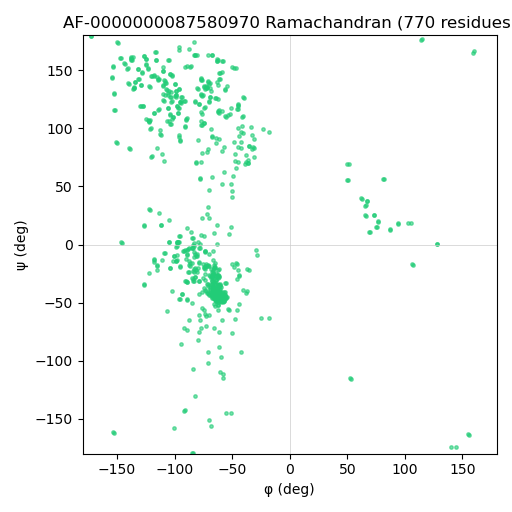. GLY B 1 354 ? 0.173 17.688 21.781 1 96.19 354 GLY B N 1
ATOM 5916 C CA . GLY B 1 354 ? -0.522 18.75 21.078 1 96.19 354 GLY B CA 1
ATOM 5917 C C . GLY B 1 354 ? -1.256 19.703 22.016 1 96.19 354 GLY B C 1
ATOM 5918 O O . GLY B 1 354 ? -1.215 19.531 23.234 1 96.19 354 GLY B O 1
ATOM 5919 N N . PRO B 1 355 ? -1.842 20.719 21.438 1 97.88 355 PRO B N 1
ATOM 5920 C CA . PRO B 1 355 ? -2.549 21.688 22.266 1 97.88 355 PRO B CA 1
ATOM 5921 C C . PRO B 1 355 ? -3.82 21.125 22.891 1 97.88 355 PRO B C 1
ATOM 5923 O O . PRO B 1 355 ? -4.664 20.562 22.188 1 97.88 355 PRO B O 1
ATOM 5926 N N . ASN B 1 356 ? -3.941 21.25 24.219 1 96.88 356 ASN B N 1
ATOM 5927 C CA . ASN B 1 356 ? -5.113 20.703 24.891 1 96.88 356 ASN B CA 1
ATOM 5928 C C . ASN B 1 356 ? -5.516 21.562 26.094 1 96.88 356 ASN B C 1
ATOM 5930 O O . ASN B 1 356 ? -6.453 21.234 26.812 1 96.88 356 ASN B O 1
ATOM 5934 N N . ARG B 1 357 ? -4.766 22.719 26.344 1 97.62 357 ARG B N 1
ATOM 5935 C CA . ARG B 1 357 ? -5.078 23.641 27.422 1 97.62 357 ARG B CA 1
ATOM 5936 C C . ARG B 1 357 ? -5.434 25.016 26.875 1 97.62 357 ARG B C 1
ATOM 5938 O O . ARG B 1 357 ? -4.801 25.5 25.938 1 97.62 357 ARG B O 1
ATOM 5945 N N . PRO B 1 358 ? -6.301 25.641 27.531 1 97.25 358 PRO B N 1
ATOM 5946 C CA . PRO B 1 358 ? -6.691 26.969 27.047 1 97.25 358 PRO B CA 1
ATOM 5947 C C . PRO B 1 358 ? -5.66 28.047 27.375 1 97.25 358 PRO B C 1
ATOM 5949 O O . PRO B 1 358 ? -5.02 27.984 28.438 1 97.25 358 PRO B O 1
ATOM 5952 N N . VAL B 1 359 ? -5.465 28.938 26.5 1 96.81 359 VAL B N 1
ATOM 5953 C CA . VAL B 1 359 ? -4.855 30.234 26.812 1 96.81 359 VAL B CA 1
ATOM 5954 C C . VAL B 1 359 ? -5.879 31.125 27.516 1 96.81 359 VAL B C 1
ATOM 5956 O O . VAL B 1 359 ? -6.828 31.594 26.891 1 96.81 359 VAL B O 1
ATOM 5959 N N . ASP B 1 360 ? -5.672 31.391 28.672 1 91.75 360 ASP B N 1
ATOM 5960 C CA . ASP B 1 360 ? -6.719 31.969 29.5 1 91.75 360 ASP B CA 1
ATOM 5961 C C . ASP B 1 360 ? -6.59 33.5 29.562 1 91.75 360 ASP B C 1
ATOM 5963 O O . ASP B 1 360 ? -7.285 34.156 30.344 1 91.75 360 ASP B O 1
ATOM 5967 N N . VAL B 1 361 ? -5.695 34.031 28.906 1 93.62 361 VAL B N 1
ATOM 5968 C CA . VAL B 1 361 ? -5.52 35.469 28.891 1 93.62 361 VAL B CA 1
ATOM 5969 C C . VAL B 1 361 ? -6.008 36.031 27.547 1 93.62 361 VAL B C 1
ATOM 5971 O O . VAL B 1 361 ? -5.676 35.5 26.484 1 93.62 361 VAL B O 1
ATOM 5974 N N . ASN B 1 362 ? -6.824 37.031 27.672 1 93.12 362 ASN B N 1
ATOM 5975 C CA . ASN B 1 362 ? -7.164 37.812 26.484 1 93.12 362 ASN B CA 1
ATOM 5976 C C . ASN B 1 362 ? -6.215 38.969 26.297 1 93.12 362 ASN B C 1
ATOM 5978 O O . ASN B 1 362 ? -6.422 40.031 26.891 1 93.12 362 ASN B O 1
ATOM 5982 N N . TYR B 1 363 ? -5.301 38.844 25.453 1 95.69 363 TYR B N 1
ATOM 5983 C CA . TYR B 1 363 ? -4.254 39.844 25.297 1 95.69 363 TYR B CA 1
ATOM 5984 C C . TYR B 1 363 ? -4.77 41.062 24.547 1 95.69 363 TYR B C 1
ATOM 5986 O O . TYR B 1 363 ? -5.312 40.938 23.438 1 95.69 363 TYR B O 1
ATOM 5994 N N . GLU B 1 364 ? -4.582 42.188 25.094 1 93.62 364 GLU B N 1
ATOM 5995 C CA . GLU B 1 364 ? -4.949 43.438 24.438 1 93.62 364 GLU B CA 1
ATOM 5996 C C . GLU B 1 364 ? -3.799 44 23.609 1 93.62 364 GLU B C 1
ATOM 5998 O O . GLU B 1 364 ? -4.02 44.688 22.609 1 93.62 364 GLU B O 1
ATOM 6003 N N . THR B 1 365 ? -2.611 43.75 24.047 1 95.94 365 THR B N 1
ATOM 6004 C CA . THR B 1 365 ? -1.443 44.219 23.312 1 95.94 365 THR B CA 1
ATOM 6005 C C . THR B 1 365 ? -0.525 43.062 22.938 1 95.94 365 THR B C 1
ATOM 6007 O O . THR B 1 365 ? -0.453 42.062 23.672 1 95.94 365 THR B O 1
ATOM 6010 N N . PHE B 1 366 ? 0.124 43.281 21.875 1 96.81 366 PHE B N 1
ATOM 6011 C CA . PHE B 1 366 ? 1.099 42.281 21.438 1 96.81 366 PHE B CA 1
ATOM 6012 C C . PHE B 1 366 ? 2.191 42.094 22.484 1 96.81 366 PHE B C 1
ATOM 6014 O O . PHE B 1 366 ? 2.666 41 22.703 1 96.81 366 PHE B O 1
ATOM 6021 N N . GLN B 1 367 ? 2.662 43.156 23.078 1 96.88 367 GLN B N 1
ATOM 6022 C CA . GLN B 1 367 ? 3.77 43.094 24.031 1 96.88 367 GLN B CA 1
ATOM 6023 C C . GLN B 1 367 ? 3.453 42.156 25.188 1 96.88 367 GLN B C 1
ATOM 6025 O O . GLN B 1 367 ? 4.309 41.406 25.625 1 96.88 367 GLN B O 1
ATOM 6030 N N . ASP B 1 368 ? 2.254 42.25 25.703 1 96.88 368 ASP B N 1
ATOM 6031 C CA . ASP B 1 368 ? 1.852 41.375 26.797 1 96.88 368 ASP B CA 1
ATOM 6032 C C . ASP B 1 368 ? 1.893 39.906 26.375 1 96.88 368 ASP B C 1
ATOM 6034 O O . ASP B 1 368 ? 2.309 39.031 27.141 1 96.88 368 ASP B O 1
ATOM 6038 N N . LEU B 1 369 ? 1.427 39.688 25.172 1 96.56 369 LEU B N 1
ATOM 6039 C CA . LEU B 1 369 ? 1.466 38.344 24.641 1 96.56 369 LEU B CA 1
ATOM 6040 C C . LEU B 1 369 ? 2.904 37.844 24.516 1 96.56 369 LEU B C 1
ATOM 6042 O O . LEU B 1 369 ? 3.232 36.75 25 1 96.56 369 LEU B O 1
ATOM 6046 N N . ALA B 1 370 ? 3.752 38.625 23.875 1 96.19 370 ALA B N 1
ATOM 6047 C CA . ALA B 1 370 ? 5.152 38.25 23.656 1 96.19 370 ALA B CA 1
ATOM 6048 C C . ALA B 1 370 ? 5.859 38 24.969 1 96.19 370 ALA B C 1
ATOM 6050 O O . ALA B 1 370 ? 6.637 37.031 25.078 1 96.19 370 ALA B O 1
ATOM 6051 N N . ASP B 1 371 ? 5.605 38.812 25.969 1 95.69 371 ASP B N 1
ATOM 6052 C CA . ASP B 1 371 ? 6.246 38.688 27.266 1 95.69 371 ASP B CA 1
ATOM 6053 C C . ASP B 1 371 ? 5.883 37.344 27.906 1 95.69 371 ASP B C 1
ATOM 6055 O O . ASP B 1 371 ? 6.734 36.688 28.516 1 95.69 371 ASP B O 1
ATOM 6059 N N . ASP B 1 372 ? 4.641 36.969 27.797 1 95.5 372 ASP B N 1
ATOM 6060 C CA . ASP B 1 372 ? 4.199 35.719 28.391 1 95.5 372 ASP B CA 1
ATOM 6061 C C . ASP B 1 372 ? 4.848 34.5 27.703 1 95.5 372 ASP B C 1
ATOM 6063 O O . ASP B 1 372 ? 5.168 33.5 28.344 1 95.5 372 ASP B O 1
ATOM 6067 N N . PHE B 1 373 ? 4.973 34.562 26.422 1 94.06 373 PHE B N 1
ATOM 6068 C CA . PHE B 1 373 ? 5.605 33.5 25.688 1 94.06 373 PHE B CA 1
ATOM 6069 C C . PHE B 1 373 ? 7.094 33.406 26.016 1 94.06 373 PHE B C 1
ATOM 6071 O O . PHE B 1 373 ? 7.648 32.312 26.172 1 94.06 373 PHE B O 1
ATOM 6078 N N . VAL B 1 374 ? 7.777 34.562 26.078 1 92.38 374 VAL B N 1
ATOM 6079 C CA . VAL B 1 374 ? 9.195 34.594 26.422 1 92.38 374 VAL B CA 1
ATOM 6080 C C . VAL B 1 374 ? 9.398 34.062 27.828 1 92.38 374 VAL B C 1
ATOM 6082 O O . VAL B 1 374 ? 10.406 33.406 28.109 1 92.38 374 VAL B O 1
ATOM 6085 N N . ALA B 1 375 ? 8.422 34.344 28.672 1 92 375 ALA B N 1
ATOM 6086 C CA . ALA B 1 375 ? 8.492 33.906 30.062 1 92 375 ALA B CA 1
ATOM 6087 C C . ALA B 1 375 ? 8.133 32.438 30.188 1 92 375 ALA B C 1
ATOM 6089 O O . ALA B 1 375 ? 8.109 31.891 31.297 1 92 375 ALA B O 1
ATOM 6090 N N . LYS B 1 376 ? 7.75 31.766 29.109 1 91.38 376 LYS B N 1
ATOM 6091 C CA . LYS B 1 376 ? 7.461 30.344 29.047 1 91.38 376 LYS B CA 1
ATOM 6092 C C . LYS B 1 376 ? 6.211 29.984 29.844 1 91.38 376 LYS B C 1
ATOM 6094 O O . LYS B 1 376 ? 6.168 28.953 30.516 1 91.38 376 LYS B O 1
ATOM 6099 N N . ARG B 1 377 ? 5.285 30.938 29.734 1 92.38 377 ARG B N 1
ATOM 6100 C CA . ARG B 1 377 ? 3.992 30.656 30.359 1 92.38 377 ARG B CA 1
ATOM 6101 C C . ARG B 1 377 ? 3.275 29.516 29.656 1 92.38 377 ARG B C 1
ATOM 6103 O O . ARG B 1 377 ? 2.453 28.828 30.25 1 92.38 377 ARG B O 1
ATOM 6110 N N . TYR B 1 378 ? 3.527 29.344 28.422 1 93.88 378 TYR B N 1
ATOM 6111 C CA . TYR B 1 378 ? 2.832 28.359 27.609 1 93.88 378 TYR B CA 1
ATOM 6112 C C . TYR B 1 378 ? 3.795 27.297 27.109 1 93.88 378 TYR B C 1
ATOM 6114 O O . TYR B 1 378 ? 4.996 27.547 26.984 1 93.88 378 TYR B O 1
ATOM 6122 N N . ARG B 1 379 ? 3.227 26.156 26.75 1 93.81 379 ARG B N 1
ATOM 6123 C CA . ARG B 1 379 ? 4 25.031 26.234 1 93.81 379 ARG B CA 1
ATOM 6124 C C . ARG B 1 379 ? 4.238 25.188 24.734 1 93.81 379 ARG B C 1
ATOM 6126 O O . ARG B 1 379 ? 3.855 26.203 24.141 1 93.81 379 ARG B O 1
ATOM 6133 N N . GLU B 1 380 ? 4.902 24.266 24.125 1 92.5 380 GLU B N 1
ATOM 6134 C CA . GLU B 1 380 ? 5.551 24.469 22.828 1 92.5 380 GLU B CA 1
ATOM 6135 C C . GLU B 1 380 ? 4.555 24.312 21.688 1 92.5 380 GLU B C 1
ATOM 6137 O O . GLU B 1 380 ? 4.758 24.859 20.594 1 92.5 380 GLU B O 1
ATOM 6142 N N . ASN B 1 381 ? 3.537 23.531 21.891 1 96.25 381 ASN B N 1
ATOM 6143 C CA . ASN B 1 381 ? 2.533 23.375 20.844 1 96.25 381 ASN B CA 1
ATOM 6144 C C . ASN B 1 381 ? 1.364 24.344 21.047 1 96.25 381 ASN B C 1
ATOM 6146 O O . ASN B 1 381 ? 0.696 24.312 22.078 1 96.25 381 ASN B O 1
ATOM 6150 N N . ILE B 1 382 ? 1.105 25.172 20.016 1 97.19 382 ILE B N 1
ATOM 6151 C CA . ILE B 1 382 ? 0.127 26.25 20.188 1 97.19 382 ILE B CA 1
ATOM 6152 C C . ILE B 1 382 ? -0.883 26.203 19.047 1 97.19 382 ILE B C 1
ATOM 6154 O O . ILE B 1 382 ? -0.514 25.984 17.891 1 97.19 382 ILE B O 1
ATOM 6158 N N . LEU B 1 383 ? -2.105 26.375 19.359 1 98.56 383 LEU B N 1
ATOM 6159 C CA . LEU B 1 383 ? -3.162 26.578 18.375 1 98.56 383 LEU B CA 1
ATOM 6160 C C . LEU B 1 383 ? -3.576 28.031 18.297 1 98.56 383 LEU B C 1
ATOM 6162 O O . LEU B 1 383 ? -3.859 28.656 19.328 1 98.56 383 LEU B O 1
ATOM 6166 N N . PHE B 1 384 ? -3.57 28.609 17.109 1 98.31 384 PHE B N 1
ATOM 6167 C CA . PHE B 1 384 ? -4.004 29.969 16.859 1 98.31 384 PHE B CA 1
ATOM 6168 C C . PHE B 1 384 ? -5.309 30 16.062 1 98.31 384 PHE B C 1
ATOM 6170 O O . PHE B 1 384 ? -5.566 29.094 15.266 1 98.31 384 PHE B O 1
ATOM 6177 N N . GLU B 1 385 ? -6.109 31 16.266 1 97.88 385 GLU B N 1
ATOM 6178 C CA . GLU B 1 385 ? -7.328 31.25 15.508 1 97.88 385 GLU B CA 1
ATOM 6179 C C . GLU B 1 385 ? -7.457 32.75 15.172 1 97.88 385 GLU B C 1
ATOM 6181 O O . GLU B 1 385 ? -6.758 33.562 15.742 1 97.88 385 GLU B O 1
ATOM 6186 N N . LEU B 1 386 ? -8.266 33.031 14.219 1 93.62 386 LEU B N 1
ATOM 6187 C CA . LEU B 1 386 ? -8.531 34.406 13.883 1 93.62 386 LEU B CA 1
ATOM 6188 C C . LEU B 1 386 ? -9.188 35.156 15.047 1 93.62 386 LEU B C 1
ATOM 6190 O O . LEU B 1 386 ? -10.062 34.594 15.719 1 93.62 386 LEU B O 1
ATOM 6194 N N . ARG B 1 387 ? -8.695 36.375 15.227 1 86.06 387 ARG B N 1
ATOM 6195 C CA . ARG B 1 387 ? -9.266 37.25 16.25 1 86.06 387 ARG B CA 1
ATOM 6196 C C . ARG B 1 387 ? -10.625 37.781 15.82 1 86.06 387 ARG B C 1
ATOM 6198 O O . ARG B 1 387 ? -10.859 38.031 14.633 1 86.06 387 ARG B O 1
#

pLDDT: mean 76.09, std 29.55, range [14.04, 98.88]

Organism: Thalassiosira oceanica (NCBI:txid159749)

Solvent-accessible surface area (backbone atoms only — not comparable to full-atom values): 43496 Å² total; per-residue (Å²): 135,84,74,82,75,75,84,71,81,74,82,80,78,73,82,79,80,77,70,81,83,74,81,75,66,95,66,66,80,81,62,63,87,68,64,94,69,74,71,91,72,74,72,76,78,72,64,79,77,69,68,73,69,71,74,74,62,70,77,64,79,74,95,68,72,70,69,60,76,61,56,88,69,35,56,55,47,68,59,51,45,52,36,50,44,64,68,68,45,68,80,66,73,66,45,97,60,48,69,76,59,39,34,38,35,31,56,27,22,47,36,93,89,51,74,73,39,40,54,43,33,29,50,44,52,81,47,34,46,76,64,27,44,24,77,77,66,34,27,58,77,38,34,43,40,35,42,51,46,28,50,54,20,38,52,34,40,75,69,70,42,72,26,26,36,40,28,38,46,29,52,47,31,64,66,56,49,36,25,47,76,30,37,32,54,32,31,45,30,24,26,42,53,64,73,32,42,50,30,25,35,49,16,28,35,56,62,51,40,64,76,67,60,33,53,35,45,25,67,22,36,62,18,57,56,69,44,76,42,61,31,21,55,47,38,91,87,38,68,84,39,48,22,71,55,79,70,63,65,60,77,67,80,71,64,92,68,82,78,76,70,65,52,76,72,43,80,31,44,28,35,20,51,34,60,51,35,53,77,69,39,36,86,76,68,57,56,46,25,57,35,35,40,44,51,50,65,90,41,54,56,38,28,50,62,12,21,51,65,50,46,57,64,59,38,53,47,30,37,39,38,60,54,60,86,83,61,50,61,68,56,52,42,51,43,51,45,56,41,44,75,40,40,36,40,70,47,25,23,17,56,86,31,24,37,79,38,73,49,85,67,84,71,89,45,68,66,64,46,44,50,38,54,69,69,56,73,57,53,37,17,31,29,29,30,65,108,140,83,88,84,88,89,86,88,90,82,90,76,83,87,80,88,81,85,84,81,93,83,88,74,101,83,87,74,104,82,85,74,102,79,75,85,84,71,74,78,85,73,70,78,83,65,76,78,78,73,71,76,72,72,77,74,67,67,75,72,76,53,89,68,69,64,67,56,76,60,55,88,70,36,56,56,46,69,59,52,42,53,38,50,45,64,69,67,44,69,81,63,71,65,50,91,58,45,68,77,60,39,33,37,35,30,56,28,22,46,36,92,90,50,74,73,37,41,53,43,32,30,52,44,53,82,48,34,46,80,63,27,46,24,76,76,66,31,29,58,76,37,33,43,41,34,44,52,46,30,51,55,20,39,52,33,40,75,69,70,43,72,28,27,35,38,29,38,47,29,53,47,30,62,65,55,49,37,26,47,77,29,37,32,55,32,32,45,29,22,26,43,51,64,72,31,42,50,30,24,35,48,17,28,34,56,62,51,41,65,76,66,58,32,53,36,44,25,66,21,35,62,18,57,56,68,44,76,41,61,30,20,56,46,39,90,86,39,68,85,40,47,22,70,54,78,72,64,67,58,76,68,80,71,66,91,69,83,78,77,70,65,53,75,73,43,80,30,44,29,35,20,52,34,57,51,34,54,77,67,39,36,86,76,69,55,56,46,26,56,37,36,40,45,52,51,66,93,41,54,56,39,29,50,63,12,22,51,66,50,46,57,65,61,38,53,48,29,36,38,40,60,54,60,86,83,60,50,61,68,58,52,42,51,43,51,47,56,41,42,75,39,38,36,41,69,48,28,23,16,56,87,32,25,37,79,38,73,49,85,67,83,71,89,46,68,66,63,46,44,51,40,55,68,68,56,74,57,52,39,18,33,29,29,31,63,108

Sequence (774 aa):
MNSAPMHNGPADQRCPRSPPRARVLLFALLVTTLAIINIIRSSEWKSKCQHKAIAHDSLLSRPGAVKATFDDEATDCTDLLDKFRGYEIDETKHNKKGDFTRAHIILATADQNRTEAFYISTHEKTIDSPRAAIMDYRVYYEQDLSNLVARTFDIKAAKGESSIFLDVGSNIGWFSLVARRHGATEVYSFEPNVQNTIRFCESLALNGYHLDGRVLPIMKGAGETEGEEKLYAVDESNPGSFTFEKLARSKVGRNSTGLKAPKEIGTLRITTLDDFAERHRWFETKPSIGFFKIDVERYELHVLRGARRLLQSKIIERIALELQKGVRNSTKTETLQILWTAGYKPVLHGGYRGPNRPVDVNYETFQDLADDFVAKRYRENILFELRMNSAPMHNGPADQRCPRSPPRARVLLFALLVTTLAIINIIRSSEWKSKCQHKAIAHDSLLSRPGAVKATFDDEATDCTDLLDKFRGYEIDETKHNKKGDFTRAHIILATADQNRTEAFYISTHEKTIDSPRAAIMDYRVYYEQDLSNLVARTFDIKAAKGESSIFLDVGSNIGWFSLVARRHGATEVYSFEPNVQNTIRFCESLALNGYHLDGRVLPIMKGAGETEGEEKLYAVDESNPGSFTFEKLARSKVGRNSTGLKAPKEIGTLRITTLDDFAERHRWFETKPSIGFFKIDVERYELHVLRGARRLLQSKIIERIALELQKGVRNSTKTETLQILWTAGYKPVLHGGYRGPNRPVDVNYETFQDLADDFVAKRYRENILFELR

Foldseek 3Di:
DDDPDDDPPDDPPDDDPPDPPDDDDPPPDPPPPPPPPDPDPDDDPPPDPPPVPPCPVPPPDDPCPPQPPADPQFDLLVVLLVCVVVVVDPLQPDDPQDHLVDWDKDWAALAPPDDLTAIFIDDDCSQAVQVNCCVVVSHHLLNVVSVVLLVLQLVCVVVVHAAEEEAAQCQLNRSVVSNVSNHHQAYEHEAQDSSSVNRNSVRCVRRVNSRPNRYGYRNAHEFQDWDKAFWFQLDPRHRSQTDSDQPSQNVPDPPPDDRDRRDGSDITGYDFVVVVCVVVVCLPVLGAHREHEHDRRLRLLGNLNSCLVVLLSQSYFKYKFFADPPHDLVSVLSSLVSNVVSQKDWAFADEPNATDHGPPDDDPDSVVVSVCVSVVVGYGITMIGGD/DADDDDDDDDPDDDDDDDDDPDDDDDDDDDDDDPDDPDDDPPDDPPPDPPPPPPPPPPDPDDPCPPQLPADPQFDLLVVLLVCVVVVNDPLQPDPPQDHLVDWDKDWAALAPPDDLTFIFIDDDCSNAVQVNCCVVVSHHLLNVVSVVLLVLQLVCVVVVHAAEEEAALCQLNRSVVSNVSNHHQAYEHEAQDSSSVNRNSVRCVRRVNSRNNRYGYRNAHAFQDWDKAFWFQLDPRHRSQTDSDQPSQNVPDPPPDDRPRRDRSDITGYDFVVVVCVVVVCLPVLGAHREHEHDRRLRLLGNLNSCLVVLLSQSYFKYKFFQDPPHDLVSVLSSLVSNVVSQKDWAFADEPNATDHGPPDDDPDSVVVSVCVSVVVGYGITMIGGD

Secondary structure (DSSP, 8-state):
----------------------S--TTSGGGGGGSTTSSTTSSTT----------TTGGG--S--------TTS--HHHHHHHHHTT--HHHH--TT--TTEEEEEEE-SSTT----EEEEE--TTT-HHHHTHHHHSS-S-HHHHHHHHHHHHHHHHTT---EEEEET-TTTHHHHHHHHTT-SEEEEE---HHHHHHHHHHHHHHTGGGTT-EEEE-SEE-SS-EEEEEEES-TT-TT-EES-TT---SS---SS------EEEEEEEE-HHHHHHHTTHHHH---EEEEEE--SS-HHHHHHTTHHHHHTT-B-EEEEE--TT--HHHHHHHHHHHHHTTEEEEEEESTT---EE-----SSHHHHHHHHHTT-S-SEEEEEE-/----------------------S-----------SSSSSGGGS--------------TTSS-TT-------TTS--HHHHHHHHHTT--HHHH--SS--TTEEEEEEE-SSTT----EEEEE--TTT-HHHHTHHHHSS-S-HHHHHHHHHHHHHHHHTT---EEEEET-TTTHHHHHHHHTT-SEEEEE---HHHHHHHHHHHHHHTGGGTT-EEEE-SEE-SS-EEEEEEES-TT-TT-EES-TT---SS---SS------EEEEEEEE-HHHHHHHTTHHHH---EEEEEE--SS-HHHHHHTTHHHHHTT-B-EEEEE--TT--HHHHHHHHHHHHHTTEEEEEEESTT---EE-----SSHHHHHHHHHTT-S-SEEEEEE-

InterPro domains:
  IPR006342 Methyltransferase FkbM [PF05050] (167-345)
  IPR006342 Methyltransferase FkbM [TIGR01444] (165-315)
  IPR029063 S-adenosyl-L-methionine-dependent methyltransferase superfamily [G3DSA:3.40.50.150] (155-348)
  IPR029063 S-adenosyl-L-methionine-dependent methyltransferase superfamily [SSF53335] (59-350)
  IPR052514 S-adenosyl-L-methionine-dependent methyltransferase [PTHR34203] (66-359)